Protein AF-A0A806KH08-F1 (afdb_monomer_lite)

pLDDT: mean 71.31, std 20.85, range [29.97, 98.56]

Structure (mmCIF, N/CA/C/O backbone):
data_AF-A0A806KH08-F1
#
_entry.id   AF-A0A806KH08-F1
#
loop_
_atom_site.group_PDB
_atom_site.id
_atom_site.type_symbol
_atom_site.label_atom_id
_atom_site.label_alt_id
_atom_site.label_comp_id
_atom_site.label_asym_id
_atom_site.label_entity_id
_atom_site.label_seq_id
_atom_site.pdbx_PDB_ins_code
_atom_site.Cartn_x
_atom_site.Cartn_y
_atom_site.Cartn_z
_atom_site.occupancy
_atom_site.B_iso_or_equiv
_atom_site.auth_seq_id
_atom_site.auth_comp_id
_atom_site.auth_asym_id
_atom_site.auth_atom_id
_atom_site.pdbx_PDB_model_num
ATOM 1 N N . MET A 1 1 ? -16.070 9.604 12.572 1.00 90.81 1 MET A N 1
ATOM 2 C CA . MET A 1 1 ? -15.804 10.998 12.148 1.00 90.81 1 MET A CA 1
ATOM 3 C C . MET A 1 1 ? -14.329 11.089 11.807 1.00 90.81 1 MET A C 1
ATOM 5 O O . MET A 1 1 ? -13.550 10.547 12.588 1.00 90.81 1 MET A O 1
ATOM 9 N N . ASN A 1 2 ? -13.966 11.698 10.672 1.00 94.44 2 ASN A N 1
ATOM 10 C CA . ASN A 1 2 ? -12.558 11.972 10.378 1.00 94.44 2 ASN A CA 1
ATOM 11 C C . ASN A 1 2 ? -12.105 13.200 11.174 1.00 94.44 2 ASN A C 1
ATOM 13 O O . ASN A 1 2 ? -12.874 14.156 11.255 1.00 94.44 2 ASN A O 1
ATOM 17 N N . GLU A 1 3 ? -10.930 13.126 11.800 1.00 94.06 3 GLU A N 1
ATOM 18 C CA . GLU A 1 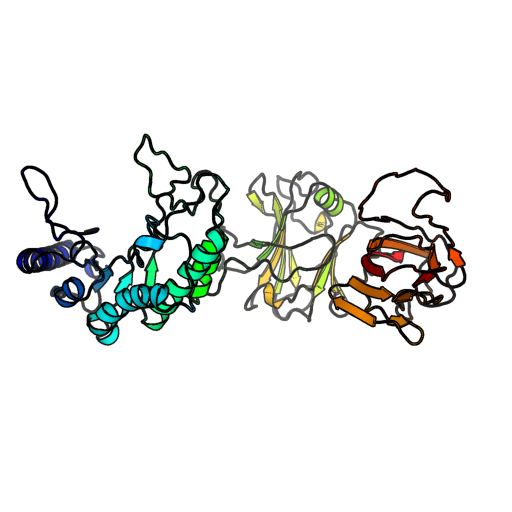3 ? -10.296 14.211 12.572 1.00 94.06 3 GLU A CA 1
ATOM 19 C C . GLU A 1 3 ? -11.260 15.093 13.399 1.00 94.06 3 GLU A C 1
ATOM 21 O O . GLU A 1 3 ? -11.338 16.308 13.199 1.00 94.06 3 GLU A O 1
ATOM 26 N N . PRO A 1 4 ? -12.048 14.511 14.324 1.00 94.00 4 PRO A N 1
ATOM 27 C CA . PRO A 1 4 ? -13.104 15.245 15.011 1.00 94.00 4 PRO A CA 1
ATOM 28 C C . PRO A 1 4 ? -12.532 16.373 15.873 1.00 94.00 4 PRO A C 1
ATOM 30 O O . PRO A 1 4 ? -11.761 16.123 16.800 1.00 94.00 4 PRO A O 1
ATOM 33 N N . ARG A 1 5 ? -12.957 17.608 15.597 1.00 90.19 5 ARG A N 1
ATOM 34 C CA . ARG A 1 5 ? -12.481 18.816 16.277 1.00 90.19 5 ARG A CA 1
ATOM 35 C C . ARG A 1 5 ? -13.584 19.848 16.469 1.00 90.19 5 ARG A C 1
ATOM 37 O O . ARG A 1 5 ? -14.547 19.905 15.704 1.00 90.19 5 ARG A O 1
ATOM 44 N N . THR A 1 6 ? -13.443 20.665 17.504 1.00 88.06 6 THR A N 1
ATOM 45 C CA . THR A 1 6 ? -14.364 21.765 17.791 1.00 88.06 6 THR A CA 1
ATOM 46 C C . THR A 1 6 ? -14.116 22.911 16.823 1.00 88.06 6 THR A C 1
ATOM 48 O O . THR A 1 6 ? -13.002 23.433 16.716 1.00 88.06 6 THR A O 1
ATOM 51 N N . ARG A 1 7 ? -15.181 23.343 16.150 1.00 79.31 7 ARG A N 1
ATOM 52 C CA . ARG A 1 7 ? -15.189 24.602 15.408 1.00 79.31 7 ARG A CA 1
ATOM 53 C C . ARG A 1 7 ? -15.366 25.754 16.398 1.00 79.31 7 ARG A C 1
ATOM 55 O O . ARG A 1 7 ? -16.360 25.772 17.121 1.00 79.31 7 ARG A O 1
ATOM 62 N N . ASN A 1 8 ? -14.450 26.718 16.405 1.00 66.00 8 ASN A N 1
ATOM 63 C CA . ASN A 1 8 ? -14.663 27.985 17.097 1.00 66.00 8 ASN A CA 1
ATOM 64 C C . ASN A 1 8 ? -15.492 28.931 16.206 1.00 66.00 8 ASN A C 1
ATOM 66 O O . ASN A 1 8 ? -15.330 28.995 14.989 1.00 66.00 8 ASN A O 1
ATOM 70 N N . ILE A 1 9 ? -16.409 29.670 16.825 1.00 59.31 9 ILE A N 1
ATOM 71 C CA . ILE A 1 9 ? -17.203 30.745 16.210 1.00 59.31 9 ILE A CA 1
ATOM 72 C C . ILE A 1 9 ? -16.886 32.010 17.036 1.00 59.31 9 ILE A C 1
ATOM 74 O O . ILE A 1 9 ? -16.941 31.910 18.264 1.00 59.31 9 ILE A O 1
ATOM 78 N N . PRO A 1 10 ? -16.524 33.171 16.439 1.00 61.97 10 PRO A N 1
ATOM 79 C CA . PRO A 1 10 ? -16.910 33.606 15.093 1.00 61.97 10 PRO A CA 1
ATOM 80 C C . PRO A 1 10 ? -16.028 33.145 13.936 1.00 61.97 10 PRO A C 1
ATOM 82 O O . PRO A 1 10 ? -16.572 32.994 12.856 1.00 61.97 10 PRO A O 1
ATOM 85 N N . GLU A 1 11 ? -14.742 32.856 14.121 1.00 56.12 11 GLU A N 1
ATOM 86 C CA . GLU A 1 11 ? -13.874 32.387 13.031 1.00 56.12 11 GLU A CA 1
ATOM 87 C C . GLU A 1 11 ? -12.622 31.735 13.622 1.00 56.12 11 GLU A C 1
ATOM 89 O O . GLU A 1 11 ? -11.801 32.391 14.258 1.00 56.12 11 GLU A O 1
ATOM 94 N N . GLY A 1 12 ? -12.506 30.421 13.459 1.00 61.41 12 GLY A N 1
ATOM 95 C CA . GLY A 1 12 ? -11.317 29.667 13.828 1.00 61.41 12 GLY A CA 1
ATOM 96 C C . GLY A 1 12 ? -11.647 28.252 14.267 1.00 61.41 12 GLY A C 1
ATOM 97 O O . GLY A 1 12 ? -12.796 27.856 14.442 1.00 61.41 12 GLY A O 1
ATOM 98 N N . THR A 1 13 ? -10.621 27.460 14.458 1.00 66.88 13 THR A N 1
ATOM 99 C CA . THR A 1 13 ? -10.673 26.157 15.111 1.00 66.88 13 THR A CA 1
ATOM 100 C C . THR A 1 13 ? -10.225 26.321 16.564 1.00 66.88 13 THR A C 1
ATOM 102 O O . THR A 1 13 ? -9.737 27.385 16.963 1.00 66.88 13 THR A O 1
ATOM 105 N N . SER A 1 14 ? -10.475 25.323 17.416 1.00 76.06 14 SER A N 1
ATOM 106 C CA . SER A 1 14 ? -9.889 25.303 18.766 1.00 76.06 14 SER A CA 1
ATOM 107 C C . SER A 1 14 ? -8.376 25.538 18.669 1.00 76.06 14 SER A C 1
ATOM 109 O O . SER A 1 14 ? -7.747 24.872 17.852 1.00 76.06 14 SER A O 1
ATOM 111 N N . PRO A 1 15 ? -7.744 26.397 19.496 1.00 82.12 15 PRO A N 1
ATOM 112 C CA . PRO A 1 15 ? -6.282 26.553 19.473 1.00 82.12 15 PRO A CA 1
ATOM 113 C C . PRO A 1 15 ? -5.549 25.243 19.807 1.00 82.12 15 PRO A C 1
ATOM 115 O O . PRO A 1 15 ? -4.345 25.136 19.610 1.00 82.12 15 PRO A O 1
ATOM 118 N N . ASN A 1 16 ? -6.283 24.247 20.315 1.00 85.38 16 ASN A N 1
ATOM 119 C CA . ASN A 1 16 ? -5.784 22.918 20.627 1.00 85.38 16 ASN A CA 1
ATOM 120 C C . ASN A 1 16 ? -6.221 21.855 19.604 1.00 85.38 16 ASN A C 1
ATOM 122 O O . ASN A 1 16 ? -6.155 20.664 19.904 1.00 85.38 16 ASN A O 1
ATOM 126 N N . GLU A 1 17 ? -6.720 22.243 18.425 1.00 83.62 17 GLU A N 1
ATOM 127 C CA . GLU A 1 17 ? -7.263 21.295 17.442 1.00 83.62 17 GLU A CA 1
ATOM 128 C C . GLU A 1 17 ? -6.263 20.198 17.041 1.00 83.62 17 GLU A C 1
ATOM 130 O O . GLU A 1 17 ? -6.632 19.026 17.012 1.00 83.62 17 GLU A O 1
ATOM 135 N N . TRP A 1 18 ? -4.991 20.566 16.858 1.00 86.75 18 TRP A N 1
ATOM 136 C CA . TRP A 1 18 ? -3.904 19.680 16.429 1.00 86.75 18 TRP A CA 1
ATOM 137 C C . TRP A 1 18 ? -3.004 19.223 17.584 1.00 86.75 18 TRP A C 1
ATOM 139 O O . TRP A 1 18 ? -2.001 18.555 17.363 1.00 86.75 18 TRP A O 1
ATOM 149 N N . SER A 1 19 ? -3.356 19.565 18.829 1.00 89.88 19 SER A N 1
ATOM 150 C CA . SER A 1 19 ? -2.625 19.171 20.046 1.00 89.88 19 SER A CA 1
ATOM 151 C C . SER A 1 19 ? -3.442 18.252 20.964 1.00 89.88 19 SER A C 1
ATOM 153 O O . SER A 1 19 ? -3.106 18.047 22.133 1.00 89.88 19 SER A O 1
ATOM 155 N N . GLY A 1 20 ? -4.529 17.675 20.437 1.00 92.12 20 GLY A N 1
ATOM 156 C CA . GLY A 1 20 ? -5.384 16.729 21.155 1.00 92.12 20 GLY A CA 1
ATOM 157 C C . GLY A 1 20 ? -6.519 17.362 21.963 1.00 92.12 20 GLY A C 1
ATOM 158 O O . GLY A 1 20 ? -7.175 16.660 22.738 1.00 92.12 20 GLY A O 1
ATOM 159 N N . GLY A 1 21 ? -6.779 18.658 21.791 1.00 93.62 21 GLY A N 1
ATOM 160 C CA . GLY A 1 21 ? -7.908 19.366 22.391 1.00 93.62 21 GLY A CA 1
ATOM 161 C C . GLY A 1 21 ? -7.772 19.624 23.892 1.00 93.62 21 GLY A C 1
ATOM 162 O O . GLY A 1 21 ? -6.778 19.314 24.549 1.00 93.62 21 GLY A O 1
ATOM 163 N N . THR A 1 22 ? -8.824 20.176 24.473 1.00 94.19 22 THR A N 1
ATOM 164 C CA . THR A 1 22 ? -9.025 20.320 25.917 1.00 94.19 22 THR A CA 1
ATOM 165 C C . THR A 1 22 ? -9.709 19.079 26.500 1.00 94.19 22 THR A C 1
ATOM 167 O O . THR A 1 22 ? -10.237 18.224 25.786 1.00 94.19 22 THR A O 1
ATOM 170 N N . ALA A 1 23 ? -9.723 18.961 27.831 1.00 95.62 23 ALA A N 1
ATOM 171 C CA . ALA A 1 23 ? -10.409 17.856 28.503 1.00 95.62 23 ALA A CA 1
ATOM 172 C C . ALA A 1 23 ? -11.923 17.836 28.219 1.00 95.62 23 ALA A C 1
ATOM 174 O O . ALA A 1 23 ? -12.493 16.760 28.047 1.00 95.62 23 ALA A O 1
ATOM 175 N N . GLU A 1 24 ? -12.559 19.008 28.132 1.00 95.00 24 GLU A N 1
ATOM 176 C CA . GLU A 1 24 ? -13.986 19.129 27.820 1.00 95.00 24 GLU A CA 1
ATOM 177 C C . GLU A 1 24 ? -14.298 18.652 26.398 1.00 95.00 24 GLU A C 1
ATOM 179 O O . GLU A 1 24 ? -15.232 17.878 26.193 1.00 95.00 24 GLU A O 1
ATOM 184 N N . GLU A 1 25 ? -13.486 19.049 25.420 1.00 94.62 25 GLU A N 1
ATOM 185 C CA . GLU A 1 25 ? -13.668 18.656 24.022 1.00 94.62 25 GLU A CA 1
ATOM 186 C C . GLU A 1 25 ? -13.550 17.137 23.842 1.00 94.62 25 GLU A C 1
ATOM 188 O O . GLU A 1 25 ? -14.406 16.514 23.210 1.00 94.62 25 GLU A O 1
ATOM 193 N N . ARG A 1 26 ? -12.555 16.512 24.485 1.00 96.75 26 ARG A N 1
ATOM 194 C CA . ARG A 1 26 ? -12.404 15.049 24.492 1.00 96.75 26 ARG A CA 1
ATOM 195 C C . ARG A 1 26 ? -13.556 14.345 25.212 1.00 96.75 26 ARG A C 1
ATOM 197 O O . ARG A 1 26 ? -14.054 13.328 24.732 1.00 96.75 26 ARG A O 1
ATOM 204 N N . ALA A 1 27 ? -14.022 14.889 26.338 1.00 96.94 27 ALA A N 1
ATOM 205 C CA . ALA A 1 27 ? -15.170 14.341 27.060 1.00 96.94 27 ALA A CA 1
ATOM 206 C C . ALA A 1 27 ? -16.463 14.427 26.236 1.00 96.94 27 ALA A C 1
ATOM 208 O O . ALA A 1 27 ? -17.269 13.496 26.253 1.00 96.94 27 ALA A O 1
ATOM 209 N N . ASN A 1 28 ? -16.659 15.516 25.492 1.00 95.56 28 ASN A N 1
ATOM 210 C CA . ASN A 1 28 ? -17.788 15.658 24.583 1.00 95.56 28 ASN A CA 1
ATOM 211 C C . ASN A 1 28 ? -17.694 14.657 23.433 1.00 95.56 28 ASN A C 1
ATOM 213 O O . ASN A 1 28 ? -18.672 13.963 23.169 1.00 95.56 28 ASN A O 1
ATOM 217 N N . LEU A 1 29 ? -16.521 14.503 22.821 1.00 96.31 29 LEU A N 1
ATOM 218 C CA . LEU A 1 29 ? -16.286 13.525 21.762 1.00 96.31 29 LEU A CA 1
ATOM 219 C C . LEU A 1 29 ? -16.609 12.081 22.199 1.00 96.31 29 LEU A C 1
ATOM 221 O O . LEU A 1 29 ? -17.284 11.360 21.466 1.00 96.31 29 LEU A O 1
ATOM 225 N N . ASN A 1 30 ? -16.257 11.689 23.427 1.00 98.25 30 ASN A N 1
ATOM 226 C CA . ASN A 1 30 ? -16.635 10.377 23.972 1.00 98.25 30 ASN A CA 1
ATOM 227 C C . ASN A 1 30 ? -18.165 10.169 24.044 1.00 98.25 30 ASN A C 1
ATOM 229 O O . ASN A 1 30 ? -18.643 9.056 23.824 1.00 98.25 30 ASN A O 1
ATOM 233 N N . LYS A 1 31 ? -18.961 11.224 24.286 1.00 98.00 31 LYS A N 1
ATOM 234 C CA . LYS A 1 31 ? -20.436 11.133 24.239 1.00 98.00 31 LYS A CA 1
ATOM 235 C C . LYS A 1 31 ? -20.938 10.872 22.816 1.00 98.00 31 LYS A C 1
ATOM 237 O O . LYS A 1 31 ? -21.861 10.081 22.633 1.00 98.00 31 LYS A O 1
ATOM 242 N N . TYR A 1 32 ? -20.314 11.493 21.810 1.00 97.31 32 TYR A N 1
ATOM 243 C CA . TYR A 1 32 ? -20.633 11.230 20.402 1.00 97.31 32 TYR A CA 1
ATOM 244 C C . TYR A 1 32 ? -20.345 9.778 20.014 1.00 97.31 32 TYR A C 1
ATOM 246 O O . TYR A 1 32 ? -21.096 9.209 19.228 1.00 97.31 32 TYR A O 1
ATOM 254 N N . TYR A 1 33 ? -19.307 9.152 20.577 1.00 98.38 33 TYR A N 1
ATOM 255 C CA . TYR A 1 33 ? -19.002 7.743 20.309 1.00 98.38 33 TYR A CA 1
ATOM 256 C C . TYR A 1 33 ? -20.067 6.790 20.830 1.00 98.38 33 TYR A C 1
ATOM 258 O O . TYR A 1 33 ? -20.456 5.886 20.093 1.00 98.38 33 TYR A O 1
ATOM 266 N N . GLN A 1 34 ? -20.599 7.022 22.033 1.00 98.50 34 GLN A N 1
ATOM 267 C CA . GLN A 1 34 ? -21.717 6.217 22.530 1.00 98.50 34 GLN A CA 1
ATOM 268 C C . GLN A 1 34 ? -22.953 6.385 21.640 1.00 98.50 34 GLN A C 1
ATOM 270 O O . GLN A 1 34 ? -23.511 5.396 21.173 1.00 98.50 34 GLN A O 1
ATOM 275 N N . ALA A 1 35 ? -23.316 7.631 21.314 1.00 98.50 35 ALA A N 1
ATOM 276 C CA . ALA A 1 35 ? -24.452 7.908 20.437 1.00 98.50 35 ALA A CA 1
ATOM 277 C C . ALA A 1 35 ? -24.293 7.258 19.050 1.00 98.50 35 ALA A C 1
ATOM 279 O O . ALA A 1 35 ? -25.253 6.711 18.506 1.00 98.50 35 ALA A O 1
ATOM 280 N N . PHE A 1 36 ? -23.083 7.281 18.485 1.00 98.50 36 PHE A N 1
ATOM 281 C CA . PHE A 1 36 ? -22.756 6.626 17.220 1.00 98.50 36 PHE A CA 1
ATOM 282 C C . PHE A 1 36 ? -22.955 5.106 17.286 1.00 98.50 36 PHE A C 1
ATOM 284 O O . PHE A 1 36 ? -23.641 4.553 16.426 1.00 98.50 36 PHE A O 1
ATOM 291 N N . VAL A 1 37 ? -22.395 4.437 18.298 1.00 98.44 37 VAL A N 1
ATOM 292 C CA . VAL A 1 37 ? -22.520 2.979 18.446 1.00 98.44 37 VAL A CA 1
ATOM 293 C C . VAL A 1 37 ? -23.976 2.580 18.663 1.00 98.44 37 VAL A C 1
ATOM 295 O O . VAL A 1 37 ? -24.476 1.730 17.927 1.00 98.44 37 VAL A O 1
ATOM 298 N N . ASP A 1 38 ? -24.689 3.244 19.575 1.00 98.56 38 ASP A N 1
ATOM 299 C CA . ASP A 1 38 ? -26.102 2.956 19.857 1.00 98.56 38 ASP A CA 1
ATOM 300 C C . ASP A 1 38 ? -26.965 3.111 18.600 1.00 98.56 38 ASP A C 1
ATOM 302 O O . ASP A 1 38 ? -27.781 2.244 18.272 1.00 98.56 38 ASP A O 1
ATOM 306 N N . THR A 1 39 ? -26.743 4.186 17.840 1.00 98.56 39 THR A N 1
ATOM 307 C CA . THR A 1 39 ? -27.475 4.444 16.593 1.00 98.56 39 THR A CA 1
ATOM 308 C C . THR A 1 39 ? -27.215 3.348 15.562 1.00 98.56 39 THR A C 1
ATOM 310 O O . THR A 1 39 ? -28.151 2.830 14.952 1.00 98.56 39 THR A O 1
ATOM 313 N N . VAL A 1 40 ? -25.956 2.941 15.370 1.00 98.44 40 VAL A N 1
ATOM 314 C CA . VAL A 1 40 ? -25.635 1.884 14.404 1.00 98.44 40 VAL A CA 1
ATOM 315 C C . VAL A 1 40 ? -26.226 0.546 14.845 1.00 98.44 40 VAL A C 1
ATOM 317 O O . VAL A 1 40 ? -26.857 -0.125 14.027 1.00 98.44 40 VAL A O 1
ATOM 320 N N . ARG A 1 41 ? -26.099 0.160 16.119 1.00 98.19 41 ARG A N 1
ATOM 321 C CA . ARG A 1 41 ? -26.598 -1.137 16.610 1.00 98.19 41 ARG A CA 1
ATOM 322 C C . ARG A 1 41 ? -28.121 -1.241 16.591 1.00 98.19 41 ARG A C 1
ATOM 324 O O . ARG A 1 41 ? -28.649 -2.308 16.293 1.00 98.19 41 ARG A O 1
ATOM 331 N N . THR A 1 42 ? -28.833 -0.140 16.816 1.00 98.06 42 THR A N 1
ATOM 332 C CA . THR A 1 42 ? -30.309 -0.117 16.790 1.00 98.06 42 THR A CA 1
ATOM 333 C C . THR A 1 42 ? -30.909 -0.072 15.382 1.00 98.06 42 THR A C 1
ATOM 335 O O . THR A 1 42 ? -32.101 -0.319 15.218 1.00 98.06 42 THR A O 1
ATOM 338 N N . SER A 1 43 ? -30.101 0.186 14.349 1.00 98.00 43 SER A N 1
ATOM 339 C CA . SER A 1 43 ? -30.588 0.351 12.970 1.00 98.00 43 SER A CA 1
ATOM 340 C C . SER A 1 43 ? -30.837 -0.954 12.188 1.00 98.00 43 SER A C 1
ATOM 342 O O . SER A 1 43 ? -31.380 -0.907 11.085 1.00 98.00 43 SER A O 1
ATOM 344 N N . GLY A 1 44 ? -30.487 -2.123 12.741 1.00 93.50 44 GLY A N 1
ATOM 345 C CA . GLY A 1 44 ? -30.763 -3.435 12.135 1.00 93.50 44 GLY A CA 1
ATOM 346 C C . GLY A 1 44 ? -29.878 -3.807 10.931 1.00 93.50 44 GLY A C 1
ATOM 347 O O . GLY A 1 44 ? -28.806 -3.244 10.709 1.00 93.50 44 GLY A O 1
ATOM 348 N N . GLY A 1 45 ? -30.299 -4.814 10.155 1.00 96.88 45 GLY A N 1
ATOM 349 C CA . GLY A 1 45 ? -29.517 -5.355 9.033 1.00 96.88 45 GLY A CA 1
ATOM 350 C C . GLY A 1 45 ? -28.235 -6.061 9.493 1.00 96.88 45 GLY A C 1
ATOM 351 O O . GLY A 1 45 ? -28.236 -6.748 10.505 1.00 96.88 45 GLY A O 1
ATOM 352 N N . ASN A 1 46 ? -27.126 -5.876 8.768 1.00 97.50 46 ASN A N 1
ATOM 353 C CA . ASN A 1 46 ? -25.810 -6.432 9.135 1.00 97.50 46 ASN A CA 1
ATOM 354 C C . ASN A 1 46 ? -25.049 -5.572 10.167 1.00 97.50 46 ASN A C 1
ATOM 356 O O . ASN A 1 46 ? -23.838 -5.733 10.347 1.00 97.50 46 ASN A O 1
ATOM 360 N N . ASN A 1 47 ? -25.716 -4.612 10.814 1.00 97.69 47 ASN A N 1
ATOM 361 C CA . ASN A 1 47 ? -25.059 -3.706 11.751 1.00 97.69 47 ASN A CA 1
ATOM 362 C C . ASN A 1 47 ? -24.767 -4.346 13.113 1.00 97.69 47 ASN A C 1
ATOM 364 O O . ASN A 1 47 ? -24.027 -3.756 13.884 1.00 97.69 47 ASN A O 1
ATOM 368 N N . ASP A 1 48 ? -25.234 -5.560 13.389 1.00 94.94 48 ASP A N 1
ATOM 369 C CA . ASP A 1 48 ? -24.740 -6.404 14.485 1.00 94.94 48 ASP A CA 1
ATOM 370 C C . ASP A 1 48 ? -23.359 -7.024 14.171 1.00 94.94 48 ASP A C 1
ATOM 372 O O . ASP A 1 48 ? -22.564 -7.299 15.063 1.00 94.94 48 ASP A O 1
ATOM 376 N N . LYS A 1 49 ? -23.019 -7.200 12.891 1.00 96.25 49 LYS A N 1
ATOM 377 C CA . LYS A 1 49 ? -21.737 -7.773 12.441 1.00 96.25 49 LYS A CA 1
ATOM 378 C C . LYS A 1 49 ? -20.669 -6.719 12.163 1.00 96.25 49 LYS A C 1
ATOM 380 O O . LYS A 1 49 ? -19.476 -7.045 12.186 1.00 96.25 49 LYS A O 1
ATOM 385 N N . ARG A 1 50 ? -21.093 -5.484 11.876 1.00 98.19 50 ARG A N 1
ATOM 386 C CA . ARG A 1 50 ? -20.241 -4.370 11.438 1.00 98.19 50 ARG A CA 1
ATOM 387 C C . ARG A 1 50 ? -19.228 -3.962 12.508 1.00 98.19 50 ARG A C 1
ATOM 389 O O . ARG A 1 50 ? -19.606 -3.648 13.637 1.00 98.19 50 ARG A O 1
ATOM 396 N N . ILE A 1 51 ? -17.961 -3.879 12.113 1.00 98.12 51 ILE A N 1
ATOM 397 C CA . ILE A 1 51 ? -16.897 -3.268 12.915 1.00 98.12 51 ILE A CA 1
ATOM 398 C C . ILE A 1 51 ? -17.018 -1.744 12.814 1.00 98.12 51 ILE A C 1
ATOM 400 O O . ILE A 1 51 ? -17.207 -1.208 11.723 1.00 98.12 51 ILE A O 1
ATOM 404 N N . LEU A 1 52 ? -16.940 -1.058 13.949 1.00 98.31 52 LEU A N 1
ATOM 405 C CA . LEU A 1 52 ? -17.051 0.391 14.056 1.00 98.31 52 LEU A CA 1
ATOM 406 C C . LEU A 1 52 ? -15.711 0.980 14.479 1.00 98.31 52 LEU A C 1
ATOM 408 O O . LEU A 1 52 ? -15.026 0.435 15.339 1.00 98.31 52 LEU A O 1
ATOM 412 N N . MET A 1 53 ? -15.352 2.105 13.873 1.00 98.31 53 MET A N 1
ATOM 413 C CA . MET A 1 53 ? -14.088 2.784 14.122 1.00 98.31 53 MET A CA 1
ATOM 414 C C . MET A 1 53 ? -14.345 4.150 14.762 1.00 98.31 53 MET A C 1
ATOM 416 O O . MET A 1 53 ? -15.176 4.920 14.272 1.00 98.31 53 MET A O 1
ATOM 420 N N . ILE A 1 54 ? -13.636 4.445 15.851 1.00 98.31 54 ILE A N 1
ATOM 421 C CA . ILE A 1 54 ? -13.679 5.730 16.562 1.00 98.31 54 ILE A CA 1
ATOM 422 C C . ILE A 1 54 ? -12.289 6.363 16.580 1.00 98.31 54 ILE A C 1
ATOM 424 O O . ILE A 1 54 ? -11.289 5.654 16.576 1.00 98.31 54 ILE A O 1
ATOM 428 N N . ASN A 1 55 ? -12.221 7.691 16.580 1.00 97.62 55 ASN A N 1
ATOM 429 C CA . ASN A 1 55 ? -10.965 8.422 16.408 1.00 97.62 55 ASN A CA 1
ATOM 430 C C . ASN A 1 55 ? -10.470 9.018 17.743 1.00 97.62 55 ASN A C 1
ATOM 432 O O . ASN A 1 55 ? -11.215 9.081 18.725 1.00 97.62 55 ASN A O 1
ATOM 436 N N . THR A 1 56 ? -9.240 9.501 17.818 1.00 97.56 56 THR A N 1
ATOM 437 C CA . THR A 1 56 ? -8.871 10.477 18.854 1.00 97.56 56 THR A CA 1
ATOM 438 C C . THR A 1 56 ? -9.341 11.876 18.446 1.00 97.56 56 THR A C 1
ATOM 440 O O . THR A 1 56 ? -9.763 12.115 17.312 1.00 97.56 56 THR A O 1
ATOM 443 N N . TYR A 1 57 ? -9.320 12.824 19.384 1.00 96.69 57 TYR A N 1
ATOM 444 C CA . TYR A 1 57 ? -9.616 14.220 19.060 1.00 96.69 57 TYR A CA 1
ATOM 445 C C . TYR A 1 57 ? -8.579 14.763 18.067 1.00 96.69 57 TYR A C 1
ATOM 447 O O . TYR A 1 57 ? -7.379 14.609 18.298 1.00 96.69 57 TYR A O 1
ATOM 455 N N . GLY A 1 58 ? -9.045 15.347 16.961 1.00 95.12 58 GLY A N 1
ATOM 456 C CA . GLY A 1 58 ? -8.208 15.795 15.844 1.00 95.12 58 GLY A CA 1
ATOM 457 C C . GLY A 1 58 ? -7.411 14.677 15.165 1.00 95.12 58 GLY A C 1
ATOM 458 O O . GLY A 1 58 ? -6.427 14.970 14.506 1.00 95.12 58 GLY A O 1
ATOM 459 N N . ALA A 1 59 ? -7.771 13.405 15.393 1.00 96.38 59 ALA A N 1
ATOM 460 C CA . ALA A 1 59 ? -6.941 12.241 15.069 1.00 96.38 59 ALA A CA 1
ATOM 461 C C . ALA A 1 59 ? -5.508 12.301 15.632 1.00 96.38 59 ALA A C 1
ATOM 463 O O . ALA A 1 59 ? -4.608 11.603 15.167 1.00 96.38 59 ALA A O 1
ATOM 464 N N . PHE A 1 60 ? -5.295 13.105 16.676 1.00 95.94 60 PHE A N 1
ATOM 465 C CA . PHE A 1 60 ? -3.987 13.310 17.269 1.00 95.94 60 PHE A CA 1
ATOM 466 C C . PHE A 1 60 ? -3.471 12.027 17.930 1.00 95.94 60 PHE A C 1
ATOM 468 O O . PHE A 1 60 ? -4.151 11.409 18.756 1.00 95.94 60 PHE A O 1
ATOM 475 N N . SER A 1 61 ? -2.246 11.642 17.588 1.00 95.12 61 SER A N 1
ATOM 476 C CA . SER A 1 61 ? -1.576 10.428 18.068 1.00 95.12 61 SER A CA 1
ATOM 477 C C . SER A 1 61 ? -0.873 10.597 19.418 1.00 95.12 61 SER A C 1
ATOM 479 O O . SER A 1 61 ? -0.474 9.613 20.039 1.00 95.12 61 SER A O 1
ATOM 481 N N . GLY A 1 62 ? -0.753 11.828 19.925 1.00 94.12 62 GLY A N 1
ATOM 482 C CA . GLY A 1 62 ? -0.121 12.082 21.215 1.00 94.12 62 GLY A CA 1
ATOM 483 C C . GLY A 1 62 ? -0.903 11.502 22.399 1.00 94.12 62 GLY A C 1
ATOM 484 O O . GLY A 1 62 ? -2.139 11.477 22.429 1.00 94.12 62 GLY A O 1
ATOM 485 N N . ALA A 1 63 ? -0.164 11.100 23.436 1.00 95.50 63 ALA A N 1
ATOM 486 C CA . ALA A 1 63 ? -0.692 10.397 24.607 1.00 95.50 63 ALA A CA 1
ATOM 487 C C . ALA A 1 63 ? -1.879 11.100 25.292 1.00 95.50 63 ALA A C 1
ATOM 489 O O . ALA A 1 63 ? -2.759 10.430 25.830 1.00 95.50 63 ALA A O 1
ATOM 490 N N . VAL A 1 64 ? -1.939 12.437 25.263 1.00 96.12 64 VAL A N 1
ATOM 491 C CA . VAL A 1 64 ? -3.038 13.214 25.863 1.00 96.12 64 VAL A CA 1
ATOM 492 C C . VAL A 1 64 ? -4.398 12.915 25.222 1.00 96.12 64 VAL A C 1
ATOM 494 O O . VAL A 1 64 ? -5.402 12.836 25.932 1.00 96.12 64 VAL A O 1
ATOM 497 N N . ALA A 1 65 ? -4.440 12.717 23.902 1.00 96.69 65 ALA A N 1
ATOM 498 C CA . ALA A 1 65 ? -5.668 12.415 23.177 1.00 96.69 65 ALA A CA 1
ATOM 499 C C . ALA A 1 65 ? -5.981 10.917 23.234 1.00 96.69 65 ALA A C 1
ATOM 501 O O . ALA A 1 65 ? -7.111 10.544 23.545 1.00 96.69 65 ALA A O 1
ATOM 502 N N . VAL A 1 66 ? -4.966 10.072 23.029 1.00 97.94 66 VAL A N 1
ATOM 503 C CA . VAL A 1 66 ? -5.084 8.606 23.086 1.00 97.94 66 VAL A CA 1
ATOM 504 C C . VAL A 1 66 ? -5.621 8.138 24.441 1.00 97.94 66 VAL A C 1
ATOM 506 O O . VAL A 1 66 ? -6.602 7.400 24.502 1.00 97.94 66 VAL A O 1
ATOM 509 N N . ASN A 1 67 ? -5.043 8.612 25.549 1.00 97.75 67 ASN A N 1
ATOM 510 C CA . ASN A 1 67 ? -5.434 8.162 26.889 1.00 97.75 67 ASN A CA 1
ATOM 511 C C . ASN A 1 67 ? -6.827 8.631 27.322 1.00 97.75 67 ASN A C 1
ATOM 513 O O . ASN A 1 67 ? -7.406 8.051 28.243 1.00 97.75 67 ASN A O 1
ATOM 517 N N . ALA A 1 68 ? -7.352 9.670 26.677 1.00 97.81 68 ALA A N 1
ATOM 518 C CA . ALA A 1 68 ? -8.649 10.255 26.980 1.00 97.81 68 ALA A CA 1
ATOM 519 C C . ALA A 1 68 ? -9.809 9.612 26.204 1.00 97.81 68 ALA A C 1
ATOM 521 O O . ALA A 1 68 ? -10.966 9.905 26.512 1.00 97.81 68 ALA A O 1
ATOM 522 N N . VAL A 1 69 ? -9.530 8.741 25.229 1.00 98.31 69 VAL A N 1
ATOM 523 C CA . VAL A 1 69 ? -10.569 7.952 24.560 1.00 98.31 69 VAL A CA 1
ATOM 524 C C . VAL A 1 69 ? -11.157 6.946 25.550 1.00 98.31 69 VAL A C 1
ATOM 526 O O . VAL A 1 69 ? -10.446 6.141 26.161 1.00 98.31 69 VAL A O 1
ATOM 529 N N . VAL A 1 70 ? -12.480 6.997 25.696 1.00 98.12 70 VAL A N 1
ATOM 530 C CA . VAL A 1 70 ? -13.274 6.018 26.440 1.00 98.12 70 VAL A CA 1
ATOM 531 C C . VAL A 1 70 ? -14.006 5.163 25.418 1.00 98.12 70 VAL A C 1
ATOM 533 O O . VAL A 1 70 ? -14.764 5.689 24.603 1.00 98.12 70 VAL A O 1
ATOM 536 N N . LEU A 1 71 ? -13.772 3.850 25.447 1.00 97.88 71 LEU A N 1
ATOM 537 C CA . LEU A 1 71 ? -14.472 2.935 24.551 1.00 97.88 71 LEU A CA 1
ATOM 538 C C . LEU A 1 71 ? -15.973 2.961 24.878 1.00 97.88 71 LEU A C 1
ATOM 540 O O . LEU A 1 71 ? -16.331 2.774 26.045 1.00 97.88 71 LEU A O 1
ATOM 544 N N . PRO A 1 72 ? -16.848 3.202 23.887 1.00 97.75 72 PRO A N 1
ATOM 545 C CA . PRO A 1 72 ? -18.285 3.134 24.098 1.00 97.75 72 PRO A CA 1
ATOM 546 C C . PRO A 1 72 ? -18.696 1.712 24.481 1.00 97.75 72 PRO A C 1
ATOM 548 O O . PRO A 1 72 ? -18.071 0.729 24.077 1.00 97.75 72 PRO A O 1
ATOM 551 N N . THR A 1 73 ? -19.777 1.601 25.246 1.00 97.88 73 THR A N 1
ATOM 552 C CA . THR A 1 73 ? -20.408 0.305 25.491 1.00 97.88 73 THR A CA 1
ATOM 553 C C . THR A 1 73 ? -21.062 -0.158 24.199 1.00 97.88 73 THR A C 1
ATOM 555 O O . THR A 1 73 ? -21.879 0.561 23.627 1.00 97.88 73 THR A O 1
ATOM 558 N N . ASP A 1 74 ? -20.709 -1.358 23.749 1.00 98.06 74 ASP A N 1
ATOM 559 C CA . ASP A 1 74 ? -21.281 -1.978 22.561 1.00 98.06 74 ASP A CA 1
ATOM 560 C C . ASP A 1 74 ? -22.098 -3.209 22.966 1.00 98.06 74 ASP A C 1
ATOM 562 O O . ASP A 1 74 ? -21.657 -4.039 23.762 1.00 98.06 74 ASP A O 1
ATOM 566 N N . THR A 1 75 ? -23.298 -3.335 22.401 1.00 97.06 75 THR A N 1
ATOM 567 C CA . THR A 1 75 ? -24.148 -4.525 22.554 1.00 97.06 75 THR A CA 1
ATOM 568 C C . THR A 1 75 ? -23.548 -5.778 21.908 1.00 97.06 75 THR A C 1
ATOM 570 O O . THR A 1 75 ? -23.980 -6.888 22.213 1.00 97.06 75 THR A O 1
ATOM 573 N N . VAL A 1 76 ? -22.557 -5.614 21.023 1.00 95.12 76 VAL A N 1
ATOM 574 C CA . VAL A 1 76 ? -21.831 -6.702 20.366 1.00 95.12 76 VAL A CA 1
ATOM 575 C C . VAL A 1 76 ? -20.361 -6.669 20.772 1.00 95.12 76 VAL A C 1
ATOM 577 O O . VAL A 1 76 ? -19.676 -5.658 20.637 1.00 95.12 76 VAL A O 1
ATOM 580 N N . ALA A 1 77 ? -19.850 -7.809 21.236 1.00 93.12 77 ALA A N 1
ATOM 581 C CA . ALA A 1 77 ? -18.461 -7.936 21.659 1.00 93.12 77 ALA A CA 1
ATOM 582 C C . ALA A 1 77 ? -17.475 -7.815 20.482 1.00 93.12 77 ALA A C 1
ATOM 584 O O . ALA A 1 77 ? -17.718 -8.341 19.395 1.00 93.12 77 ALA A O 1
ATOM 585 N N . ASN A 1 78 ? -16.313 -7.205 20.739 1.00 93.38 78 ASN A N 1
ATOM 586 C CA . ASN A 1 78 ? -15.149 -7.190 19.842 1.00 93.38 78 ASN A CA 1
ATOM 587 C C . ASN A 1 78 ? -15.418 -6.570 18.455 1.00 93.38 78 ASN A C 1
ATOM 589 O O . ASN A 1 78 ? -14.967 -7.089 17.432 1.00 93.38 78 ASN A O 1
ATOM 593 N N . LYS A 1 79 ? -16.169 -5.461 18.406 1.00 96.88 79 LYS A N 1
ATOM 594 C CA . LYS A 1 79 ? -16.520 -4.747 17.162 1.00 96.88 79 LYS A CA 1
ATOM 595 C C . LYS A 1 79 ? -16.070 -3.287 17.118 1.00 96.88 79 LYS A C 1
ATOM 597 O O . LYS A 1 79 ? -16.604 -2.524 16.317 1.00 96.88 79 LYS A O 1
ATOM 602 N N . LEU A 1 80 ? -15.083 -2.911 17.929 1.00 97.81 80 LEU A N 1
ATOM 603 C CA . LEU A 1 80 ? -14.520 -1.561 17.961 1.00 97.81 80 LEU A CA 1
ATOM 604 C C . LEU A 1 80 ? -13.058 -1.558 17.502 1.00 97.81 80 LEU A C 1
ATOM 606 O O . LEU A 1 80 ? -12.278 -2.414 17.912 1.00 97.81 80 LEU A O 1
ATOM 610 N N . ILE A 1 81 ? -12.705 -0.570 16.680 1.00 98.56 81 ILE A N 1
ATOM 611 C CA . ILE A 1 81 ? -11.332 -0.190 16.324 1.00 98.56 81 ILE A CA 1
ATOM 612 C C . ILE A 1 81 ? -11.117 1.262 16.762 1.00 98.56 81 ILE A C 1
ATOM 614 O O . ILE A 1 81 ? -11.998 2.105 16.576 1.00 98.56 81 ILE A O 1
ATOM 618 N N . VAL A 1 82 ? -9.942 1.569 17.307 1.00 98.44 82 VAL A N 1
ATOM 619 C CA . VAL A 1 82 ? -9.500 2.956 17.506 1.00 98.44 82 VAL A CA 1
ATOM 620 C C . VAL A 1 82 ? -8.628 3.374 16.323 1.00 98.44 82 VAL A C 1
ATOM 622 O O . VAL A 1 82 ? -7.816 2.590 15.846 1.00 98.44 82 VAL A O 1
ATOM 625 N N . THR A 1 83 ? -8.782 4.598 15.831 1.00 98.50 83 THR A N 1
ATOM 626 C CA . THR A 1 83 ? -7.917 5.160 14.786 1.00 98.50 83 THR A CA 1
ATOM 627 C C . THR A 1 83 ? -7.240 6.442 15.255 1.00 98.50 83 THR A C 1
ATOM 629 O O . THR A 1 83 ? -7.801 7.163 16.081 1.00 98.50 83 THR A O 1
ATOM 632 N N . ILE A 1 84 ? -6.033 6.687 14.748 1.00 97.88 84 ILE A N 1
ATOM 633 C CA . ILE A 1 84 ? -5.225 7.908 14.919 1.00 97.88 84 ILE A CA 1
ATOM 634 C C . ILE A 1 84 ? -4.514 8.222 13.598 1.00 97.88 84 ILE A C 1
ATOM 636 O O . ILE A 1 84 ? -4.378 7.331 12.763 1.00 97.88 84 ILE A O 1
ATOM 640 N N . HIS A 1 85 ? -4.044 9.451 13.398 1.00 97.31 85 HIS A N 1
ATOM 641 C CA . HIS A 1 85 ? -3.201 9.841 12.261 1.00 97.31 85 HIS A CA 1
ATOM 642 C C . HIS A 1 85 ? -1.775 10.145 12.745 1.00 97.31 85 HIS A C 1
ATOM 644 O O . HIS A 1 85 ? -1.551 10.446 13.926 1.00 97.31 85 HIS A O 1
ATOM 650 N N . GLY A 1 86 ? -0.785 10.058 11.855 1.00 94.56 86 GLY A N 1
ATOM 651 C CA . GLY A 1 86 ? 0.612 10.236 12.258 1.00 94.56 86 GLY A CA 1
ATOM 652 C C . GLY A 1 86 ? 1.541 10.732 11.160 1.00 94.56 86 GLY A C 1
ATOM 653 O O . GLY A 1 86 ? 2.385 9.976 10.689 1.00 94.56 86 GLY A O 1
ATOM 654 N N . TYR A 1 87 ? 1.442 12.019 10.831 1.00 94.19 87 TYR A N 1
ATOM 655 C CA . TYR A 1 87 ? 2.404 12.748 9.996 1.00 94.19 87 TYR A CA 1
ATOM 656 C C . TYR A 1 87 ? 3.587 13.244 10.843 1.00 94.19 87 TYR A C 1
ATOM 658 O O . TYR A 1 87 ? 3.646 14.407 11.241 1.00 94.19 87 TYR A O 1
ATOM 666 N N . VAL A 1 88 ? 4.506 12.336 11.186 1.00 91.88 88 VAL A N 1
ATOM 667 C CA . VAL A 1 88 ? 5.657 12.616 12.060 1.00 91.88 88 VAL A CA 1
ATOM 668 C C . VAL A 1 88 ? 6.955 12.039 11.482 1.00 91.88 88 VAL A C 1
ATOM 670 O O . VAL A 1 88 ? 6.903 10.955 10.926 1.00 91.88 88 VAL A O 1
ATOM 673 N N . PRO A 1 89 ? 8.126 12.670 11.664 1.00 92.06 89 PRO A N 1
ATOM 674 C CA . PRO A 1 89 ? 8.303 14.033 12.149 1.00 92.06 89 PRO A CA 1
ATOM 675 C C . PRO A 1 89 ? 7.603 15.019 11.208 1.00 92.06 89 PRO A C 1
ATOM 677 O O . PRO A 1 89 ? 7.728 14.904 9.991 1.00 92.06 89 PRO A O 1
ATOM 680 N N . TYR A 1 90 ? 6.856 15.978 11.764 1.00 89.38 90 TYR A N 1
ATOM 681 C CA . TYR A 1 90 ? 6.030 16.884 10.957 1.00 89.38 90 TYR A CA 1
ATOM 682 C C . TYR A 1 90 ? 6.877 17.625 9.919 1.00 89.38 90 TYR A C 1
ATOM 684 O O . TYR A 1 90 ? 6.537 17.625 8.748 1.00 89.38 90 TYR A O 1
ATOM 692 N N . ASN A 1 91 ? 8.058 18.102 10.316 1.00 86.69 91 ASN A N 1
ATOM 693 C CA . ASN A 1 91 ? 8.988 18.814 9.439 1.00 86.69 91 ASN A CA 1
ATOM 694 C C . ASN A 1 91 ? 9.606 17.964 8.320 1.00 86.69 91 ASN A C 1
ATOM 696 O O . ASN A 1 91 ? 10.349 18.520 7.522 1.00 86.69 91 ASN A O 1
ATOM 700 N N . PHE A 1 92 ? 9.388 16.649 8.296 1.00 88.81 92 PHE A N 1
ATOM 701 C CA . PHE A 1 92 ? 9.766 15.780 7.179 1.00 88.81 92 PHE A CA 1
ATOM 702 C C . PHE A 1 92 ? 8.531 15.333 6.386 1.00 88.81 92 PHE A C 1
ATOM 704 O O . PHE A 1 92 ? 8.555 15.326 5.159 1.00 88.81 92 PHE A O 1
ATOM 711 N N . ALA A 1 93 ? 7.431 15.001 7.073 1.00 89.94 93 ALA A N 1
ATOM 712 C CA . ALA A 1 93 ? 6.163 14.635 6.440 1.00 89.94 93 ALA A CA 1
ATOM 713 C C . ALA A 1 93 ? 5.530 15.796 5.657 1.00 89.94 93 ALA A C 1
ATOM 715 O O . ALA A 1 93 ? 5.009 15.593 4.562 1.00 89.94 93 ALA A O 1
ATOM 716 N N . TYR A 1 94 ? 5.642 16.996 6.216 1.00 86.06 94 TYR A N 1
ATOM 717 C CA . TYR A 1 94 ? 5.352 18.302 5.643 1.00 86.06 94 TYR A CA 1
ATOM 718 C C . TYR A 1 94 ? 6.649 19.124 5.734 1.00 86.06 94 TYR A C 1
ATOM 720 O O . TYR A 1 94 ? 6.869 19.846 6.706 1.00 86.06 94 TYR A O 1
ATOM 728 N N . PRO A 1 95 ? 7.571 18.944 4.779 1.00 68.94 95 PRO A N 1
ATOM 729 C CA . PRO A 1 95 ? 8.907 19.517 4.765 1.00 68.94 95 PRO A CA 1
ATOM 730 C C . PRO A 1 95 ? 8.887 21.041 4.655 1.00 68.94 95 PRO A C 1
ATOM 732 O O . PRO A 1 95 ? 9.071 21.628 3.594 1.00 68.94 95 PRO A O 1
ATOM 735 N N . GLU A 1 96 ? 8.693 21.684 5.802 1.00 68.50 96 GLU A N 1
ATOM 736 C CA . GLU A 1 96 ? 8.889 23.118 5.998 1.00 68.50 96 GLU A CA 1
ATOM 737 C C . GLU A 1 96 ? 10.376 23.447 6.200 1.00 68.50 96 GLU A C 1
ATOM 739 O O . GLU A 1 96 ? 10.829 24.532 5.839 1.00 68.50 96 GLU A O 1
ATOM 744 N N . SER A 1 97 ? 11.145 22.517 6.788 1.00 65.25 97 SER A N 1
ATOM 745 C CA . SER A 1 97 ? 12.519 22.786 7.234 1.00 65.25 97 SER A CA 1
ATOM 746 C C . SER A 1 97 ? 13.549 21.692 6.942 1.00 65.25 97 SER A C 1
ATOM 748 O O . SER A 1 97 ? 14.739 21.955 7.106 1.00 65.25 97 SER A O 1
ATOM 750 N N . THR A 1 98 ? 13.146 20.469 6.582 1.00 78.69 98 THR A N 1
ATOM 751 C CA . THR A 1 98 ? 14.088 19.391 6.238 1.00 78.69 98 THR A CA 1
ATOM 752 C C . THR A 1 98 ? 13.550 18.509 5.121 1.00 78.69 98 THR A C 1
ATOM 754 O O . THR A 1 98 ? 12.359 18.234 5.048 1.00 78.69 98 THR A O 1
ATOM 757 N N . THR A 1 99 ? 14.451 18.051 4.262 1.00 80.94 99 THR A N 1
ATOM 758 C CA . THR A 1 99 ? 14.185 17.101 3.176 1.00 80.94 99 THR A CA 1
ATOM 759 C C . THR A 1 99 ? 14.894 15.765 3.383 1.00 80.94 99 THR A C 1
ATOM 761 O O . THR A 1 99 ? 14.754 14.872 2.552 1.00 80.94 99 THR A O 1
ATOM 764 N N . THR A 1 100 ? 15.643 15.626 4.481 1.00 83.31 100 THR A N 1
ATOM 765 C CA . THR A 1 100 ? 16.424 14.430 4.796 1.00 83.31 100 THR A CA 1
ATOM 766 C C . THR A 1 100 ? 15.812 13.652 5.950 1.00 83.31 100 THR A C 1
ATOM 768 O O . THR A 1 100 ? 15.348 14.265 6.917 1.00 83.31 100 THR A O 1
ATOM 771 N N . TRP A 1 101 ? 15.888 12.326 5.882 1.00 85.69 101 TRP A N 1
ATOM 772 C CA . TRP A 1 101 ? 15.469 11.418 6.949 1.00 85.69 101 TRP A CA 1
ATOM 773 C C . TRP A 1 101 ? 16.358 10.175 6.982 1.00 85.69 101 TRP A C 1
ATOM 775 O O . TRP A 1 101 ? 16.689 9.613 5.941 1.00 85.69 101 TRP A O 1
ATOM 785 N N . SER A 1 102 ? 16.719 9.706 8.179 1.00 82.94 102 SER A N 1
ATOM 786 C CA . SER A 1 102 ? 17.502 8.478 8.334 1.00 82.94 102 SER A CA 1
ATOM 787 C C . SER A 1 102 ? 16.979 7.571 9.444 1.00 82.94 102 SER A C 1
ATOM 789 O O . SER A 1 102 ? 16.803 7.993 10.586 1.00 82.94 102 SER A O 1
ATOM 791 N N . SER A 1 103 ? 16.874 6.271 9.152 1.00 80.12 103 SER A N 1
ATOM 792 C CA . SER A 1 103 ? 16.523 5.243 10.143 1.00 80.12 103 SER A CA 1
ATOM 793 C C . SER A 1 103 ? 17.573 5.076 11.246 1.00 80.12 103 SER A C 1
ATOM 795 O O . SER A 1 103 ? 17.286 4.497 12.293 1.00 80.12 103 SER A O 1
ATOM 797 N N . SER A 1 104 ? 18.794 5.573 11.027 1.00 81.62 104 SER A N 1
ATOM 798 C CA . SER A 1 104 ?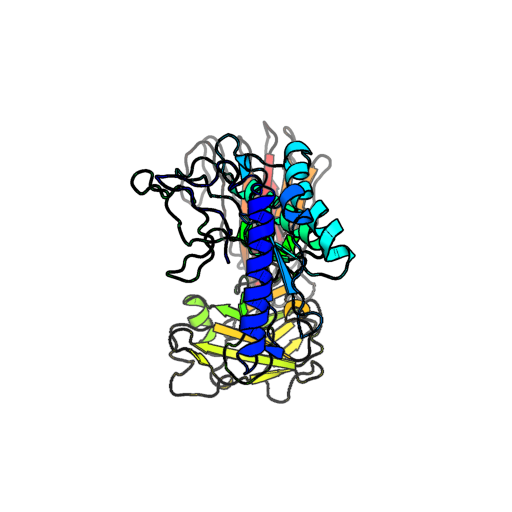 19.880 5.545 12.008 1.00 81.62 104 SER A CA 1
ATOM 799 C C . SER A 1 104 ? 19.946 6.797 12.885 1.00 81.62 104 SER A C 1
ATOM 801 O O . SER A 1 104 ? 20.743 6.829 13.822 1.00 81.62 104 SER A O 1
ATOM 803 N N . ASN A 1 105 ? 19.125 7.818 12.610 1.00 83.31 105 ASN A N 1
ATOM 804 C CA . ASN A 1 105 ? 19.085 9.062 13.371 1.00 83.31 105 ASN A CA 1
ATOM 805 C C . ASN A 1 105 ? 17.917 9.050 14.377 1.00 83.31 105 ASN A C 1
ATOM 807 O O . ASN A 1 105 ? 16.760 9.132 13.965 1.00 83.31 105 ASN A O 1
ATOM 811 N N . PRO A 1 106 ? 18.179 9.028 15.697 1.00 86.19 106 PRO A N 1
ATOM 812 C CA . PRO A 1 106 ? 17.123 9.058 16.712 1.00 86.19 106 PRO A CA 1
ATOM 813 C C . PRO A 1 106 ? 16.186 10.267 16.614 1.00 86.19 106 PRO A C 1
ATOM 815 O O . PRO A 1 106 ? 15.002 10.153 16.904 1.00 86.19 106 PRO A O 1
ATOM 818 N N . SER A 1 107 ? 16.678 11.418 16.143 1.00 90.00 107 SER A N 1
ATOM 819 C CA . SER A 1 107 ? 15.838 12.619 15.992 1.00 90.00 107 SER A CA 1
ATOM 820 C C . SER A 1 107 ? 14.738 12.439 14.938 1.00 90.00 107 SER A C 1
ATOM 822 O O . SER A 1 107 ? 13.704 13.101 15.007 1.00 90.00 107 SER A O 1
ATOM 824 N N . ASP A 1 108 ? 14.960 11.525 13.992 1.00 87.94 108 ASP A N 1
ATOM 825 C CA . ASP A 1 108 ? 14.045 11.192 12.905 1.00 87.94 108 ASP A CA 1
ATOM 826 C C . ASP A 1 108 ? 13.119 10.021 13.277 1.00 87.94 108 ASP A C 1
ATOM 828 O O . ASP A 1 108 ? 11.963 9.976 12.847 1.00 87.94 108 ASP A O 1
ATOM 832 N N . THR A 1 109 ? 13.605 9.077 14.091 1.00 87.75 109 THR A N 1
ATOM 833 C CA . THR A 1 109 ? 12.881 7.850 14.453 1.00 87.75 109 THR A CA 1
ATOM 834 C C . THR A 1 109 ? 12.079 7.956 15.750 1.00 87.75 109 THR A C 1
ATOM 836 O O . THR A 1 109 ? 10.974 7.414 15.819 1.00 87.75 109 THR A O 1
ATOM 839 N N . ASP A 1 110 ? 12.549 8.696 16.758 1.00 91.62 110 ASP A N 1
ATOM 840 C CA . ASP A 1 110 ? 11.842 8.866 18.035 1.00 91.62 110 ASP A CA 1
ATOM 841 C C . ASP A 1 110 ? 10.428 9.457 17.864 1.00 91.62 110 ASP A C 1
ATOM 843 O O . ASP A 1 110 ? 9.495 8.943 18.492 1.00 91.62 110 ASP A O 1
ATOM 847 N N . PRO A 1 111 ? 10.193 10.469 16.996 1.00 92.12 111 PRO A N 1
ATOM 848 C CA . PRO A 1 111 ? 8.839 10.962 16.741 1.00 92.12 111 PRO A CA 1
ATOM 849 C C . PRO A 1 111 ? 7.905 9.887 16.172 1.00 92.12 111 PRO A C 1
ATOM 851 O O . PRO A 1 111 ? 6.745 9.815 16.574 1.00 92.12 111 PRO A O 1
ATOM 854 N N . VAL A 1 112 ? 8.415 9.024 15.285 1.00 91.56 112 VAL A N 1
ATOM 855 C CA . VAL A 1 112 ? 7.669 7.895 14.705 1.00 91.56 112 VAL A CA 1
ATOM 856 C C . VAL A 1 112 ? 7.297 6.885 15.792 1.00 91.56 112 VAL A C 1
ATOM 858 O O . VAL A 1 112 ? 6.131 6.519 15.931 1.00 91.56 112 VAL A O 1
ATOM 861 N N . LEU A 1 113 ? 8.251 6.491 16.639 1.00 88.06 113 LEU A N 1
ATOM 862 C CA . LEU A 1 113 ? 7.996 5.583 17.764 1.00 88.06 113 LEU A CA 1
ATOM 863 C C . LEU A 1 113 ? 6.999 6.170 18.779 1.00 88.06 113 LEU A C 1
ATOM 865 O O . LEU A 1 113 ? 6.174 5.442 19.347 1.00 88.06 113 LEU A O 1
ATOM 869 N N . GLY A 1 114 ? 7.037 7.491 18.970 1.00 91.00 114 GLY A N 1
ATOM 870 C CA . GLY A 1 114 ? 6.142 8.241 19.848 1.00 91.00 114 GLY A CA 1
ATOM 871 C C . GLY A 1 114 ? 4.664 8.195 19.445 1.00 91.00 114 GLY A C 1
ATOM 872 O O . GLY A 1 114 ? 3.806 8.377 20.310 1.00 91.00 114 GLY A O 1
ATOM 873 N N . VAL A 1 115 ? 4.349 7.895 18.180 1.00 91.81 115 VAL A N 1
ATOM 874 C CA . VAL A 1 115 ? 2.966 7.694 17.704 1.00 91.81 115 VAL A CA 1
ATOM 875 C C . VAL A 1 115 ? 2.399 6.365 18.189 1.00 91.81 115 VAL A C 1
ATOM 877 O O . VAL A 1 115 ? 1.247 6.290 18.620 1.00 91.81 115 VAL A O 1
ATOM 880 N N . PHE A 1 116 ? 3.197 5.300 18.132 1.00 92.38 116 PHE A N 1
ATOM 881 C CA . PHE A 1 116 ? 2.696 3.944 18.353 1.00 92.38 116 PHE A CA 1
ATOM 882 C C . PHE A 1 116 ? 2.615 3.572 19.828 1.00 92.38 116 PHE A C 1
ATOM 884 O O . PHE A 1 116 ? 1.706 2.845 20.230 1.00 92.38 116 PHE A O 1
ATOM 891 N N . GLN A 1 117 ? 3.556 4.053 20.643 1.00 90.31 117 GLN A N 1
ATOM 892 C CA . GLN A 1 117 ? 3.684 3.610 22.030 1.00 90.31 117 GLN A CA 1
ATOM 893 C C . GLN A 1 117 ? 2.431 3.908 22.881 1.00 90.31 117 GLN A C 1
ATOM 895 O O . GLN A 1 117 ? 1.915 2.970 23.493 1.00 90.31 117 GLN A O 1
ATOM 900 N N . PRO A 1 118 ? 1.846 5.126 22.871 1.00 94.06 118 PRO A N 1
ATOM 901 C CA . PRO A 1 118 ? 0.630 5.397 23.639 1.00 94.06 118 PRO A CA 1
ATOM 902 C C . PRO A 1 118 ? -0.560 4.540 23.193 1.00 94.06 118 PRO A C 1
ATOM 904 O O . PRO A 1 118 ? -1.340 4.071 24.021 1.00 94.06 118 PRO A O 1
ATOM 907 N N . ALA A 1 119 ? -0.703 4.325 21.883 1.00 95.69 119 ALA A N 1
ATOM 908 C CA . ALA A 1 119 ? -1.783 3.523 21.320 1.00 95.69 119 ALA A CA 1
ATOM 909 C C . ALA A 1 119 ? -1.643 2.037 21.679 1.00 95.69 119 ALA A C 1
ATOM 911 O O . ALA A 1 119 ? -2.631 1.381 22.022 1.00 95.69 119 ALA A O 1
ATOM 912 N N . TYR A 1 120 ? -0.415 1.519 21.661 1.00 95.12 120 TYR A N 1
ATOM 913 C CA . TYR A 1 120 ? -0.117 0.160 22.091 1.00 95.12 120 TYR A CA 1
ATOM 914 C C . TYR A 1 120 ? -0.438 -0.046 23.575 1.00 95.12 120 TYR A C 1
ATOM 916 O O . TYR A 1 120 ? -1.175 -0.970 23.930 1.00 95.12 120 TYR A O 1
ATOM 924 N N . ASP A 1 121 ? 0.065 0.838 24.437 1.00 93.31 121 ASP A N 1
ATOM 925 C CA . ASP A 1 121 ? -0.112 0.726 25.886 1.00 93.31 121 ASP A CA 1
ATOM 926 C C . ASP A 1 121 ? -1.585 0.824 26.283 1.00 93.31 121 ASP A C 1
ATOM 928 O O . ASP A 1 121 ? -2.056 0.062 27.126 1.00 93.31 121 ASP A O 1
ATOM 932 N N . LYS A 1 122 ? -2.338 1.725 25.646 1.00 96.31 122 LYS A N 1
ATOM 933 C CA . LYS A 1 122 ? -3.742 1.955 25.985 1.00 96.31 122 LYS A CA 1
ATOM 934 C C . LYS A 1 122 ? -4.696 0.917 25.392 1.00 96.31 122 LYS A C 1
ATOM 936 O O . LYS A 1 122 ? -5.654 0.542 26.068 1.00 96.31 122 LYS A O 1
ATOM 941 N N . PHE A 1 123 ? -4.479 0.504 24.143 1.00 96.94 123 PHE A N 1
ATOM 942 C CA . PHE A 1 123 ? -5.462 -0.265 23.374 1.00 96.94 123 PHE A CA 1
ATOM 943 C C . PHE A 1 123 ? -4.939 -1.625 22.933 1.00 96.94 123 PHE A C 1
ATOM 945 O O . PHE A 1 123 ? -5.523 -2.641 23.313 1.00 96.94 123 PHE A O 1
ATOM 952 N N . VAL A 1 124 ? -3.838 -1.674 22.180 1.00 95.88 124 VAL A N 1
ATOM 953 C CA . VAL A 1 124 ? -3.409 -2.935 21.547 1.00 95.88 124 VAL A CA 1
ATOM 954 C C . VAL A 1 124 ? -3.031 -3.991 22.583 1.00 95.88 124 VAL A C 1
ATOM 956 O O . VAL A 1 124 ? -3.480 -5.131 22.487 1.00 95.88 124 VAL A O 1
ATOM 959 N N . SER A 1 125 ? -2.294 -3.607 23.630 1.00 93.06 125 SER A N 1
ATOM 960 C CA . SER A 1 125 ? -1.938 -4.504 24.740 1.00 93.06 125 SER A CA 1
ATOM 961 C C . SER A 1 125 ? -3.154 -5.023 25.523 1.00 93.06 125 SER A C 1
ATOM 963 O O . SER A 1 125 ? -3.056 -6.033 26.215 1.00 93.06 125 SER A O 1
ATOM 965 N N . GLN A 1 126 ? -4.304 -4.352 25.391 1.00 90.94 126 GLN A N 1
ATOM 966 C CA . GLN A 1 126 ? -5.584 -4.717 26.003 1.00 90.94 126 GLN A CA 1
ATOM 967 C C . GLN A 1 126 ? -6.504 -5.482 25.032 1.00 90.94 126 GLN A C 1
ATOM 969 O O . GLN A 1 126 ? -7.668 -5.724 25.346 1.00 90.94 126 GLN A O 1
ATOM 974 N N . GLY A 1 127 ? -6.008 -5.853 23.846 1.00 92.81 127 GLY A N 1
ATOM 975 C CA . GLY A 1 127 ? -6.767 -6.578 22.826 1.00 92.81 127 GLY A CA 1
ATOM 976 C C . GLY A 1 127 ? -7.689 -5.704 21.970 1.00 92.81 127 GLY A C 1
ATOM 977 O O . GLY A 1 127 ? -8.528 -6.238 21.247 1.00 92.81 127 GLY A O 1
ATOM 978 N N . VAL A 1 128 ? -7.550 -4.375 22.031 1.00 96.00 128 VAL A N 1
ATOM 979 C CA . VAL A 1 128 ? -8.336 -3.436 21.220 1.00 96.00 128 VAL A CA 1
ATOM 980 C C . VAL A 1 128 ? -7.500 -2.995 20.015 1.00 96.00 128 VAL A C 1
ATOM 982 O O . VAL A 1 128 ? -6.453 -2.373 20.201 1.00 96.00 128 VAL A O 1
ATOM 985 N N . PRO A 1 129 ? -7.921 -3.305 18.776 1.00 97.69 129 PRO A N 1
ATOM 986 C CA . PRO A 1 129 ? -7.145 -2.979 17.586 1.00 97.69 129 PRO A CA 1
ATOM 987 C C . PRO A 1 129 ? -7.048 -1.468 17.358 1.00 97.69 129 PRO A C 1
ATOM 989 O O . PRO A 1 129 ? -8.017 -0.726 17.554 1.00 97.69 129 PRO A O 1
ATOM 992 N N . VAL A 1 130 ? -5.879 -1.041 16.877 1.00 98.25 130 VAL A N 1
ATOM 993 C CA . VAL A 1 130 ? -5.610 0.332 16.440 1.00 98.25 130 VAL A CA 1
ATOM 994 C C . VAL A 1 130 ? -5.212 0.341 14.966 1.00 98.25 130 VAL A C 1
ATOM 996 O O . VAL A 1 130 ? -4.473 -0.537 14.515 1.00 98.25 130 VAL A O 1
ATOM 999 N N . ILE A 1 131 ? -5.686 1.344 14.228 1.00 98.44 131 ILE A N 1
ATOM 1000 C CA . ILE A 1 131 ? -5.265 1.639 12.855 1.00 98.44 131 ILE A CA 1
ATOM 1001 C C . ILE A 1 131 ? -4.684 3.058 12.800 1.00 98.44 131 ILE A C 1
ATOM 1003 O O . ILE A 1 131 ? -5.253 3.988 13.369 1.00 98.44 131 ILE A O 1
ATOM 1007 N N . ILE A 1 132 ? -3.553 3.231 12.118 1.00 98.31 132 ILE A N 1
ATOM 1008 C CA . ILE A 1 132 ? -3.131 4.541 11.626 1.00 98.31 132 ILE A CA 1
ATOM 1009 C C . ILE A 1 132 ? -3.970 4.833 10.384 1.00 98.31 132 ILE A C 1
ATOM 1011 O O . ILE A 1 132 ? -3.744 4.231 9.334 1.00 98.31 132 ILE A O 1
ATOM 1015 N N . GLY A 1 133 ? -4.986 5.679 10.539 1.00 97.81 133 GLY A N 1
ATOM 1016 C CA . GLY A 1 133 ? -5.958 5.983 9.487 1.00 97.81 133 GLY A CA 1
ATOM 1017 C C . GLY A 1 133 ? -5.373 6.814 8.350 1.00 97.81 133 GLY A C 1
ATOM 1018 O O . GLY A 1 133 ? -5.809 6.663 7.215 1.00 97.81 133 GLY A O 1
ATOM 1019 N N . GLU A 1 134 ? -4.374 7.641 8.658 1.00 97.69 134 GLU A N 1
ATOM 1020 C CA . GLU A 1 134 ? -3.646 8.450 7.686 1.00 97.69 134 GLU A CA 1
ATOM 1021 C C . GLU A 1 134 ? -2.191 8.647 8.144 1.00 97.69 134 GLU A C 1
ATOM 1023 O O . GLU A 1 134 ? -1.914 8.936 9.317 1.00 97.69 134 GLU A O 1
ATOM 1028 N N . PHE A 1 135 ? -1.261 8.486 7.207 1.00 97.19 135 PHE A N 1
ATOM 1029 C CA . PHE A 1 135 ? 0.142 8.886 7.315 1.00 97.19 135 PHE A CA 1
ATOM 1030 C C . PHE A 1 135 ? 0.725 9.064 5.907 1.00 97.19 135 PHE A C 1
ATOM 1032 O O . PHE A 1 135 ? 0.154 8.591 4.923 1.00 97.19 135 PHE A O 1
ATOM 1039 N N . GLY A 1 136 ? 1.893 9.689 5.810 1.00 94.81 136 GLY A N 1
ATOM 1040 C CA . GLY A 1 136 ? 2.650 9.783 4.567 1.00 94.81 136 GLY A CA 1
ATOM 1041 C C . GLY A 1 136 ? 3.608 10.965 4.593 1.00 94.81 136 GLY A C 1
ATOM 1042 O O . GLY A 1 136 ? 3.824 11.572 5.642 1.00 94.81 136 GLY A O 1
ATOM 1043 N N . THR A 1 137 ? 4.165 11.287 3.431 1.00 92.00 137 THR A N 1
ATOM 1044 C CA . THR A 1 137 ? 5.015 12.460 3.224 1.00 92.00 137 THR A CA 1
ATOM 1045 C C . THR A 1 137 ? 4.635 13.137 1.915 1.00 92.00 137 THR A C 1
ATOM 1047 O O . THR A 1 137 ? 4.428 12.455 0.903 1.00 92.00 137 THR A O 1
ATOM 1050 N N . VAL A 1 138 ? 4.552 14.465 1.917 1.00 88.62 138 VAL A N 1
ATOM 1051 C CA . VAL A 1 138 ? 4.357 15.224 0.678 1.00 88.62 138 VAL A CA 1
ATOM 1052 C C . VAL A 1 138 ? 5.626 15.155 -0.169 1.00 88.62 138 VAL A C 1
ATOM 1054 O O . VAL A 1 138 ? 6.749 15.076 0.332 1.00 88.62 138 VAL A O 1
ATOM 1057 N N . ASP A 1 139 ? 5.443 15.144 -1.477 1.00 82.94 139 ASP A N 1
ATOM 1058 C CA . ASP A 1 139 ? 6.517 15.233 -2.444 1.00 82.94 139 ASP A CA 1
ATOM 1059 C C . ASP A 1 139 ? 6.982 16.681 -2.566 1.00 82.94 139 ASP A C 1
ATOM 1061 O O . ASP A 1 139 ? 6.206 17.534 -2.976 1.00 82.94 139 ASP A O 1
ATOM 1065 N N . THR A 1 140 ? 8.238 16.959 -2.223 1.00 73.50 140 THR A N 1
ATOM 1066 C CA . THR A 1 140 ? 8.851 18.281 -2.412 1.00 73.50 140 THR A CA 1
ATOM 1067 C C . THR A 1 140 ? 9.632 18.441 -3.696 1.00 73.50 140 THR A C 1
ATOM 1069 O O . THR A 1 140 ? 10.139 19.536 -3.953 1.00 73.50 140 THR A O 1
ATOM 1072 N N . ASN A 1 141 ? 9.733 17.396 -4.517 1.00 68.88 141 ASN A N 1
ATOM 1073 C CA . ASN A 1 141 ? 10.471 17.452 -5.771 1.00 68.88 141 ASN A CA 1
ATOM 1074 C C . ASN A 1 141 ? 9.659 18.148 -6.879 1.00 68.88 141 ASN A C 1
ATOM 1076 O O . ASN A 1 141 ? 9.373 17.579 -7.930 1.00 68.88 141 ASN A O 1
ATOM 1080 N N . HIS A 1 142 ? 9.256 19.392 -6.627 1.00 59.59 142 HIS A N 1
ATOM 1081 C CA . HIS A 1 142 ? 8.377 20.167 -7.498 1.00 59.59 142 HIS A CA 1
ATOM 1082 C C . HIS A 1 142 ? 9.071 20.675 -8.770 1.00 59.59 142 HIS A C 1
ATOM 1084 O O . HIS A 1 142 ? 8.405 20.931 -9.769 1.00 59.59 142 HIS A O 1
ATOM 1090 N N . ASP A 1 143 ? 10.397 20.827 -8.740 1.00 52.50 143 ASP A N 1
ATOM 1091 C CA . ASP A 1 143 ? 11.211 21.363 -9.838 1.00 52.50 143 ASP A CA 1
ATOM 1092 C C . ASP A 1 143 ? 12.158 20.325 -10.470 1.00 52.50 143 ASP A C 1
ATOM 1094 O O . ASP A 1 143 ? 12.931 20.656 -11.369 1.00 52.50 143 ASP A O 1
ATOM 1098 N N . GLY A 1 144 ? 12.102 19.067 -10.017 1.00 53.28 144 GLY A N 1
ATOM 1099 C CA . GLY A 1 144 ? 12.969 17.987 -10.488 1.00 53.28 144 GLY A CA 1
ATOM 1100 C C . GLY A 1 144 ? 14.415 18.057 -9.981 1.00 53.28 144 GLY A C 1
ATOM 1101 O O . GLY A 1 144 ? 15.238 17.258 -10.427 1.00 53.28 144 GLY A O 1
ATOM 1102 N N . THR A 1 145 ? 14.751 18.988 -9.078 1.00 43.66 145 THR A N 1
ATOM 1103 C CA . THR A 1 145 ? 16.133 19.219 -8.619 1.00 43.66 145 THR A CA 1
ATOM 1104 C C . THR A 1 145 ? 16.445 18.627 -7.246 1.00 43.66 145 THR A C 1
ATOM 1106 O O . THR A 1 145 ? 17.617 18.424 -6.922 1.00 43.66 145 THR A O 1
ATOM 1109 N N . THR A 1 146 ? 15.425 18.300 -6.444 1.00 57.06 146 THR A N 1
ATOM 1110 C CA . THR A 1 146 ? 15.603 17.797 -5.074 1.00 57.06 146 THR A CA 1
ATOM 1111 C C . THR A 1 146 ? 15.162 16.338 -4.993 1.00 57.06 146 THR A C 1
ATOM 1113 O O . THR A 1 146 ? 13.982 16.030 -4.841 1.00 57.06 146 THR A O 1
ATOM 1116 N N . ASN A 1 147 ? 16.112 15.406 -5.092 1.00 57.00 147 ASN A N 1
ATOM 1117 C CA . ASN A 1 147 ? 15.806 13.980 -4.978 1.00 57.00 147 ASN A CA 1
ATOM 1118 C C . ASN A 1 147 ? 15.620 13.563 -3.505 1.00 57.00 147 ASN A C 1
ATOM 1120 O O . ASN A 1 147 ? 16.587 13.224 -2.830 1.00 57.00 147 ASN A O 1
ATOM 1124 N N . VAL A 1 148 ? 14.371 13.574 -3.029 1.00 76.56 148 VAL A N 1
ATOM 1125 C CA . VAL A 1 148 ? 13.960 13.114 -1.681 1.00 76.56 148 VAL A CA 1
ATOM 1126 C C . VAL A 1 148 ? 13.326 11.719 -1.677 1.00 76.56 148 VAL A C 1
ATOM 1128 O O . VAL A 1 148 ? 12.851 11.242 -0.647 1.00 76.56 148 VAL A O 1
ATOM 1131 N N . LEU A 1 149 ? 13.262 11.058 -2.836 1.00 80.44 149 LEU A N 1
ATOM 1132 C CA . LEU A 1 149 ? 12.494 9.824 -3.015 1.00 80.44 149 LEU A CA 1
ATOM 1133 C C . LEU A 1 149 ? 13.028 8.672 -2.154 1.00 80.44 149 LEU A C 1
ATOM 1135 O O . LEU A 1 149 ? 12.241 7.948 -1.546 1.00 80.44 149 LEU A O 1
ATOM 1139 N N . ALA A 1 150 ? 14.353 8.538 -2.064 1.00 79.25 150 ALA A N 1
ATOM 1140 C CA . ALA A 1 150 ? 14.999 7.500 -1.264 1.00 79.25 150 ALA A CA 1
ATOM 1141 C C . ALA A 1 150 ? 14.668 7.638 0.232 1.00 79.25 150 ALA A C 1
ATOM 1143 O O . ALA A 1 150 ? 14.259 6.662 0.860 1.00 79.25 150 ALA A O 1
ATOM 1144 N N . ASP A 1 151 ? 14.755 8.850 0.779 1.00 83.12 151 ASP A N 1
ATOM 1145 C CA . ASP A 1 151 ? 14.475 9.126 2.192 1.00 83.12 151 ASP A CA 1
ATOM 1146 C C . ASP A 1 151 ? 12.986 8.940 2.512 1.00 83.12 151 ASP A C 1
ATOM 1148 O O . ASP A 1 151 ? 12.637 8.362 3.541 1.00 83.12 151 ASP A O 1
ATOM 1152 N N . ARG A 1 152 ? 12.084 9.346 1.605 1.00 89.44 152 ARG A N 1
ATOM 1153 C CA . ARG A 1 152 ? 10.635 9.104 1.741 1.00 89.44 152 ARG A CA 1
ATOM 1154 C C . ARG A 1 152 ? 10.300 7.611 1.712 1.00 89.44 152 ARG A C 1
ATOM 1156 O O . ARG A 1 152 ? 9.454 7.162 2.489 1.00 89.44 152 ARG A O 1
ATOM 1163 N N . ALA A 1 153 ? 10.958 6.839 0.847 1.00 86.00 153 ALA A N 1
ATOM 1164 C CA . ALA A 1 153 ? 10.811 5.387 0.807 1.00 86.00 153 ALA A CA 1
ATOM 1165 C C . ALA A 1 153 ? 11.349 4.741 2.098 1.00 86.00 153 ALA A C 1
ATOM 1167 O O . ALA A 1 153 ? 10.634 3.969 2.732 1.00 86.00 153 ALA A O 1
ATOM 1168 N N . ALA A 1 154 ? 12.550 5.117 2.549 1.00 83.69 154 ALA A N 1
ATOM 1169 C CA . ALA A 1 154 ? 13.140 4.614 3.791 1.00 83.69 154 ALA A CA 1
ATOM 1170 C C . ALA A 1 154 ? 12.269 4.928 5.021 1.00 83.69 154 ALA A C 1
ATOM 1172 O O . ALA A 1 154 ? 12.023 4.050 5.851 1.00 83.69 154 ALA A O 1
ATOM 1173 N N . TYR A 1 155 ? 11.736 6.150 5.098 1.00 92.44 155 TYR A N 1
ATOM 1174 C CA . TYR A 1 155 ? 10.771 6.555 6.116 1.00 92.44 155 TYR A CA 1
ATOM 1175 C C . TYR A 1 155 ? 9.516 5.681 6.091 1.00 92.44 155 TYR A C 1
ATOM 1177 O O . TYR A 1 155 ? 9.083 5.199 7.135 1.00 92.44 155 TYR A O 1
ATOM 1185 N N . THR A 1 156 ? 8.937 5.461 4.908 1.00 95.12 156 THR A N 1
ATOM 1186 C CA . THR A 1 156 ? 7.692 4.695 4.753 1.00 95.12 156 THR A CA 1
ATOM 1187 C C . THR A 1 156 ? 7.872 3.254 5.226 1.00 95.12 156 THR A C 1
ATOM 1189 O O . THR A 1 156 ? 7.063 2.757 6.009 1.00 95.12 156 THR A O 1
ATOM 1192 N N . GLU A 1 157 ? 8.961 2.600 4.816 1.00 90.25 157 GLU A N 1
ATOM 1193 C CA . GLU A 1 157 ? 9.305 1.245 5.257 1.00 90.25 157 GLU A CA 1
ATOM 1194 C C . GLU A 1 157 ? 9.508 1.181 6.774 1.00 90.25 157 GLU A C 1
ATOM 1196 O O . GLU A 1 157 ? 8.911 0.340 7.454 1.00 90.25 157 GLU A O 1
ATOM 1201 N N . TYR A 1 158 ? 10.287 2.114 7.327 1.00 90.50 158 TYR A N 1
ATOM 1202 C CA . TYR A 1 158 ? 10.524 2.185 8.762 1.00 90.50 158 TYR A CA 1
ATOM 1203 C C . TYR A 1 158 ? 9.220 2.384 9.538 1.00 90.50 158 TYR A C 1
ATOM 1205 O O . TYR A 1 158 ? 8.911 1.589 10.424 1.00 90.50 158 TYR A O 1
ATOM 1213 N N . TYR A 1 159 ? 8.416 3.384 9.176 1.00 97.06 159 TYR A N 1
ATOM 1214 C CA . TYR A 1 159 ? 7.157 3.710 9.842 1.00 97.06 159 TYR A CA 1
ATOM 1215 C C . TYR A 1 159 ? 6.231 2.496 9.929 1.00 97.06 159 TYR A C 1
ATOM 1217 O O . TYR A 1 159 ? 5.725 2.156 11.002 1.00 97.06 159 TYR A O 1
ATOM 1225 N N . VAL A 1 160 ? 6.037 1.810 8.803 1.00 96.81 160 VAL A N 1
ATOM 1226 C CA . VAL A 1 160 ? 5.124 0.668 8.714 1.00 96.81 160 VAL A CA 1
ATOM 1227 C C . VAL A 1 160 ? 5.693 -0.537 9.469 1.00 96.81 160 VAL A C 1
ATOM 1229 O O . VAL A 1 160 ? 4.939 -1.190 10.191 1.00 96.81 160 VAL A O 1
ATOM 1232 N N . SER A 1 161 ? 7.011 -0.773 9.416 1.00 87.81 161 SER A N 1
ATOM 1233 C CA . SER A 1 161 ? 7.661 -1.842 10.194 1.00 87.81 161 SER A CA 1
ATOM 1234 C C . SER A 1 161 ? 7.492 -1.646 11.704 1.00 87.81 161 SER A C 1
ATOM 1236 O O . SER A 1 161 ? 7.181 -2.589 12.436 1.00 87.81 161 SER A O 1
ATOM 1238 N N . GLN A 1 162 ? 7.623 -0.406 12.184 1.00 90.75 162 GLN A N 1
ATOM 1239 C CA . GLN A 1 162 ? 7.481 -0.089 13.603 1.00 90.75 162 GLN A CA 1
ATOM 1240 C C . GLN A 1 162 ? 6.020 -0.183 14.055 1.00 90.75 162 GLN A C 1
ATOM 1242 O O . GLN A 1 162 ? 5.744 -0.723 15.130 1.00 90.75 162 GLN A O 1
ATOM 1247 N N . ALA A 1 163 ? 5.070 0.255 13.224 1.00 95.25 163 ALA A N 1
ATOM 1248 C CA . ALA A 1 163 ? 3.647 0.052 13.482 1.00 95.25 163 ALA A CA 1
ATOM 1249 C C . ALA A 1 163 ? 3.298 -1.444 13.550 1.00 95.25 163 ALA A C 1
ATOM 1251 O O . ALA A 1 163 ? 2.641 -1.896 14.496 1.00 95.25 163 ALA A O 1
ATOM 1252 N N . LYS A 1 164 ? 3.810 -2.241 12.601 1.00 92.25 164 LYS A N 1
ATOM 1253 C CA . LYS A 1 164 ? 3.614 -3.693 12.561 1.00 92.25 164 LYS A CA 1
ATOM 1254 C C . LYS A 1 164 ? 4.149 -4.375 13.814 1.00 92.25 164 LYS A C 1
ATOM 1256 O O . LYS A 1 164 ? 3.442 -5.206 14.385 1.00 92.25 164 LYS A O 1
ATOM 1261 N N . ALA A 1 165 ? 5.346 -4.012 14.274 1.00 87.00 165 ALA A N 1
ATOM 1262 C CA . ALA A 1 165 ? 5.939 -4.557 15.498 1.00 87.00 165 ALA A CA 1
ATOM 1263 C C . ALA A 1 165 ? 5.059 -4.324 16.744 1.00 87.00 165 ALA A C 1
ATOM 1265 O O . ALA A 1 165 ? 5.182 -5.036 17.741 1.00 87.00 165 ALA A O 1
ATOM 1266 N N . LYS A 1 166 ? 4.138 -3.353 16.683 1.00 86.69 166 LYS A N 1
ATOM 1267 C CA . LYS A 1 166 ? 3.129 -3.065 17.710 1.00 86.69 166 LYS A CA 1
ATOM 1268 C C . LYS A 1 166 ? 1.739 -3.625 17.387 1.00 86.69 166 LYS A C 1
ATOM 1270 O O . LYS A 1 166 ? 0.802 -3.333 18.118 1.00 86.69 166 LYS A O 1
ATOM 1275 N N . GLY A 1 167 ? 1.574 -4.408 16.321 1.00 90.56 167 GLY A N 1
ATOM 1276 C CA . GLY A 1 167 ? 0.282 -4.946 15.882 1.00 90.56 167 GLY A CA 1
ATOM 1277 C C . GLY A 1 167 ? -0.665 -3.901 15.279 1.00 90.56 167 GLY A C 1
ATOM 1278 O O . GLY A 1 167 ? -1.864 -4.158 15.175 1.00 90.56 167 GLY A O 1
ATOM 1279 N N . ILE A 1 168 ? -0.148 -2.733 14.890 1.00 95.62 168 ILE A N 1
ATOM 1280 C CA . ILE A 1 168 ? -0.920 -1.608 14.352 1.00 95.62 168 ILE A CA 1
ATOM 1281 C C . ILE A 1 168 ? -0.854 -1.647 12.822 1.00 95.62 168 ILE A C 1
ATOM 1283 O O . ILE A 1 168 ? 0.210 -1.858 12.241 1.00 95.62 168 ILE A O 1
ATOM 1287 N N . LYS A 1 169 ? -2.000 -1.471 12.157 1.00 94.81 169 LYS A N 1
ATOM 1288 C CA . LYS A 1 169 ? -2.083 -1.395 10.687 1.00 94.81 169 LYS A CA 1
ATOM 1289 C C . LYS A 1 169 ? -2.069 0.058 10.231 1.00 94.81 169 LYS A C 1
ATOM 1291 O O . LYS A 1 169 ? -2.608 0.904 10.935 1.00 94.81 169 LYS A O 1
ATOM 1296 N N . CYS A 1 170 ? -1.511 0.329 9.055 1.00 96.69 170 CYS A N 1
ATOM 1297 C CA . CYS A 1 170 ? -1.409 1.679 8.505 1.00 96.69 170 CYS A CA 1
ATOM 1298 C C . CYS A 1 170 ? -2.149 1.803 7.175 1.00 96.69 170 CYS A C 1
ATOM 1300 O O . CYS A 1 170 ? -2.138 0.875 6.368 1.00 96.69 170 CYS A O 1
ATOM 1302 N N . VAL A 1 171 ? -2.750 2.968 6.948 1.00 97.50 171 VAL A N 1
ATOM 1303 C CA . VAL A 1 171 ? -3.367 3.369 5.683 1.00 97.50 171 VAL A CA 1
ATOM 1304 C C . VAL A 1 171 ? -2.644 4.621 5.197 1.00 97.50 171 VAL A C 1
ATOM 1306 O O . VAL A 1 171 ? -2.683 5.657 5.859 1.00 97.50 171 VAL A O 1
ATOM 1309 N N . ILE A 1 172 ? -1.923 4.504 4.079 1.00 96.19 172 ILE A N 1
ATOM 1310 C CA . ILE A 1 172 ? -1.187 5.633 3.501 1.00 96.19 172 ILE A CA 1
ATOM 1311 C C . ILE A 1 172 ? -2.173 6.619 2.871 1.00 96.19 172 ILE A C 1
ATOM 1313 O O . ILE A 1 172 ? -3.138 6.209 2.221 1.00 96.19 172 ILE A O 1
ATOM 1317 N N . PHE A 1 173 ? -1.945 7.910 3.080 1.00 96.69 173 PHE A N 1
ATOM 1318 C CA . PHE A 1 173 ? -2.774 8.956 2.503 1.00 96.69 173 PHE A CA 1
ATOM 1319 C C . PHE A 1 173 ? -2.353 9.243 1.059 1.00 96.69 173 PHE A C 1
ATOM 1321 O O . PHE A 1 173 ? -1.179 9.473 0.771 1.00 96.69 173 PHE A O 1
ATOM 1328 N N . ASP A 1 174 ? -3.327 9.239 0.150 1.00 94.88 174 ASP A N 1
ATOM 1329 C CA . ASP A 1 174 ? -3.143 9.606 -1.251 1.00 94.88 174 ASP A CA 1
ATOM 1330 C C . ASP A 1 174 ? -4.326 10.456 -1.723 1.00 94.88 174 ASP A C 1
ATOM 1332 O O . ASP A 1 174 ? -5.455 9.980 -1.879 1.00 94.88 174 ASP A O 1
ATOM 1336 N N . ASN A 1 175 ? -4.066 11.733 -1.976 1.00 92.31 175 ASN A N 1
ATOM 1337 C CA . ASN A 1 175 ? -5.060 12.672 -2.481 1.00 92.31 175 ASN A CA 1
ATOM 1338 C C . ASN A 1 175 ? -5.136 12.728 -4.016 1.00 92.31 175 ASN A C 1
ATOM 1340 O O . ASN A 1 175 ? -6.017 13.404 -4.543 1.00 92.31 175 ASN A O 1
ATOM 1344 N N . GLY A 1 176 ? -4.270 12.008 -4.740 1.00 89.81 176 GLY A N 1
ATOM 1345 C CA . GLY A 1 176 ? -4.217 12.031 -6.204 1.00 89.81 176 GLY A CA 1
ATOM 1346 C C . GLY A 1 176 ? -3.697 13.348 -6.796 1.00 89.81 176 GLY A C 1
ATOM 1347 O O . GLY A 1 176 ? -3.881 13.587 -7.985 1.00 89.81 176 GLY A O 1
ATOM 1348 N N . ILE A 1 177 ? -3.080 14.221 -5.992 1.00 86.81 177 ILE A N 1
ATOM 1349 C CA . ILE A 1 177 ? -2.490 15.479 -6.466 1.00 86.81 177 ILE A CA 1
ATOM 1350 C C . ILE A 1 177 ? -1.032 15.222 -6.851 1.00 86.81 177 ILE A C 1
ATOM 1352 O O . ILE A 1 177 ? -0.229 14.831 -6.007 1.00 86.81 177 ILE A O 1
ATOM 1356 N N . HIS A 1 178 ? -0.689 15.447 -8.123 1.00 81.00 178 HIS A N 1
ATOM 1357 C CA . HIS A 1 178 ? 0.649 15.170 -8.677 1.00 81.00 178 HIS A CA 1
ATOM 1358 C C . HIS A 1 178 ? 1.460 16.427 -9.008 1.00 81.00 178 HIS A C 1
ATOM 1360 O O . HIS A 1 178 ? 2.649 16.326 -9.300 1.00 81.00 178 HIS A O 1
ATOM 1366 N N . ILE A 1 179 ? 0.815 17.595 -9.014 1.00 76.38 179 ILE A N 1
ATOM 1367 C CA . ILE A 1 179 ? 1.410 18.871 -9.411 1.00 76.38 179 ILE A CA 1
ATOM 1368 C C . ILE A 1 179 ? 1.187 19.861 -8.278 1.00 76.38 179 ILE A C 1
ATOM 1370 O O . ILE A 1 179 ? 0.069 20.003 -7.787 1.00 76.38 179 ILE A O 1
ATOM 1374 N N . TYR A 1 180 ? 2.253 20.551 -7.895 1.00 74.88 180 TYR A N 1
ATOM 1375 C CA . TYR A 1 180 ? 2.181 21.665 -6.965 1.00 74.88 180 TYR A CA 1
ATOM 1376 C C . TYR A 1 180 ? 1.667 22.921 -7.660 1.00 74.88 180 TYR A C 1
ATOM 1378 O O . TYR A 1 180 ? 2.199 23.321 -8.697 1.00 74.88 180 TYR A O 1
ATOM 1386 N N . SER A 1 181 ? 0.675 23.575 -7.059 1.00 70.31 181 SER A N 1
ATOM 1387 C CA . SER A 1 181 ? 0.243 24.920 -7.440 1.00 70.31 181 SER A CA 1
ATOM 1388 C C . SER A 1 181 ? 0.174 25.805 -6.199 1.00 70.31 181 SER A C 1
ATOM 1390 O O . SER A 1 181 ? -0.673 25.622 -5.319 1.00 70.31 181 SER A O 1
ATOM 1392 N N . ALA A 1 182 ? 1.067 26.799 -6.154 1.00 66.75 182 ALA A N 1
ATOM 1393 C CA . ALA A 1 182 ? 1.049 27.850 -5.139 1.00 66.75 182 ALA A CA 1
ATOM 1394 C C . ALA A 1 182 ? -0.183 28.763 -5.272 1.00 66.75 182 ALA A C 1
ATOM 1396 O O . ALA A 1 182 ? -0.627 29.334 -4.279 1.00 66.75 182 ALA A O 1
ATOM 1397 N N . GLU A 1 183 ? -0.736 28.899 -6.481 1.00 62.16 183 GLU A N 1
ATOM 1398 C CA . GLU A 1 183 ? -1.905 29.744 -6.759 1.00 62.16 183 GLU A CA 1
ATOM 1399 C C . GLU A 1 183 ? -3.198 29.118 -6.219 1.00 62.16 183 GLU A C 1
ATOM 1401 O O . GLU A 1 183 ? -4.069 29.831 -5.722 1.00 62.16 183 GLU A O 1
ATOM 1406 N N . ASP A 1 184 ? -3.278 27.784 -6.223 1.00 58.66 184 ASP A N 1
ATOM 1407 C CA . ASP A 1 184 ? -4.455 27.027 -5.780 1.00 58.66 184 ASP A CA 1
ATOM 1408 C C . ASP A 1 184 ? -4.330 26.487 -4.345 1.00 58.66 184 ASP A C 1
ATOM 1410 O O . ASP A 1 184 ? -5.168 25.703 -3.897 1.00 58.66 184 ASP A O 1
ATOM 1414 N N . ASN A 1 185 ? -3.274 26.877 -3.618 1.00 55.72 185 ASN A N 1
ATOM 1415 C CA . ASN A 1 185 ? -2.943 26.370 -2.281 1.00 55.72 185 ASN A CA 1
ATOM 1416 C C . ASN A 1 185 ? -2.852 24.825 -2.220 1.00 55.72 185 ASN A C 1
ATOM 1418 O O . ASN A 1 185 ? -3.123 24.210 -1.187 1.00 55.72 185 ASN A O 1
ATOM 1422 N N . THR A 1 186 ? -2.466 24.184 -3.329 1.00 60.09 186 THR A N 1
ATOM 1423 C CA . THR A 1 186 ? -2.272 22.726 -3.416 1.00 60.09 186 THR A CA 1
ATOM 1424 C C . THR A 1 186 ? -0.833 22.386 -3.045 1.00 60.09 186 THR A C 1
ATOM 1426 O O . THR A 1 186 ? 0.009 22.062 -3.878 1.00 60.09 186 THR A O 1
ATOM 1429 N N . VAL A 1 187 ? -0.544 22.520 -1.751 1.00 68.31 187 VAL A N 1
ATOM 1430 C CA . VAL A 1 187 ? 0.799 22.307 -1.185 1.00 68.31 187 VAL A CA 1
ATOM 1431 C C . VAL A 1 187 ? 1.047 20.856 -0.755 1.00 68.31 187 VAL A C 1
ATOM 1433 O O . VAL A 1 187 ? 2.176 20.474 -0.466 1.00 68.31 187 VAL A O 1
ATOM 1436 N N . GLU A 1 188 ? -0.001 20.031 -0.728 1.00 81.88 188 GLU A N 1
ATOM 1437 C CA . GLU A 1 188 ? 0.042 18.657 -0.225 1.00 81.88 188 GLU A CA 1
ATOM 1438 C C . GLU A 1 188 ? 0.170 17.645 -1.369 1.00 81.88 188 GLU A C 1
ATOM 1440 O O . GLU A 1 188 ? -0.774 16.936 -1.701 1.00 81.88 188 GLU A O 1
ATOM 1445 N N . VAL A 1 189 ? 1.318 17.574 -2.035 1.00 85.50 189 VAL A N 1
ATOM 1446 C CA . VAL A 1 189 ? 1.485 16.675 -3.191 1.00 85.50 189 VAL A CA 1
ATOM 1447 C C . VAL A 1 189 ? 1.824 15.254 -2.719 1.00 85.50 189 VAL A C 1
ATOM 1449 O O . VAL A 1 189 ? 2.986 14.868 -2.689 1.00 85.50 189 VAL A O 1
ATOM 1452 N N . PHE A 1 190 ? 0.832 14.450 -2.326 1.00 89.19 190 PHE A N 1
ATOM 1453 C CA . PHE A 1 190 ? 1.057 13.022 -2.032 1.00 89.19 190 PHE A CA 1
ATOM 1454 C C . PHE A 1 190 ? 1.070 12.203 -3.327 1.00 89.19 190 PHE A C 1
ATOM 1456 O O . PHE A 1 190 ? 2.102 11.634 -3.689 1.00 89.19 190 PHE A O 1
ATOM 1463 N N . GLY A 1 191 ? -0.072 12.191 -4.028 1.00 87.75 191 GLY A N 1
ATOM 1464 C CA . GLY A 1 191 ? -0.266 11.682 -5.390 1.00 87.75 191 GLY A CA 1
ATOM 1465 C C . GLY A 1 191 ? 0.516 10.422 -5.750 1.00 87.75 191 GLY A C 1
ATOM 1466 O O . GLY A 1 191 ? 1.374 10.498 -6.637 1.00 87.75 191 GLY A O 1
ATOM 1467 N N . LEU A 1 192 ? 0.220 9.300 -5.086 1.00 89.75 192 LEU A N 1
ATOM 1468 C CA . LEU A 1 192 ? 0.912 8.017 -5.278 1.00 89.75 192 LEU A CA 1
ATOM 1469 C C . LEU A 1 192 ? 0.402 7.274 -6.520 1.00 89.75 192 LEU A C 1
ATOM 1471 O O . LEU A 1 192 ? 1.206 6.807 -7.330 1.00 89.75 192 LEU A O 1
ATOM 1475 N N . LEU A 1 193 ? -0.921 7.175 -6.675 1.00 89.88 193 LEU A N 1
ATOM 1476 C CA . LEU A 1 193 ? -1.595 6.543 -7.810 1.00 89.88 193 LEU A CA 1
ATOM 1477 C C . LEU A 1 193 ? -2.038 7.598 -8.826 1.00 89.88 193 LEU A C 1
ATOM 1479 O O . LEU A 1 193 ? -2.850 8.468 -8.504 1.00 89.88 193 LEU A O 1
ATOM 1483 N N . ASN A 1 194 ? -1.579 7.483 -10.071 1.00 83.56 194 ASN A N 1
ATOM 1484 C CA . ASN A 1 194 ? -2.186 8.191 -11.189 1.00 83.56 194 ASN A CA 1
ATOM 1485 C C . ASN A 1 194 ? -3.555 7.570 -11.481 1.00 83.56 194 ASN A C 1
ATOM 1487 O O . ASN A 1 194 ? -3.671 6.452 -11.975 1.00 83.56 194 ASN A O 1
ATOM 1491 N N . ARG A 1 195 ? -4.617 8.310 -11.166 1.00 91.31 195 ARG A N 1
ATOM 1492 C CA . ARG A 1 195 ? -6.002 7.828 -11.297 1.00 91.31 195 ARG A CA 1
ATOM 1493 C C . ARG A 1 195 ? -6.546 7.908 -12.724 1.00 91.31 195 ARG A C 1
ATOM 1495 O O . ARG A 1 195 ? -7.680 7.503 -12.953 1.00 91.31 195 ARG A O 1
ATOM 1502 N N . THR A 1 196 ? -5.773 8.458 -13.661 1.00 88.62 196 THR A N 1
ATOM 1503 C CA . THR A 1 196 ? -6.164 8.545 -15.076 1.00 88.62 196 THR A CA 1
ATOM 1504 C C . THR A 1 196 ? -5.868 7.241 -15.807 1.00 88.62 196 THR A C 1
ATOM 1506 O O . THR A 1 196 ? -6.683 6.796 -16.608 1.00 88.62 196 THR A O 1
ATOM 1509 N N . ASP A 1 197 ? -4.719 6.629 -15.518 1.00 85.75 197 ASP A N 1
ATOM 1510 C CA . ASP A 1 197 ? -4.225 5.421 -16.192 1.00 85.75 197 ASP A CA 1
ATOM 1511 C C . ASP A 1 197 ? -3.952 4.248 -15.231 1.00 85.75 197 ASP A C 1
ATOM 1513 O O . ASP A 1 197 ? -3.500 3.192 -15.663 1.00 85.75 197 ASP A O 1
ATOM 1517 N N . ASN A 1 198 ? -4.258 4.410 -13.939 1.00 87.19 198 ASN A N 1
ATOM 1518 C CA . ASN A 1 198 ? -4.037 3.426 -12.876 1.00 87.19 198 ASN A CA 1
ATOM 1519 C C . ASN A 1 198 ? -2.569 2.999 -12.704 1.00 87.19 198 ASN A C 1
ATOM 1521 O O . ASN A 1 198 ? -2.290 1.868 -12.301 1.00 87.19 198 ASN A O 1
ATOM 1525 N N . THR A 1 199 ? -1.623 3.903 -12.963 1.00 81.62 199 THR A N 1
ATOM 1526 C CA . THR A 1 199 ? -0.190 3.649 -12.760 1.00 81.62 199 THR A CA 1
ATOM 1527 C C . THR A 1 199 ? 0.329 4.227 -11.444 1.00 81.62 199 THR A C 1
ATOM 1529 O O . THR A 1 199 ? -0.130 5.262 -10.956 1.00 81.62 199 THR A O 1
ATOM 1532 N N . TRP A 1 200 ? 1.320 3.569 -10.841 1.00 82.62 200 TRP A N 1
ATOM 1533 C CA . TRP A 1 200 ? 2.009 4.104 -9.666 1.00 82.62 200 TRP A CA 1
ATOM 1534 C C . TRP A 1 200 ? 3.041 5.149 -10.090 1.00 82.62 200 TRP A C 1
ATOM 1536 O O . TRP A 1 200 ? 3.998 4.827 -10.788 1.00 82.62 200 TRP A O 1
ATOM 1546 N N . ARG A 1 201 ? 2.879 6.391 -9.623 1.00 82.06 201 ARG A N 1
ATOM 1547 C CA . ARG A 1 201 ? 3.824 7.490 -9.881 1.00 82.06 201 ARG A CA 1
ATOM 1548 C C . ARG A 1 201 ? 5.116 7.340 -9.077 1.00 82.06 201 ARG A C 1
ATOM 1550 O O . ARG A 1 201 ? 6.172 7.751 -9.540 1.00 82.06 201 ARG A O 1
ATOM 1557 N N . LEU A 1 202 ? 5.011 6.786 -7.867 1.00 82.50 202 LEU A N 1
ATOM 1558 C CA . LEU A 1 202 ? 6.111 6.629 -6.908 1.00 82.50 202 LEU A CA 1
ATOM 1559 C C . LEU A 1 202 ? 6.230 5.154 -6.474 1.00 82.50 202 LEU A C 1
ATOM 1561 O O . LEU A 1 202 ? 5.945 4.829 -5.314 1.00 82.50 202 LEU A O 1
ATOM 1565 N N . PRO A 1 203 ? 6.582 4.234 -7.396 1.00 80.44 203 PRO A N 1
ATOM 1566 C CA . PRO A 1 203 ? 6.607 2.795 -7.125 1.00 80.44 203 PRO A CA 1
ATOM 1567 C C . PRO A 1 203 ? 7.562 2.406 -5.985 1.00 80.44 203 PRO A C 1
ATOM 1569 O O . PRO A 1 203 ? 7.304 1.435 -5.278 1.00 80.44 203 PRO A O 1
ATOM 1572 N N . GLU A 1 204 ? 8.617 3.180 -5.733 1.00 80.62 204 GLU A N 1
ATOM 1573 C CA . GLU A 1 204 ? 9.577 2.964 -4.648 1.00 80.62 204 GLU A CA 1
ATOM 1574 C C . GLU A 1 204 ? 8.937 3.132 -3.264 1.00 80.62 204 GLU A C 1
ATOM 1576 O O . GLU A 1 204 ? 9.232 2.359 -2.349 1.00 80.62 204 GLU A O 1
ATOM 1581 N N . ILE A 1 205 ? 8.028 4.103 -3.114 1.00 87.19 205 ILE A N 1
ATOM 1582 C CA . ILE A 1 205 ? 7.277 4.323 -1.868 1.00 87.19 205 ILE A CA 1
ATOM 1583 C C . ILE A 1 205 ? 6.279 3.183 -1.653 1.00 87.19 205 ILE A C 1
ATOM 1585 O O . ILE A 1 205 ? 6.134 2.697 -0.533 1.00 87.19 205 ILE A O 1
ATOM 1589 N N . ILE A 1 206 ? 5.633 2.709 -2.721 1.00 89.31 206 ILE A N 1
ATOM 1590 C CA . ILE A 1 206 ? 4.717 1.564 -2.652 1.00 89.31 206 ILE A CA 1
ATOM 1591 C C . ILE A 1 206 ? 5.472 0.285 -2.280 1.00 89.31 206 ILE A C 1
ATOM 1593 O O . ILE A 1 206 ? 5.045 -0.446 -1.388 1.00 89.31 206 ILE A O 1
ATOM 1597 N N . ALA A 1 207 ? 6.633 0.039 -2.886 1.00 78.31 207 ALA A N 1
ATOM 1598 C CA . ALA A 1 207 ? 7.480 -1.094 -2.531 1.00 78.31 207 ALA A CA 1
ATOM 1599 C C . ALA A 1 207 ? 7.934 -1.028 -1.062 1.00 78.31 207 ALA A C 1
ATOM 1601 O O . ALA A 1 207 ? 7.895 -2.034 -0.357 1.00 78.31 207 ALA A O 1
ATOM 1602 N N . ALA A 1 208 ? 8.317 0.157 -0.578 1.00 82.88 208 ALA A N 1
ATOM 1603 C CA . ALA A 1 208 ? 8.682 0.386 0.819 1.00 82.88 208 ALA A CA 1
ATOM 1604 C C . ALA A 1 208 ? 7.517 0.155 1.796 1.00 82.88 208 ALA A C 1
ATOM 1606 O O . ALA A 1 208 ? 7.695 -0.502 2.822 1.00 82.88 208 ALA A O 1
ATOM 1607 N N . LEU A 1 209 ? 6.320 0.647 1.461 1.00 92.94 209 LEU A N 1
ATOM 1608 C CA . LEU A 1 209 ? 5.087 0.407 2.215 1.00 92.94 209 LEU A CA 1
ATOM 1609 C C . LEU A 1 209 ? 4.826 -1.092 2.379 1.00 92.94 209 LEU A C 1
ATOM 1611 O O . LEU A 1 209 ? 4.541 -1.551 3.486 1.00 92.94 209 LEU A O 1
ATOM 1615 N N . MET A 1 210 ? 4.964 -1.849 1.289 1.00 88.12 210 MET A N 1
ATOM 1616 C CA . MET A 1 210 ? 4.800 -3.299 1.320 1.00 88.12 210 MET A CA 1
ATOM 1617 C C . MET A 1 210 ? 5.887 -3.962 2.174 1.00 88.12 210 MET A C 1
ATOM 1619 O O . MET A 1 210 ? 5.543 -4.790 3.015 1.00 88.12 210 MET A O 1
ATOM 1623 N N . ARG A 1 211 ? 7.165 -3.553 2.044 1.00 83.06 211 ARG A N 1
ATOM 1624 C CA . ARG A 1 211 ? 8.284 -4.129 2.826 1.00 83.06 211 ARG A CA 1
ATOM 1625 C C . ARG A 1 211 ? 8.042 -3.958 4.314 1.00 83.06 211 ARG A C 1
ATOM 1627 O O . ARG A 1 211 ? 8.098 -4.929 5.059 1.00 83.06 211 ARG A O 1
ATOM 1634 N N . GLY A 1 212 ? 7.684 -2.748 4.737 1.00 84.88 212 GLY A N 1
ATOM 1635 C CA . GLY A 1 212 ? 7.430 -2.463 6.145 1.00 84.88 212 GLY A CA 1
ATOM 1636 C C . GLY A 1 212 ? 6.222 -3.211 6.719 1.00 84.88 212 GLY A C 1
ATOM 1637 O O . GLY A 1 212 ? 6.160 -3.455 7.921 1.00 84.88 212 GLY A O 1
ATOM 1638 N N . ALA A 1 213 ? 5.245 -3.607 5.902 1.00 88.56 213 ALA A N 1
ATOM 1639 C CA . ALA A 1 213 ? 4.079 -4.329 6.401 1.00 88.56 213 ALA A CA 1
ATOM 1640 C C . ALA A 1 213 ? 4.383 -5.797 6.754 1.00 88.56 213 ALA A C 1
ATOM 1642 O O . ALA A 1 213 ? 3.499 -6.469 7.304 1.00 88.56 213 ALA A O 1
ATOM 1643 N N . ASP A 1 214 ? 5.571 -6.327 6.409 1.00 73.94 214 ASP A N 1
ATOM 1644 C CA . ASP A 1 214 ? 5.805 -7.719 5.977 1.00 73.94 214 ASP A CA 1
ATOM 1645 C C . ASP A 1 214 ? 4.505 -8.417 5.521 1.00 73.94 214 ASP A C 1
ATOM 1647 O O . ASP A 1 214 ? 4.186 -9.542 5.905 1.00 73.94 214 ASP A O 1
ATOM 1651 N N . ALA A 1 215 ? 3.677 -7.672 4.780 1.00 52.78 215 ALA A N 1
ATOM 1652 C CA . ALA A 1 215 ? 3.015 -8.255 3.650 1.00 52.78 215 ALA A CA 1
ATOM 1653 C C . ALA A 1 215 ? 4.202 -8.608 2.776 1.00 52.78 215 ALA A C 1
ATOM 1655 O O . ALA A 1 215 ? 5.072 -7.749 2.592 1.00 52.78 215 ALA A O 1
ATOM 1656 N N . ASP A 1 216 ? 4.295 -9.856 2.320 1.00 38.47 216 ASP A N 1
ATOM 1657 C CA . ASP A 1 216 ? 5.208 -10.133 1.224 1.00 38.47 216 ASP A CA 1
ATOM 1658 C C . ASP A 1 216 ? 5.101 -8.965 0.264 1.00 38.47 216 ASP A C 1
ATOM 1660 O O . ASP A 1 216 ? 3.990 -8.534 -0.084 1.00 38.47 216 ASP A O 1
ATOM 1664 N N . VAL A 1 217 ? 6.249 -8.395 -0.074 1.00 37.69 217 VAL A N 1
ATOM 1665 C CA . VAL A 1 217 ? 6.345 -7.418 -1.142 1.00 37.69 217 VAL A CA 1
ATOM 1666 C C . VAL A 1 217 ? 6.094 -8.187 -2.420 1.00 37.69 217 VAL A C 1
ATOM 1668 O O . VAL A 1 217 ? 6.990 -8.559 -3.158 1.00 37.69 217 VAL A O 1
ATOM 1671 N N . SER A 1 218 ? 4.819 -8.498 -2.581 1.00 33.31 218 SER A N 1
ATOM 1672 C CA . SER A 1 218 ? 4.078 -8.564 -3.804 1.00 33.31 218 SER A CA 1
ATOM 1673 C C . SER A 1 218 ? 3.646 -7.110 -4.098 1.00 33.31 218 SER A C 1
ATOM 1675 O O . SER A 1 218 ? 2.481 -6.793 -4.270 1.00 33.31 218 SER A O 1
ATOM 1677 N N . THR A 1 219 ? 4.562 -6.135 -4.156 1.00 33.06 219 THR A N 1
ATOM 1678 C CA . THR A 1 219 ? 4.935 -5.777 -5.531 1.00 33.06 219 THR A CA 1
ATOM 1679 C C . THR A 1 219 ? 5.341 -7.061 -6.211 1.00 33.06 219 THR A C 1
ATOM 1681 O O . THR A 1 219 ? 6.327 -7.631 -5.752 1.00 33.06 219 THR A O 1
ATOM 1684 N N . PRO A 1 220 ? 4.567 -7.591 -7.170 1.00 31.44 220 PRO A N 1
ATOM 1685 C CA . PRO A 1 220 ? 4.978 -8.792 -7.866 1.00 31.44 220 PRO A CA 1
ATOM 1686 C C . PRO A 1 220 ? 6.407 -8.523 -8.325 1.00 31.44 220 PRO A C 1
ATOM 1688 O O . PRO A 1 220 ? 6.624 -7.653 -9.162 1.00 31.44 220 PRO A O 1
ATOM 1691 N N . THR A 1 221 ? 7.385 -9.125 -7.650 1.00 37.12 221 THR A N 1
ATOM 1692 C CA . THR A 1 221 ? 8.786 -8.987 -8.016 1.00 37.12 221 THR A CA 1
ATOM 1693 C C . THR A 1 221 ? 8.809 -9.683 -9.356 1.00 37.12 221 THR A C 1
ATOM 1695 O O . THR A 1 221 ? 8.579 -10.886 -9.308 1.00 37.12 221 THR A O 1
ATOM 1698 N N . PRO A 1 222 ? 8.987 -9.031 -10.526 1.00 37.62 222 PRO A N 1
ATOM 1699 C CA . PRO A 1 222 ? 9.192 -9.795 -11.749 1.00 37.62 222 PRO A CA 1
ATOM 1700 C C . PRO A 1 222 ? 10.274 -10.808 -11.384 1.00 37.62 222 PRO A C 1
ATOM 1702 O O . PRO A 1 222 ? 11.332 -10.384 -10.899 1.00 37.62 222 PRO A O 1
ATOM 1705 N N . PRO A 1 223 ? 9.961 -12.108 -11.387 1.00 43.06 223 PRO A N 1
ATOM 1706 C CA . PRO A 1 223 ? 10.876 -13.098 -10.861 1.00 43.06 223 PRO A CA 1
ATOM 1707 C C . PRO A 1 223 ? 12.179 -12.913 -11.593 1.00 43.06 223 PRO A C 1
ATOM 1709 O O . PRO A 1 223 ? 12.151 -12.717 -12.805 1.00 43.06 223 PRO A O 1
ATOM 1712 N N . THR A 1 224 ? 13.256 -12.895 -10.802 1.00 49.88 224 THR A N 1
ATOM 1713 C CA . THR A 1 224 ? 14.636 -13.192 -11.193 1.00 49.88 224 THR A CA 1
ATOM 1714 C C . THR A 1 224 ? 14.947 -12.790 -12.616 1.00 49.88 224 THR A C 1
ATOM 1716 O O . THR A 1 224 ? 14.503 -13.515 -13.480 1.00 49.88 224 THR A O 1
ATOM 1719 N N . THR A 1 225 ? 15.725 -11.734 -12.878 1.00 54.03 225 THR A N 1
ATOM 1720 C CA . THR A 1 225 ? 16.211 -11.407 -14.231 1.00 54.03 225 THR A CA 1
ATOM 1721 C C . THR A 1 225 ? 16.499 -12.688 -15.025 1.00 54.03 225 THR A C 1
ATOM 1723 O O . THR A 1 225 ? 17.538 -13.317 -14.812 1.00 54.03 225 THR A O 1
ATOM 1726 N N . ILE A 1 226 ? 15.538 -13.150 -15.837 1.00 61.50 226 ILE A N 1
ATOM 1727 C CA . ILE A 1 226 ? 15.685 -14.417 -16.543 1.00 61.50 226 ILE A CA 1
ATOM 1728 C C . ILE A 1 226 ? 16.395 -14.064 -17.834 1.00 61.50 226 ILE A C 1
ATOM 1730 O O . ILE A 1 226 ? 16.264 -12.969 -18.382 1.00 61.50 226 ILE A O 1
ATOM 1734 N N . THR A 1 227 ? 17.240 -14.968 -18.287 1.00 62.44 227 THR A N 1
ATOM 1735 C CA . THR A 1 227 ? 18.024 -14.729 -19.496 1.00 62.44 227 THR A CA 1
ATOM 1736 C C . THR A 1 227 ? 17.217 -15.112 -20.740 1.00 62.44 227 THR A C 1
ATOM 1738 O O . THR A 1 227 ? 16.198 -15.797 -20.654 1.00 62.44 227 THR A O 1
ATOM 1741 N N . GLY A 1 228 ? 17.665 -14.683 -21.919 1.00 63.56 228 GLY A N 1
ATOM 1742 C CA . GLY A 1 228 ? 17.027 -15.033 -23.191 1.00 63.56 228 GLY A CA 1
ATOM 1743 C C . GLY A 1 228 ? 16.242 -13.897 -23.842 1.00 63.56 228 GLY A C 1
ATOM 1744 O O . GLY A 1 228 ? 16.191 -12.770 -23.348 1.00 63.56 228 GLY A O 1
ATOM 1745 N N . ASN A 1 229 ? 15.668 -14.186 -25.010 1.00 68.31 229 ASN A N 1
ATOM 1746 C CA . ASN A 1 229 ? 15.018 -13.171 -25.842 1.00 68.31 229 ASN A CA 1
ATOM 1747 C C . ASN A 1 229 ? 13.591 -12.819 -25.394 1.00 68.31 229 ASN A C 1
ATOM 1749 O O . ASN A 1 229 ? 13.014 -11.884 -25.943 1.00 68.31 229 ASN A O 1
ATOM 1753 N N . LEU A 1 230 ? 13.047 -13.524 -24.397 1.00 68.06 230 LEU A N 1
ATOM 1754 C CA . LEU A 1 230 ? 11.806 -13.181 -23.704 1.00 68.06 230 LEU A CA 1
ATOM 1755 C C . LEU A 1 230 ? 12.083 -12.558 -22.325 1.00 68.06 230 LEU A C 1
ATOM 1757 O O . LEU A 1 230 ? 11.359 -12.845 -21.376 1.00 68.06 230 LEU A O 1
ATOM 1761 N N . GLY A 1 231 ? 13.117 -11.705 -22.247 1.00 65.44 231 GLY A N 1
ATOM 1762 C CA . GLY A 1 231 ? 13.391 -10.733 -21.177 1.00 65.44 231 GLY A CA 1
ATOM 1763 C C . GLY A 1 231 ? 12.924 -11.138 -19.776 1.00 65.44 231 GLY A C 1
ATOM 1764 O O . GLY A 1 231 ? 13.193 -12.241 -19.330 1.00 65.44 231 GLY A O 1
ATOM 1765 N N . ASN A 1 232 ? 12.213 -10.241 -19.089 1.00 64.12 232 ASN A N 1
ATOM 1766 C CA . ASN A 1 232 ? 11.503 -10.561 -17.848 1.00 64.12 232 ASN A CA 1
ATOM 1767 C C . ASN A 1 232 ? 10.021 -10.818 -18.154 1.00 64.12 232 ASN A C 1
ATOM 1769 O O . ASN A 1 232 ? 9.483 -10.252 -19.106 1.00 64.12 232 ASN A O 1
ATOM 1773 N N . TYR A 1 233 ? 9.341 -11.593 -17.310 1.00 69.12 233 TYR A N 1
ATOM 1774 C CA . TYR A 1 233 ? 7.882 -11.709 -17.338 1.00 69.12 233 TYR A CA 1
ATOM 1775 C C . TYR A 1 233 ? 7.244 -10.983 -16.162 1.00 69.12 233 TYR A C 1
ATOM 1777 O O . TYR A 1 233 ? 7.858 -10.808 -15.106 1.00 69.12 233 TYR A O 1
ATOM 1785 N N . ARG A 1 234 ? 5.987 -10.573 -16.339 1.00 69.69 234 ARG A N 1
ATOM 1786 C CA . ARG A 1 234 ? 5.169 -10.053 -15.244 1.00 69.69 234 ARG A CA 1
ATOM 1787 C C . ARG A 1 234 ? 4.297 -11.153 -14.666 1.00 69.69 234 ARG A C 1
ATOM 1789 O O . ARG A 1 234 ? 3.973 -12.134 -15.332 1.00 69.69 234 ARG A O 1
ATOM 1796 N N . PHE A 1 235 ? 3.877 -10.951 -13.429 1.00 59.81 235 PHE A N 1
ATOM 1797 C CA . PHE A 1 235 ? 2.813 -11.749 -12.851 1.00 59.81 235 PHE A CA 1
ATOM 1798 C C . PHE A 1 235 ? 1.463 -11.349 -13.440 1.00 59.81 235 PHE A C 1
ATOM 1800 O O . PHE A 1 235 ? 1.153 -10.159 -13.553 1.00 59.81 235 PHE A O 1
ATOM 1807 N N . GLY A 1 236 ? 0.659 -12.347 -13.790 1.00 55.25 236 GLY A N 1
ATOM 1808 C CA . GLY A 1 236 ? -0.748 -12.175 -14.138 1.00 55.25 236 GLY A CA 1
ATOM 1809 C C . GLY A 1 236 ? -1.642 -12.867 -13.120 1.00 55.25 236 GLY A C 1
ATOM 1810 O O . GLY A 1 236 ? -1.392 -14.011 -12.752 1.00 55.25 236 GLY A O 1
ATOM 1811 N N . THR A 1 237 ? -2.691 -12.185 -12.670 1.00 47.19 237 THR A N 1
ATOM 1812 C CA . THR A 1 237 ? -3.882 -12.828 -12.103 1.00 47.19 237 THR A CA 1
ATOM 1813 C C . THR A 1 237 ? -4.982 -12.742 -13.151 1.00 47.19 237 THR A C 1
ATOM 1815 O O . THR A 1 237 ? -5.231 -11.649 -13.657 1.00 47.19 237 THR A O 1
ATOM 1818 N N . ASN A 1 238 ? -5.652 -13.853 -13.457 1.00 48.66 238 ASN A N 1
ATOM 1819 C CA . ASN A 1 238 ? -6.876 -13.819 -14.256 1.00 48.66 238 ASN A CA 1
ATOM 1820 C C . ASN A 1 238 ? -7.974 -13.084 -13.462 1.00 48.66 238 ASN A C 1
ATOM 1822 O O . ASN A 1 238 ? -8.282 -13.459 -12.332 1.00 48.66 238 ASN A O 1
ATOM 1826 N N . ASP A 1 239 ? -8.549 -12.040 -14.048 1.00 42.91 239 ASP A N 1
ATOM 1827 C CA . ASP A 1 239 ? -9.711 -11.282 -13.571 1.00 42.91 239 ASP A CA 1
ATOM 1828 C C . ASP A 1 239 ? -11.057 -11.932 -13.968 1.00 42.91 239 ASP A C 1
ATOM 1830 O O . ASP A 1 239 ? -12.139 -11.444 -13.628 1.00 42.91 239 ASP A O 1
ATOM 1834 N N . GLY A 1 240 ? -11.003 -13.100 -14.610 1.00 39.97 240 GLY A N 1
ATOM 1835 C CA . GLY A 1 240 ? -12.132 -13.962 -14.921 1.00 39.97 240 GLY A CA 1
ATOM 1836 C C . GLY A 1 240 ? -12.804 -14.543 -13.675 1.00 39.97 240 GLY A C 1
ATOM 1837 O O . GLY A 1 240 ? -12.302 -15.448 -13.007 1.00 39.97 240 GLY A O 1
ATOM 1838 N N . VAL A 1 241 ? -14.009 -14.050 -13.403 1.00 35.59 241 VAL A N 1
ATOM 1839 C CA . VAL A 1 241 ? -14.958 -14.551 -12.404 1.00 35.59 241 VAL A CA 1
ATOM 1840 C C . VAL A 1 241 ? -15.223 -16.046 -12.645 1.00 35.59 241 VAL A C 1
ATOM 1842 O O . VAL A 1 241 ? -16.048 -16.356 -13.496 1.00 35.59 241 VAL A O 1
ATOM 1845 N N . ASN A 1 242 ? -14.516 -16.963 -11.961 1.00 37.34 242 ASN A N 1
ATOM 1846 C CA . ASN A 1 242 ? -14.992 -18.293 -11.498 1.00 37.34 242 ASN A CA 1
ATOM 1847 C C . ASN A 1 242 ? -13.908 -19.346 -11.192 1.00 37.34 242 ASN A C 1
ATOM 1849 O O . ASN A 1 242 ? -14.272 -20.445 -10.770 1.00 37.34 242 ASN A O 1
ATOM 1853 N N . TYR A 1 243 ? -12.612 -19.058 -11.310 1.00 38.72 243 TYR A N 1
ATOM 1854 C CA . TYR A 1 243 ? -11.579 -20.014 -10.892 1.00 38.72 243 TYR A CA 1
ATOM 1855 C C . TYR A 1 243 ? -10.636 -19.378 -9.869 1.00 38.72 243 TYR A C 1
ATOM 1857 O O . TYR A 1 243 ? -10.349 -18.188 -9.924 1.00 38.72 243 TYR A O 1
ATOM 1865 N N . THR A 1 244 ? -10.265 -20.161 -8.855 1.00 40.25 244 THR A N 1
ATOM 1866 C CA . THR A 1 244 ? -9.421 -19.758 -7.719 1.00 40.25 244 THR A CA 1
ATOM 1867 C C . THR A 1 244 ? -8.151 -19.040 -8.175 1.00 40.25 244 THR A C 1
ATOM 1869 O O . THR A 1 244 ? -7.605 -19.393 -9.206 1.00 40.25 244 THR A O 1
ATOM 1872 N N . ASN A 1 245 ? -7.673 -18.056 -7.409 1.00 43.53 245 ASN A N 1
ATOM 1873 C CA . ASN A 1 245 ? -6.437 -17.316 -7.690 1.00 43.53 245 ASN A CA 1
ATOM 1874 C C . ASN A 1 245 ? -5.274 -18.270 -8.023 1.00 43.53 245 ASN A C 1
ATOM 1876 O O . ASN A 1 245 ? -4.913 -19.096 -7.183 1.00 43.53 245 ASN A O 1
ATOM 1880 N N . TYR A 1 246 ? -4.687 -18.139 -9.213 1.00 57.41 246 TYR A N 1
ATOM 1881 C CA . TYR A 1 246 ? -3.472 -18.854 -9.606 1.00 57.41 246 TYR A CA 1
ATOM 1882 C C . TYR A 1 246 ? -2.406 -17.855 -10.043 1.00 57.41 246 TYR A C 1
ATOM 1884 O O . TYR A 1 246 ? -2.720 -16.864 -10.707 1.00 57.41 246 TYR A O 1
ATOM 1892 N N . ASP A 1 247 ? -1.157 -18.149 -9.698 1.00 62.94 247 ASP A N 1
ATOM 1893 C CA . ASP A 1 247 ? 0.004 -17.374 -10.119 1.00 62.94 247 ASP A CA 1
ATOM 1894 C C . ASP A 1 247 ? 0.365 -17.722 -11.573 1.00 62.94 247 ASP A C 1
ATOM 1896 O O . ASP A 1 247 ? 0.487 -18.898 -11.931 1.00 62.94 247 ASP A O 1
ATOM 1900 N N . GLN A 1 248 ? 0.550 -16.703 -12.416 1.00 77.31 248 GLN A N 1
ATOM 1901 C CA . GLN A 1 248 ? 0.862 -16.865 -13.840 1.00 77.31 248 GLN A CA 1
ATOM 1902 C C . GLN A 1 248 ? 2.146 -16.131 -14.215 1.00 77.31 248 GLN A C 1
ATOM 1904 O O . GLN A 1 248 ? 2.401 -15.028 -13.726 1.00 77.31 248 GLN A O 1
ATOM 1909 N N . ALA A 1 249 ? 2.910 -16.710 -15.138 1.00 81.69 249 ALA A N 1
ATOM 1910 C CA . ALA A 1 249 ? 3.998 -16.030 -15.827 1.00 81.69 249 ALA A CA 1
ATOM 1911 C C . ALA A 1 249 ? 3.474 -15.472 -17.154 1.00 81.69 249 ALA A C 1
ATOM 1913 O O . ALA A 1 249 ? 3.029 -16.245 -18.000 1.00 81.69 249 ALA A O 1
ATOM 1914 N N . VAL A 1 250 ? 3.502 -14.147 -17.323 1.00 83.62 250 VAL A N 1
ATOM 1915 C CA . VAL A 1 250 ? 2.945 -13.447 -18.491 1.00 83.62 250 VAL A CA 1
ATOM 1916 C C . VAL A 1 250 ? 4.043 -12.692 -19.233 1.00 83.62 250 VAL A C 1
ATOM 1918 O O . VAL A 1 250 ? 4.653 -11.767 -18.687 1.00 83.62 250 VAL A O 1
ATOM 1921 N N . TRP A 1 251 ? 4.250 -13.050 -20.498 1.00 86.12 251 TRP A N 1
ATOM 1922 C CA . TRP A 1 251 ? 5.097 -12.318 -21.434 1.00 86.12 251 TRP A CA 1
ATOM 1923 C C . TRP A 1 251 ? 4.231 -11.531 -22.413 1.00 86.12 251 TRP A C 1
ATOM 1925 O O . TRP A 1 251 ? 3.485 -12.124 -23.192 1.00 86.12 251 TRP A O 1
ATOM 1935 N N . GLU A 1 252 ? 4.371 -10.207 -22.403 1.00 85.75 252 GLU A N 1
ATOM 1936 C CA . GLU A 1 252 ? 3.828 -9.341 -23.452 1.00 85.75 252 GLU A CA 1
ATOM 1937 C C . GLU A 1 252 ? 4.804 -9.336 -24.625 1.00 85.75 252 GLU A C 1
ATOM 1939 O O . GLU A 1 252 ? 5.957 -8.917 -24.484 1.00 85.75 252 GLU A O 1
ATOM 1944 N N . LEU A 1 253 ? 4.376 -9.858 -25.774 1.00 84.38 253 LEU A N 1
ATOM 1945 C CA . LEU A 1 253 ? 5.266 -10.006 -26.917 1.00 84.38 253 LEU A CA 1
ATOM 1946 C C . LEU A 1 253 ? 5.392 -8.686 -27.685 1.00 84.38 253 LEU A C 1
ATOM 1948 O O . LEU A 1 253 ? 4.410 -8.056 -28.069 1.00 84.38 253 LEU A O 1
ATOM 1952 N N . THR A 1 254 ? 6.630 -8.299 -27.982 1.00 81.44 254 THR A N 1
ATOM 1953 C CA . THR A 1 254 ? 6.939 -7.242 -28.953 1.00 81.44 254 THR A CA 1
ATOM 1954 C C . THR A 1 254 ? 6.473 -7.639 -30.360 1.00 81.44 254 THR A C 1
ATOM 1956 O O . THR A 1 254 ? 6.384 -8.832 -30.657 1.00 81.44 254 THR A O 1
ATOM 1959 N N . PRO A 1 255 ? 6.280 -6.686 -31.291 1.00 80.62 255 PRO A N 1
ATOM 1960 C CA . PRO A 1 255 ? 5.858 -7.003 -32.662 1.00 80.62 255 PRO A CA 1
ATOM 1961 C C . PRO A 1 255 ? 6.748 -8.036 -33.379 1.00 80.62 255 PRO A C 1
ATOM 1963 O O . PRO A 1 255 ? 6.259 -8.906 -34.105 1.00 80.62 255 PRO A O 1
ATOM 1966 N N . THR A 1 256 ? 8.063 -7.990 -33.142 1.00 77.12 256 THR A N 1
ATOM 1967 C CA . THR A 1 256 ? 9.012 -8.973 -33.686 1.00 77.12 256 THR A CA 1
ATOM 1968 C C . THR A 1 256 ? 8.786 -10.360 -33.086 1.00 77.12 256 THR A C 1
ATOM 1970 O O . THR A 1 256 ? 8.786 -11.349 -33.811 1.00 77.12 256 THR A O 1
ATOM 1973 N N . GLN A 1 257 ? 8.549 -10.450 -31.775 1.00 82.81 257 GLN A N 1
ATOM 1974 C CA . GLN A 1 257 ? 8.249 -11.719 -31.109 1.00 82.81 257 GLN A CA 1
ATOM 1975 C C . GLN A 1 257 ? 6.879 -12.269 -31.525 1.00 82.81 257 GLN A C 1
ATOM 1977 O O . GLN A 1 257 ? 6.774 -13.466 -31.742 1.00 82.81 257 GLN A O 1
ATOM 1982 N N . VAL A 1 258 ? 5.857 -11.429 -31.719 1.00 84.62 258 VAL A N 1
ATOM 1983 C CA . VAL A 1 258 ? 4.558 -11.854 -32.280 1.00 84.62 258 VAL A CA 1
ATOM 1984 C C . VAL A 1 258 ? 4.762 -12.517 -33.645 1.00 84.62 258 VAL A C 1
ATOM 1986 O O . VAL A 1 258 ? 4.303 -13.637 -33.863 1.00 84.62 258 VAL A O 1
ATOM 1989 N N . THR A 1 259 ? 5.547 -11.880 -34.521 1.00 82.75 259 THR A N 1
ATOM 1990 C CA . THR A 1 259 ? 5.889 -12.428 -35.845 1.00 82.75 259 THR A CA 1
ATOM 1991 C C . THR A 1 259 ? 6.591 -13.785 -35.729 1.00 82.75 259 THR A C 1
ATOM 1993 O O . THR A 1 259 ? 6.253 -14.726 -36.446 1.00 82.75 259 THR A O 1
ATOM 1996 N N . THR A 1 260 ? 7.546 -13.915 -34.802 1.00 82.38 260 THR A N 1
ATOM 1997 C CA . THR A 1 260 ? 8.235 -15.186 -34.540 1.00 82.38 260 THR A CA 1
ATOM 1998 C C . THR A 1 260 ? 7.278 -16.250 -34.009 1.00 82.38 260 THR A C 1
ATOM 2000 O O . THR A 1 260 ? 7.298 -17.370 -34.509 1.00 82.38 260 THR A O 1
ATOM 2003 N N . ALA A 1 261 ? 6.423 -15.923 -33.038 1.00 84.62 261 ALA A N 1
ATOM 2004 C CA . ALA A 1 261 ? 5.470 -16.854 -32.431 1.00 84.62 261 ALA A CA 1
ATOM 2005 C C . ALA A 1 261 ? 4.470 -17.413 -33.451 1.00 84.62 261 ALA A C 1
ATOM 2007 O O . ALA A 1 261 ? 4.097 -18.577 -33.367 1.00 84.62 261 ALA A O 1
ATOM 2008 N N . GLN A 1 262 ? 4.066 -16.594 -34.423 1.00 82.81 262 GLN A N 1
ATOM 2009 C CA . GLN A 1 262 ? 3.133 -16.975 -35.484 1.00 82.81 262 GLN A CA 1
ATOM 2010 C C . GLN A 1 262 ? 3.798 -17.724 -36.647 1.00 82.81 262 GLN A C 1
ATOM 2012 O O . GLN A 1 262 ? 3.100 -18.253 -37.516 1.00 82.81 262 GLN A O 1
ATOM 2017 N N . SER A 1 263 ? 5.133 -17.768 -36.701 1.00 81.69 263 SER A N 1
ATOM 2018 C CA . SER A 1 263 ? 5.842 -18.500 -37.749 1.00 81.69 263 SER A CA 1
ATOM 2019 C C . SER A 1 263 ? 5.629 -20.011 -37.612 1.00 81.69 263 SER A C 1
ATOM 2021 O O . SER A 1 263 ? 5.475 -20.547 -36.511 1.00 81.69 263 SER A O 1
ATOM 2023 N N . ALA A 1 264 ? 5.601 -20.713 -38.749 1.00 79.69 264 ALA A N 1
ATOM 2024 C CA . ALA A 1 264 ? 5.539 -22.171 -38.742 1.00 79.69 264 ALA A CA 1
ATOM 2025 C C . ALA A 1 264 ? 6.681 -22.734 -37.879 1.00 79.69 264 ALA A C 1
ATOM 2027 O O . ALA A 1 264 ? 7.779 -22.182 -37.886 1.00 79.69 264 ALA A O 1
ATOM 2028 N N . GLY A 1 265 ? 6.362 -23.755 -37.074 1.00 76.38 265 GLY A N 1
ATOM 2029 C CA . GLY A 1 265 ? 7.278 -24.469 -36.180 1.00 76.38 265 GLY A CA 1
ATOM 2030 C C . GLY A 1 265 ? 7.965 -23.628 -35.094 1.00 76.38 265 GLY A C 1
ATOM 2031 O O . GLY A 1 265 ? 8.992 -24.062 -34.560 1.00 76.38 265 GLY A O 1
ATOM 2032 N N . ALA A 1 266 ? 7.398 -22.470 -34.741 1.00 82.19 266 ALA A N 1
ATOM 2033 C CA . ALA A 1 266 ? 7.832 -21.679 -33.599 1.00 82.19 266 ALA A CA 1
ATOM 2034 C C . ALA A 1 266 ? 7.738 -22.452 -32.271 1.00 82.19 266 ALA A C 1
ATOM 2036 O O . ALA A 1 266 ? 6.875 -23.317 -32.081 1.00 82.19 266 ALA A O 1
ATOM 2037 N N . LYS A 1 267 ? 8.635 -22.129 -31.335 1.00 85.69 267 LYS A N 1
ATOM 2038 C CA . LYS A 1 267 ? 8.767 -22.804 -30.038 1.00 85.69 267 LYS A CA 1
ATOM 2039 C C . LYS A 1 267 ? 9.023 -21.815 -28.912 1.00 85.69 267 LYS A C 1
ATOM 2041 O O . LYS A 1 267 ? 9.811 -20.885 -29.074 1.00 85.69 267 LYS A O 1
ATOM 2046 N N . LEU A 1 268 ? 8.435 -22.085 -27.752 1.00 88.94 268 LEU A N 1
ATOM 2047 C CA . LEU A 1 268 ? 8.862 -21.531 -26.474 1.00 88.94 268 LEU A CA 1
ATOM 2048 C C . LEU A 1 268 ? 9.818 -22.516 -25.801 1.00 88.94 268 LEU A C 1
ATOM 2050 O O . LEU A 1 268 ? 9.487 -23.687 -25.616 1.00 88.94 268 LEU A O 1
ATOM 2054 N N . VAL A 1 269 ? 10.991 -22.036 -25.409 1.00 86.12 269 VAL A N 1
ATOM 2055 C CA . VAL A 1 269 ? 12.004 -22.806 -24.688 1.00 86.12 269 VAL A CA 1
ATOM 2056 C C . VAL A 1 269 ? 12.209 -22.177 -23.318 1.00 86.12 269 VAL A C 1
ATOM 2058 O O . VAL A 1 269 ? 12.643 -21.029 -23.223 1.00 86.12 269 VAL A O 1
ATOM 2061 N N . LEU A 1 270 ? 11.905 -22.934 -22.266 1.00 87.19 270 LEU A N 1
ATOM 2062 C CA . LEU A 1 270 ? 12.105 -22.536 -20.877 1.00 87.19 270 LEU A CA 1
ATOM 2063 C C . LEU A 1 270 ? 13.233 -23.363 -20.266 1.00 87.19 270 LEU A C 1
ATOM 2065 O O . LEU A 1 270 ? 13.161 -24.593 -20.246 1.00 87.19 270 LEU A O 1
ATOM 2069 N N . GLN A 1 271 ? 14.252 -22.696 -19.733 1.00 85.00 271 GLN A N 1
ATOM 2070 C CA . GLN A 1 271 ? 15.233 -23.326 -18.856 1.00 85.00 271 GLN A CA 1
ATOM 2071 C C . GLN A 1 271 ? 14.764 -23.163 -17.419 1.00 85.00 271 GLN A C 1
ATOM 2073 O O . GLN A 1 271 ? 14.568 -22.037 -16.973 1.00 85.00 271 GLN A O 1
ATOM 2078 N N . LEU A 1 272 ? 14.619 -24.259 -16.685 1.00 83.75 272 LEU A N 1
ATOM 2079 C CA . LEU A 1 272 ? 14.222 -24.251 -15.280 1.00 83.75 272 LEU A CA 1
ATOM 2080 C C . LEU A 1 272 ? 15.418 -24.599 -14.376 1.00 83.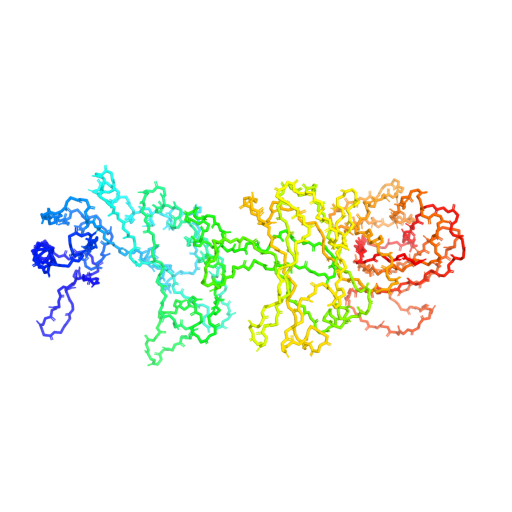75 272 LEU A C 1
ATOM 2082 O O . LEU A 1 272 ? 16.425 -25.159 -14.821 1.00 83.75 272 LEU A O 1
ATOM 2086 N N . SER A 1 273 ? 15.342 -24.250 -13.095 1.00 77.00 273 SER A N 1
ATOM 2087 C CA . SER A 1 273 ? 16.351 -24.609 -12.089 1.00 77.00 273 SER A CA 1
ATOM 2088 C C . SER A 1 273 ? 16.144 -26.032 -11.555 1.00 77.00 273 SER A C 1
ATOM 2090 O O . SER A 1 273 ? 17.087 -26.656 -11.064 1.00 77.00 273 SER A O 1
ATOM 2092 N N . GLY A 1 274 ? 14.940 -26.582 -11.731 1.00 77.12 274 GLY A N 1
ATOM 2093 C CA . GLY A 1 274 ? 14.573 -27.960 -11.424 1.00 77.12 274 GLY A CA 1
ATOM 2094 C C . GLY A 1 274 ? 13.343 -28.414 -12.214 1.00 77.12 274 GLY A C 1
ATOM 2095 O O . GLY A 1 274 ? 12.715 -27.630 -12.922 1.00 77.12 274 GLY A O 1
ATOM 2096 N N . ALA A 1 275 ? 13.008 -29.701 -12.111 1.00 77.44 275 ALA A N 1
ATOM 2097 C CA . ALA A 1 275 ? 11.818 -30.246 -12.757 1.00 77.44 275 ALA A CA 1
ATOM 2098 C C . ALA A 1 275 ? 10.534 -29.773 -12.042 1.00 77.44 275 ALA A C 1
ATOM 2100 O O . ALA A 1 275 ? 10.472 -29.876 -10.812 1.00 77.44 275 ALA A O 1
ATOM 2101 N N . PRO A 1 276 ? 9.501 -29.307 -12.773 1.00 78.44 276 PRO A N 1
ATOM 2102 C CA . PRO A 1 276 ? 8.210 -28.972 -12.190 1.00 78.44 276 PRO A CA 1
ATOM 2103 C C . PRO A 1 276 ? 7.591 -30.198 -11.524 1.00 78.44 276 PRO A C 1
ATOM 2105 O O . PRO A 1 276 ? 7.691 -31.312 -12.036 1.00 78.44 276 PRO A O 1
ATOM 2108 N N . SER A 1 277 ? 6.923 -29.991 -10.394 1.00 81.44 277 SER A N 1
ATOM 2109 C CA . SER A 1 277 ? 6.269 -31.059 -9.630 1.00 81.44 277 SER A CA 1
ATOM 2110 C C . SER A 1 277 ? 4.744 -30.995 -9.683 1.00 81.44 277 SER A C 1
ATOM 2112 O O . SER A 1 277 ? 4.083 -31.835 -9.075 1.00 81.44 277 SER A O 1
ATOM 2114 N N . ALA A 1 278 ? 4.189 -30.026 -10.412 1.00 83.31 278 ALA A N 1
ATOM 2115 C CA . ALA A 1 278 ? 2.757 -29.770 -10.483 1.00 83.31 278 ALA A CA 1
ATOM 2116 C C . ALA A 1 278 ? 2.285 -29.509 -11.925 1.00 83.31 278 ALA A C 1
ATOM 2118 O O . ALA A 1 278 ? 3.070 -29.582 -12.877 1.00 83.31 278 ALA A O 1
ATOM 2119 N N . ARG A 1 279 ? 0.985 -29.243 -12.088 1.00 86.50 279 ARG A N 1
ATOM 2120 C CA . ARG A 1 279 ? 0.357 -29.059 -13.401 1.00 86.50 279 ARG A CA 1
ATOM 2121 C C . ARG A 1 279 ? 0.787 -27.732 -14.029 1.00 86.50 279 ARG A C 1
ATOM 2123 O O . ARG A 1 279 ? 0.879 -26.719 -13.341 1.00 86.50 279 ARG A O 1
ATOM 2130 N N . LEU A 1 280 ? 1.026 -27.749 -15.337 1.00 85.88 280 LEU A N 1
ATOM 2131 C CA . LEU A 1 280 ? 1.466 -26.591 -16.111 1.00 85.88 280 LEU A CA 1
ATOM 2132 C C . LEU A 1 280 ? 0.655 -26.497 -17.394 1.00 85.88 280 LEU A C 1
ATOM 2134 O O . LEU A 1 280 ? 0.574 -27.485 -18.127 1.00 85.88 280 LEU A O 1
ATOM 2138 N N . ASP A 1 281 ? 0.152 -25.310 -17.702 1.00 85.69 281 ASP A N 1
ATOM 2139 C CA . ASP A 1 281 ? -0.658 -25.074 -18.890 1.00 85.69 281 ASP A CA 1
ATOM 2140 C C . ASP A 1 281 ? -0.167 -23.830 -19.647 1.00 85.69 281 ASP A C 1
ATOM 2142 O O . ASP A 1 281 ? 0.338 -22.879 -19.044 1.00 85.69 281 ASP A O 1
ATOM 2146 N N . LEU A 1 282 ? -0.299 -23.857 -20.978 1.00 86.75 282 LEU A N 1
ATOM 2147 C CA . LEU A 1 282 ? -0.041 -22.718 -21.861 1.00 86.75 282 LEU A CA 1
ATOM 2148 C C . LEU A 1 282 ? -1.364 -22.041 -22.205 1.00 86.75 282 LEU A C 1
ATOM 2150 O O . LEU A 1 282 ? -2.313 -22.704 -22.628 1.00 86.75 282 LEU A O 1
ATOM 2154 N N . VAL A 1 283 ? -1.394 -20.721 -22.077 1.00 84.31 283 VAL A N 1
ATOM 2155 C CA . VAL A 1 283 ? -2.523 -19.877 -22.460 1.00 84.31 283 VAL A CA 1
ATOM 2156 C C . VAL A 1 283 ? -2.013 -18.764 -23.367 1.00 84.31 283 VAL A C 1
ATOM 2158 O O . VAL A 1 283 ? -0.952 -18.182 -23.139 1.00 84.31 283 VAL A O 1
ATOM 2161 N N . TRP A 1 284 ? -2.796 -18.454 -24.391 1.00 84.56 284 TRP A N 1
ATOM 2162 C CA . TRP A 1 284 ? -2.602 -17.267 -25.208 1.00 84.56 284 TRP A CA 1
ATOM 2163 C C . TRP A 1 284 ? -3.678 -16.241 -24.864 1.00 84.56 284 TRP A C 1
ATOM 2165 O O . TRP A 1 284 ? -4.834 -16.602 -24.628 1.00 84.56 284 TRP A O 1
ATOM 2175 N N . GLN A 1 285 ? -3.323 -14.961 -24.906 1.00 84.44 285 GLN A N 1
ATOM 2176 C CA . GLN A 1 285 ? -4.279 -13.866 -24.766 1.00 84.44 285 GLN A CA 1
ATOM 2177 C C . GLN A 1 285 ? -4.021 -12.808 -25.838 1.00 84.44 285 GLN A C 1
ATOM 2179 O O . GLN A 1 285 ? -2.877 -12.421 -26.079 1.00 84.44 285 GLN A O 1
ATOM 2184 N N . ASN A 1 286 ? -5.091 -12.322 -26.458 1.00 85.19 286 ASN A N 1
ATOM 2185 C CA . ASN A 1 286 ? -5.071 -11.120 -27.273 1.00 85.19 286 ASN A CA 1
ATOM 2186 C C . ASN A 1 286 ? -5.452 -9.920 -26.388 1.00 85.19 286 ASN A C 1
ATOM 2188 O O . ASN A 1 286 ? -6.631 -9.765 -26.059 1.00 85.19 286 ASN A O 1
ATOM 2192 N N . PRO A 1 287 ? -4.493 -9.068 -25.986 1.00 79.12 287 PRO A N 1
ATOM 2193 C CA . PRO A 1 287 ? -4.779 -7.953 -25.087 1.00 79.12 287 PRO A CA 1
ATOM 2194 C C . PRO A 1 287 ? -5.676 -6.882 -25.724 1.00 79.12 287 PRO A C 1
ATOM 2196 O O . PRO A 1 287 ? -6.374 -6.183 -25.000 1.00 79.12 287 PRO A O 1
ATOM 2199 N N . ASP A 1 288 ? -5.713 -6.776 -27.056 1.00 81.31 288 ASP A N 1
ATOM 2200 C CA . ASP A 1 288 ? -6.498 -5.746 -27.751 1.00 81.31 288 ASP A CA 1
ATOM 2201 C C . ASP A 1 288 ? -8.005 -6.044 -27.735 1.00 81.31 288 ASP A C 1
ATOM 2203 O O . ASP A 1 288 ? -8.831 -5.142 -27.868 1.00 81.31 288 ASP A O 1
ATOM 2207 N N . THR A 1 289 ? -8.365 -7.321 -27.608 1.00 79.31 289 THR A N 1
ATOM 2208 C CA . THR A 1 289 ? -9.759 -7.802 -27.631 1.00 79.31 289 THR A CA 1
ATOM 2209 C C . THR A 1 289 ? -10.193 -8.421 -26.309 1.00 79.31 289 THR A C 1
ATOM 2211 O O . THR A 1 289 ? -11.356 -8.787 -26.170 1.00 79.31 289 THR A O 1
ATOM 2214 N N . GLU A 1 290 ? -9.265 -8.555 -25.357 1.00 73.00 290 GLU A N 1
ATOM 2215 C CA . GLU A 1 290 ? -9.429 -9.323 -24.117 1.00 73.00 290 GLU A CA 1
ATOM 2216 C C . GLU A 1 290 ? -9.799 -10.802 -24.364 1.00 73.00 290 GLU A C 1
ATOM 2218 O O . GLU A 1 290 ? -10.250 -11.504 -23.457 1.00 73.00 290 GLU A O 1
ATOM 2223 N N . SER A 1 291 ? -9.590 -11.302 -25.587 1.00 76.62 291 SER A N 1
ATOM 2224 C CA . SER A 1 291 ? -9.864 -12.687 -25.959 1.00 76.62 291 SER A CA 1
ATOM 2225 C C . SER A 1 291 ? -8.781 -13.612 -25.407 1.00 76.62 291 SER A C 1
ATOM 2227 O O . SER A 1 291 ? -7.585 -13.411 -25.629 1.00 76.62 291 SER A O 1
ATOM 2229 N N . TYR A 1 292 ? -9.213 -14.661 -24.712 1.00 77.94 292 TYR A N 1
ATOM 2230 C CA . TYR A 1 292 ? -8.358 -15.736 -24.217 1.00 77.94 292 TYR A CA 1
ATOM 2231 C C . TYR A 1 292 ? -8.605 -16.983 -25.049 1.00 77.94 292 TYR A C 1
ATOM 2233 O O . TYR A 1 292 ? -9.753 -17.373 -25.273 1.00 77.94 292 TYR A O 1
ATOM 2241 N N . TRP A 1 293 ? -7.528 -17.627 -25.477 1.00 74.69 293 TRP A N 1
ATOM 2242 C CA . TRP A 1 293 ? -7.631 -18.922 -26.128 1.00 74.69 293 TRP A CA 1
ATOM 2243 C C . TRP A 1 293 ? -7.407 -20.049 -25.125 1.00 74.69 293 TRP A C 1
ATOM 2245 O O . TRP A 1 293 ? -6.713 -19.869 -24.121 1.00 74.69 293 TRP A O 1
ATOM 2255 N N . ASN A 1 294 ? -8.025 -21.203 -25.392 1.00 64.81 294 ASN A N 1
ATOM 2256 C CA . ASN A 1 294 ? -8.130 -22.269 -24.403 1.00 64.81 294 ASN A CA 1
ATOM 2257 C C . ASN A 1 294 ? -6.780 -22.749 -23.875 1.00 64.81 294 ASN A C 1
ATOM 2259 O O . ASN A 1 294 ? -5.797 -22.899 -24.597 1.00 64.81 294 ASN A O 1
ATOM 2263 N N . GLU A 1 295 ? -6.807 -23.023 -22.579 1.00 66.31 295 GLU A N 1
ATOM 2264 C CA . GLU A 1 295 ? -5.725 -23.560 -21.781 1.00 66.31 295 GLU A CA 1
ATOM 2265 C C . GLU A 1 295 ? -5.308 -24.944 -22.297 1.00 66.31 295 GLU A C 1
ATOM 2267 O O . GLU A 1 295 ? -6.059 -25.919 -22.192 1.00 66.31 295 GLU A O 1
ATOM 2272 N N . LYS A 1 296 ? -4.103 -25.039 -22.871 1.00 76.31 296 LYS A N 1
ATOM 2273 C CA . LYS A 1 296 ? -3.535 -26.316 -23.309 1.00 76.31 296 LYS A CA 1
ATOM 2274 C C . LYS A 1 296 ? -2.627 -26.863 -22.220 1.00 76.31 296 LYS A C 1
ATOM 2276 O O . LYS A 1 296 ? -1.535 -26.345 -21.980 1.00 76.31 296 LYS A O 1
ATOM 2281 N N . GLY A 1 297 ? -3.061 -27.959 -21.608 1.00 81.81 297 GLY A N 1
ATOM 2282 C CA . GLY A 1 297 ? -2.263 -28.688 -20.631 1.00 81.81 297 GLY A CA 1
ATOM 2283 C C . GLY A 1 297 ? -0.930 -29.159 -21.210 1.00 81.81 297 GLY A C 1
ATOM 2284 O O . GLY A 1 297 ? -0.888 -29.906 -22.192 1.00 81.81 297 GLY A O 1
ATOM 2285 N N . ILE A 1 298 ? 0.160 -28.762 -20.555 1.00 86.12 298 ILE A N 1
ATOM 2286 C CA . ILE A 1 298 ? 1.530 -29.183 -20.858 1.00 86.12 298 ILE A CA 1
ATOM 2287 C C . ILE A 1 298 ? 1.938 -30.332 -19.932 1.00 86.12 298 ILE A C 1
ATOM 2289 O O . ILE A 1 298 ? 2.318 -31.412 -20.404 1.00 86.12 298 ILE A O 1
ATOM 2293 N N . LEU A 1 299 ? 1.832 -30.105 -18.618 1.00 86.31 299 LEU A N 1
ATOM 2294 C CA . LEU A 1 299 ? 2.176 -31.054 -17.557 1.00 86.31 299 LEU A CA 1
ATOM 2295 C C . LEU A 1 299 ? 0.942 -31.376 -16.711 1.00 86.31 299 LEU A C 1
ATOM 2297 O O . LEU A 1 299 ? 0.140 -30.497 -16.423 1.00 86.31 299 LEU A O 1
ATOM 2301 N N . GLY A 1 300 ? 0.793 -32.633 -16.296 1.00 85.19 300 GLY A N 1
ATOM 2302 C CA . GLY A 1 300 ? -0.284 -33.070 -15.407 1.00 85.19 300 GLY A CA 1
ATOM 2303 C C . GLY A 1 300 ? 0.001 -32.758 -13.939 1.00 85.19 300 GLY A C 1
ATOM 2304 O O . GLY A 1 300 ? 1.064 -32.252 -13.599 1.00 85.19 300 GLY A O 1
ATOM 2305 N N . GLU A 1 301 ? -0.917 -33.138 -13.048 1.00 85.38 301 GLU A N 1
ATOM 2306 C CA . GLU A 1 301 ? -0.881 -32.806 -11.606 1.00 85.38 301 GLU A CA 1
ATOM 2307 C C . GLU A 1 301 ? 0.417 -33.181 -10.870 1.00 85.38 301 GLU A C 1
ATOM 2309 O O . GLU A 1 301 ? 0.700 -32.616 -9.823 1.00 85.38 301 GLU A O 1
ATOM 2314 N N . ASN A 1 302 ? 1.210 -34.104 -11.418 1.00 83.62 302 ASN A N 1
ATOM 2315 C CA . ASN A 1 302 ? 2.477 -34.561 -10.839 1.00 83.62 302 ASN A CA 1
ATOM 2316 C C . ASN A 1 302 ? 3.716 -34.088 -11.631 1.00 83.62 302 ASN A C 1
ATOM 2318 O O . ASN A 1 302 ? 4.762 -34.727 -11.545 1.00 83.62 302 ASN A O 1
ATOM 2322 N N . GLY A 1 303 ? 3.593 -33.067 -12.489 1.00 79.19 303 GLY A N 1
ATOM 2323 C CA . GLY A 1 303 ? 4.704 -32.540 -13.298 1.00 79.19 303 GLY A CA 1
ATOM 2324 C C . GLY A 1 303 ? 5.102 -33.395 -14.509 1.00 79.19 303 GLY A C 1
ATOM 2325 O O . GLY A 1 303 ? 6.049 -33.073 -15.221 1.00 79.19 303 GLY A O 1
ATOM 2326 N N . ASN A 1 304 ? 4.379 -34.484 -14.785 1.00 84.88 304 ASN A N 1
ATOM 2327 C CA . ASN A 1 304 ? 4.642 -35.346 -15.940 1.00 84.88 304 ASN A CA 1
ATOM 2328 C C . ASN A 1 304 ? 4.030 -34.767 -17.219 1.00 84.88 304 ASN A C 1
ATOM 2330 O O . ASN A 1 304 ? 2.905 -34.270 -17.188 1.00 84.88 304 ASN A O 1
ATOM 2334 N N . ILE A 1 305 ? 4.718 -34.922 -18.354 1.00 85.44 305 ILE A N 1
ATOM 2335 C CA . ILE A 1 305 ? 4.209 -34.517 -19.673 1.00 85.44 305 ILE A CA 1
ATOM 2336 C C . ILE A 1 305 ? 2.852 -35.178 -19.952 1.00 85.44 305 ILE A C 1
ATOM 2338 O O . ILE A 1 305 ? 2.719 -36.404 -19.877 1.00 85.44 305 ILE A O 1
ATOM 2342 N N . LEU A 1 306 ? 1.851 -34.367 -20.302 1.00 82.50 306 LEU A N 1
ATOM 2343 C CA . LEU A 1 306 ? 0.545 -34.864 -20.727 1.00 82.50 306 LEU A CA 1
ATOM 2344 C C . LEU A 1 306 ? 0.630 -35.514 -22.111 1.00 82.50 306 LEU A C 1
ATOM 2346 O O . LEU A 1 306 ? 1.314 -35.040 -23.015 1.00 82.50 306 LEU A O 1
ATOM 2350 N N . ASN A 1 307 ? -0.085 -36.621 -22.297 1.00 74.25 307 ASN A N 1
ATOM 2351 C CA . ASN A 1 307 ? -0.080 -37.323 -23.575 1.00 74.25 307 ASN A CA 1
ATOM 2352 C C . ASN A 1 307 ? -0.690 -36.434 -24.678 1.00 74.25 307 ASN A C 1
ATOM 2354 O O . ASN A 1 307 ? -1.810 -35.954 -24.528 1.00 74.25 307 ASN A O 1
ATOM 2358 N N . GLY A 1 308 ? 0.044 -36.223 -25.775 1.00 67.25 308 GLY A N 1
ATOM 2359 C CA . GLY A 1 308 ? -0.393 -35.385 -26.898 1.00 67.25 308 GLY A CA 1
ATOM 2360 C C . GLY A 1 308 ? -0.084 -33.885 -26.777 1.00 67.25 308 GLY A C 1
ATOM 2361 O O . GLY A 1 308 ? -0.473 -33.134 -27.666 1.00 67.25 308 GLY A O 1
ATOM 2362 N N . SER A 1 309 ? 0.641 -33.429 -25.746 1.00 66.69 309 SER A N 1
ATOM 2363 C CA . SER A 1 309 ? 0.941 -31.999 -25.535 1.00 66.69 309 SER A CA 1
ATOM 2364 C C . SER A 1 309 ? 1.999 -31.402 -26.477 1.00 66.69 309 SER A C 1
ATOM 2366 O O . SER A 1 309 ? 2.246 -30.200 -26.431 1.00 66.69 309 SER A O 1
ATOM 2368 N N . SER A 1 310 ? 2.589 -32.187 -27.391 1.00 70.81 310 SER A N 1
ATOM 2369 C CA . SER A 1 310 ? 3.605 -31.726 -28.363 1.00 70.81 310 SER A CA 1
ATOM 2370 C C . SER A 1 310 ? 4.798 -30.987 -27.727 1.00 70.81 310 SER A C 1
ATOM 2372 O O . SER A 1 310 ? 5.425 -30.151 -28.372 1.00 70.81 310 SER A O 1
ATOM 2374 N N . VAL A 1 311 ? 5.121 -31.302 -26.469 1.00 78.75 311 VAL A N 1
ATOM 2375 C CA . VAL A 1 311 ? 6.259 -30.732 -25.732 1.00 78.75 311 VAL A CA 1
ATOM 2376 C C . VAL A 1 311 ? 7.366 -31.761 -25.542 1.00 78.75 311 VAL A C 1
ATOM 2378 O O . VAL A 1 311 ? 7.115 -32.968 -25.510 1.00 78.75 311 VAL A O 1
ATOM 2381 N N . THR A 1 312 ? 8.592 -31.284 -25.359 1.00 81.81 312 THR A N 1
ATOM 2382 C CA . THR A 1 312 ? 9.733 -32.121 -24.973 1.00 81.81 312 THR A CA 1
ATOM 2383 C C . THR A 1 312 ? 10.385 -31.584 -23.712 1.00 81.81 312 THR A C 1
ATOM 2385 O O . THR A 1 312 ? 10.505 -30.374 -23.537 1.00 81.81 312 THR A O 1
ATOM 2388 N N . TRP A 1 313 ? 10.834 -32.494 -22.851 1.00 79.19 313 TRP A N 1
ATOM 2389 C CA . TRP A 1 313 ? 11.567 -32.176 -21.630 1.00 79.19 313 TRP A CA 1
ATOM 2390 C C . TRP A 1 313 ? 12.917 -32.894 -21.651 1.00 79.19 313 TRP A C 1
ATOM 2392 O O . TRP A 1 313 ? 12.957 -34.126 -21.713 1.00 79.19 313 TRP A O 1
ATOM 2402 N N . ASN A 1 314 ? 14.017 -32.140 -21.620 1.00 73.94 314 ASN A N 1
ATOM 2403 C CA . ASN A 1 314 ? 15.377 -32.679 -21.561 1.00 73.94 314 ASN A CA 1
ATOM 2404 C C . ASN A 1 314 ? 16.164 -31.975 -20.452 1.00 73.94 314 ASN A C 1
ATOM 2406 O O . ASN A 1 314 ? 16.274 -30.754 -20.458 1.00 73.94 314 ASN A O 1
ATOM 2410 N N . ALA A 1 315 ? 16.701 -32.746 -19.502 1.00 75.69 315 ALA A N 1
ATOM 2411 C CA . ALA A 1 315 ? 17.307 -32.240 -18.273 1.00 75.69 315 ALA A CA 1
ATOM 2412 C C . ALA A 1 315 ? 16.367 -31.271 -17.534 1.00 75.69 315 ALA A C 1
ATOM 2414 O O . ALA A 1 315 ? 15.396 -31.721 -16.931 1.00 75.69 315 ALA A O 1
ATOM 2415 N N . ASN A 1 316 ? 16.642 -29.970 -17.616 1.00 81.06 316 ASN A N 1
ATOM 2416 C CA . ASN A 1 316 ? 15.842 -28.903 -17.022 1.00 81.06 316 ASN A CA 1
ATOM 2417 C C . ASN A 1 316 ? 15.230 -27.962 -18.082 1.00 81.06 316 ASN A C 1
ATOM 2419 O O . ASN A 1 316 ? 14.801 -26.856 -17.761 1.00 81.06 316 ASN A O 1
ATOM 2423 N N . THR A 1 317 ? 15.229 -28.363 -19.351 1.00 83.75 317 THR A N 1
ATOM 2424 C CA . THR A 1 317 ? 14.744 -27.559 -20.473 1.00 83.75 317 THR A CA 1
ATOM 2425 C C . THR A 1 317 ? 13.392 -28.089 -20.945 1.00 83.75 317 THR A C 1
ATOM 2427 O O . THR A 1 317 ? 13.290 -29.231 -21.402 1.00 83.75 317 THR A O 1
ATOM 2430 N N . LEU A 1 318 ? 12.361 -27.247 -20.867 1.00 85.50 318 LEU A N 1
ATOM 2431 C CA . LEU A 1 318 ? 11.041 -27.489 -21.447 1.00 85.50 318 LEU A CA 1
ATOM 2432 C C . LEU A 1 318 ? 10.949 -26.800 -22.804 1.00 85.50 318 LEU A C 1
ATOM 2434 O O . LEU A 1 318 ? 11.189 -25.601 -22.915 1.00 85.50 318 LEU A O 1
ATOM 2438 N N . THR A 1 319 ? 10.556 -27.537 -23.832 1.00 86.94 319 THR A N 1
ATOM 2439 C CA . THR A 1 319 ? 10.283 -26.986 -25.161 1.00 86.94 319 THR A CA 1
ATOM 2440 C C . THR A 1 319 ? 8.827 -27.216 -25.514 1.00 86.94 319 THR A C 1
ATOM 2442 O O . THR A 1 319 ? 8.365 -28.356 -25.526 1.00 86.94 319 THR A O 1
ATOM 2445 N N . ILE A 1 320 ? 8.120 -26.133 -25.813 1.00 87.00 320 ILE A N 1
ATOM 2446 C CA . ILE A 1 320 ? 6.698 -26.111 -26.135 1.00 87.00 320 ILE A CA 1
ATOM 2447 C C . ILE A 1 320 ? 6.561 -25.622 -27.574 1.00 87.00 320 ILE A C 1
ATOM 2449 O O . ILE A 1 320 ? 6.995 -24.518 -27.894 1.00 87.00 320 ILE A O 1
ATOM 2453 N N . ASN A 1 321 ? 5.976 -26.436 -28.449 1.00 84.88 321 ASN A N 1
ATOM 2454 C CA . ASN A 1 321 ? 5.644 -25.989 -29.801 1.00 84.88 321 ASN A CA 1
ATOM 2455 C C . ASN A 1 321 ? 4.473 -24.995 -29.738 1.00 84.88 321 ASN A C 1
ATOM 2457 O O . ASN A 1 321 ? 3.551 -25.197 -28.953 1.00 84.88 321 ASN A O 1
ATOM 2461 N N . LEU A 1 322 ? 4.516 -23.943 -30.557 1.00 81.81 322 LEU A N 1
ATOM 2462 C CA . LEU A 1 322 ? 3.555 -22.829 -30.556 1.00 81.81 322 LEU A CA 1
ATOM 2463 C C . LEU A 1 322 ? 2.682 -22.783 -31.820 1.00 81.81 322 LEU A C 1
ATOM 2465 O O . LEU A 1 322 ? 2.113 -21.749 -32.150 1.00 81.81 322 LEU A O 1
ATOM 2469 N N . ASP A 1 323 ? 2.603 -23.887 -32.564 1.00 69.19 323 ASP A N 1
ATOM 2470 C CA . ASP A 1 323 ? 1.855 -23.940 -33.821 1.00 69.19 323 ASP A CA 1
ATOM 2471 C C . ASP A 1 323 ? 0.355 -23.612 -33.655 1.00 69.19 323 ASP A C 1
ATOM 2473 O O . ASP A 1 323 ? -0.200 -23.640 -32.556 1.00 69.19 323 ASP A O 1
ATOM 2477 N N . ALA A 1 324 ? -0.337 -23.338 -34.765 1.00 60.50 324 ALA A N 1
ATOM 2478 C CA . ALA A 1 324 ? -1.771 -23.029 -34.757 1.00 60.50 324 ALA A CA 1
ATOM 2479 C C . ALA A 1 324 ? -2.655 -24.150 -34.159 1.00 60.50 324 ALA A C 1
ATOM 2481 O O . ALA A 1 324 ? -3.798 -23.891 -33.808 1.00 60.50 324 ALA A O 1
ATOM 2482 N N . ASN A 1 325 ? -2.139 -25.377 -33.989 1.00 56.66 325 ASN A N 1
ATOM 2483 C CA . ASN A 1 325 ? -2.845 -26.485 -33.330 1.00 56.66 325 ASN A CA 1
ATOM 2484 C C . ASN A 1 325 ? -2.623 -26.500 -31.801 1.00 56.66 325 ASN A C 1
ATOM 2486 O O . ASN A 1 325 ? -3.074 -27.412 -31.094 1.00 56.66 325 ASN A O 1
ATOM 2490 N N . THR A 1 326 ? -1.879 -25.532 -31.263 1.00 59.25 326 THR A N 1
ATOM 2491 C CA . THR A 1 326 ? -1.723 -25.304 -29.818 1.00 59.25 326 THR A CA 1
ATOM 2492 C C . THR A 1 326 ? -2.773 -24.362 -29.244 1.00 59.25 326 THR A C 1
ATOM 2494 O O . THR A 1 326 ? -2.825 -24.197 -28.029 1.00 59.25 326 THR A O 1
ATOM 2497 N N . VAL A 1 327 ? -3.647 -23.831 -30.101 1.00 61.53 327 VAL A N 1
ATOM 2498 C CA . VAL A 1 327 ? -4.700 -22.871 -29.778 1.00 61.53 327 VAL A CA 1
ATOM 2499 C C . VAL A 1 327 ? -6.036 -23.431 -30.278 1.00 61.53 327 VAL A C 1
ATOM 2501 O O . VAL A 1 327 ? -6.113 -23.889 -31.416 1.00 61.53 327 VAL A O 1
ATOM 2504 N N . GLU A 1 328 ? -7.094 -23.429 -29.460 1.00 59.72 328 GLU A N 1
ATOM 2505 C CA . GLU A 1 328 ? -8.443 -23.675 -29.994 1.00 59.72 328 GLU A CA 1
ATOM 2506 C C . GLU A 1 328 ? -8.924 -22.424 -30.737 1.00 59.72 328 GLU A C 1
ATOM 2508 O O . GLU A 1 328 ? -8.951 -21.327 -30.177 1.00 59.72 328 GLU A O 1
ATOM 2513 N N . ASP A 1 329 ? -9.254 -22.590 -32.017 1.00 53.75 329 ASP A N 1
ATOM 2514 C CA . ASP A 1 329 ? -9.555 -21.484 -32.922 1.00 53.75 329 ASP A CA 1
ATOM 2515 C C . ASP A 1 329 ? -10.944 -20.886 -32.626 1.00 53.75 329 ASP A C 1
ATOM 2517 O O . ASP A 1 329 ? -11.978 -21.546 -32.777 1.00 53.75 329 ASP A O 1
ATOM 2521 N N . TYR A 1 330 ? -10.960 -19.626 -32.188 1.00 53.81 330 TYR A N 1
ATOM 2522 C CA . TYR A 1 330 ? -12.154 -18.800 -31.981 1.00 53.81 330 TYR A CA 1
ATOM 2523 C C . TYR A 1 330 ? -12.168 -17.645 -32.999 1.00 53.81 330 TYR A C 1
ATOM 2525 O O . TYR A 1 330 ? -11.245 -17.490 -33.790 1.00 53.81 330 TYR A O 1
ATOM 2533 N N . ALA A 1 331 ? -13.224 -16.824 -33.009 1.00 56.88 331 ALA A N 1
ATOM 2534 C CA . ALA A 1 331 ? -13.435 -15.778 -34.022 1.00 56.88 331 ALA A CA 1
ATOM 2535 C C . ALA A 1 331 ? -12.266 -14.772 -34.181 1.00 56.88 331 ALA A C 1
ATOM 2537 O O . ALA A 1 331 ? -12.119 -14.195 -35.259 1.00 56.88 331 ALA A O 1
ATOM 2538 N N . ASP A 1 332 ? -11.430 -14.615 -33.149 1.00 60.69 332 ASP A N 1
ATOM 2539 C CA . ASP A 1 332 ? -10.156 -13.894 -33.182 1.00 60.69 332 ASP A CA 1
ATOM 2540 C C . ASP A 1 332 ? -9.010 -14.903 -33.349 1.00 60.69 332 ASP A C 1
ATOM 2542 O O . ASP A 1 332 ? -8.593 -15.538 -32.384 1.00 60.69 332 ASP A O 1
ATOM 2546 N N . THR A 1 333 ? -8.511 -15.114 -34.568 1.00 71.56 333 THR A N 1
ATOM 2547 C CA . THR A 1 333 ? -7.552 -16.208 -34.822 1.00 71.56 333 THR A CA 1
ATOM 2548 C C . THR A 1 333 ? -6.125 -15.837 -34.391 1.00 71.56 333 THR A C 1
ATOM 2550 O O . THR A 1 333 ? -5.641 -14.745 -34.710 1.00 71.56 333 THR A O 1
ATOM 2553 N N . PHE A 1 334 ? -5.415 -16.757 -33.721 1.00 77.62 334 PHE A N 1
ATOM 2554 C CA . PHE A 1 334 ? -4.004 -16.609 -33.308 1.00 77.62 334 PHE A CA 1
ATOM 2555 C C . PHE A 1 334 ? -3.099 -16.143 -34.458 1.00 77.62 334 PHE A C 1
ATOM 2557 O O . PHE A 1 334 ? -2.243 -15.277 -34.282 1.00 77.62 334 PHE A O 1
ATOM 2564 N N . THR A 1 335 ? -3.335 -16.672 -35.660 1.00 76.44 335 THR A N 1
ATOM 2565 C CA . THR A 1 335 ? -2.546 -16.400 -36.870 1.00 76.44 335 THR A CA 1
ATOM 2566 C C . THR A 1 335 ? -2.647 -14.967 -37.387 1.00 76.44 335 THR A C 1
ATOM 2568 O O . THR A 1 335 ? -1.805 -14.555 -38.179 1.00 76.44 335 THR A O 1
ATOM 2571 N N . SER A 1 336 ? -3.680 -14.217 -36.992 1.00 78.31 336 SER A N 1
ATOM 2572 C CA . SER A 1 336 ? -3.924 -12.847 -37.463 1.00 78.31 336 SER A CA 1
ATOM 2573 C C . SER A 1 336 ? -3.817 -11.788 -36.365 1.00 78.31 336 SER A C 1
ATOM 2575 O O . SER A 1 336 ? -4.056 -10.613 -36.640 1.00 78.31 336 SER A O 1
ATOM 2577 N N . ALA A 1 337 ? -3.521 -12.180 -35.123 1.00 81.81 337 ALA A N 1
ATOM 2578 C CA . ALA A 1 337 ? -3.427 -11.256 -33.998 1.00 81.81 337 ALA A CA 1
ATOM 2579 C C . ALA A 1 337 ? -2.214 -10.320 -34.152 1.00 81.81 337 ALA A C 1
ATOM 2581 O O . ALA A 1 337 ? -1.107 -10.775 -34.434 1.00 81.81 337 ALA A O 1
ATOM 2582 N N . ALA A 1 338 ? -2.414 -9.013 -33.963 1.00 84.12 338 ALA A N 1
ATOM 2583 C CA . ALA A 1 338 ? -1.332 -8.023 -34.013 1.00 84.12 338 ALA A CA 1
ATOM 2584 C C . ALA A 1 338 ? -0.549 -7.931 -32.690 1.00 84.12 338 ALA A C 1
ATOM 2586 O O . ALA A 1 338 ? 0.622 -7.552 -32.693 1.00 84.12 338 ALA A O 1
ATOM 2587 N N . SER A 1 339 ? -1.194 -8.322 -31.588 1.00 84.06 339 SER A N 1
ATOM 2588 C CA . SER A 1 339 ? -0.654 -8.317 -30.230 1.00 84.06 339 SER A CA 1
ATOM 2589 C C . SER A 1 339 ? -0.959 -9.658 -29.569 1.00 84.06 339 SER A C 1
ATOM 2591 O O . SER A 1 339 ? -2.071 -10.176 -29.692 1.00 84.06 339 SER A O 1
ATOM 2593 N N . LEU A 1 340 ? 0.021 -10.227 -28.867 1.00 86.00 340 LEU A N 1
ATOM 2594 C CA . LEU A 1 340 ? -0.124 -11.502 -28.167 1.00 86.00 340 LEU A CA 1
ATOM 2595 C C . LEU A 1 340 ? 0.578 -11.450 -26.814 1.00 86.00 340 LEU A C 1
ATOM 2597 O O . LEU A 1 340 ? 1.731 -11.029 -26.721 1.00 86.00 340 LEU A O 1
ATOM 2601 N N . ASN A 1 341 ? -0.097 -11.978 -25.800 1.00 87.50 341 ASN A N 1
ATOM 2602 C CA . ASN A 1 341 ? 0.524 -12.381 -24.551 1.00 87.50 341 ASN A CA 1
ATOM 2603 C C . ASN A 1 341 ? 0.676 -13.901 -24.538 1.00 87.50 341 ASN A C 1
ATOM 2605 O O . ASN A 1 341 ? -0.273 -14.631 -24.845 1.00 87.50 341 ASN A O 1
ATOM 2609 N N . LEU A 1 342 ? 1.863 -14.365 -24.148 1.00 88.00 342 LEU A N 1
ATOM 2610 C CA . LEU A 1 342 ? 2.124 -15.766 -23.838 1.00 88.00 342 LEU A CA 1
ATOM 2611 C C . LEU A 1 342 ? 2.046 -15.946 -22.324 1.00 88.00 342 LEU A C 1
ATOM 2613 O O . LEU A 1 342 ? 2.710 -15.222 -21.582 1.00 88.00 342 LEU A O 1
ATOM 2617 N N . ILE A 1 343 ? 1.253 -16.912 -21.866 1.00 86.81 343 ILE A N 1
ATOM 2618 C CA . ILE A 1 343 ? 0.988 -17.125 -20.445 1.00 86.81 343 ILE A CA 1
ATOM 2619 C C . ILE A 1 343 ? 1.286 -18.574 -20.065 1.00 86.81 343 ILE A C 1
ATOM 2621 O O . ILE A 1 343 ? 0.785 -19.507 -20.689 1.00 86.81 343 ILE A O 1
ATOM 2625 N N . ILE A 1 344 ? 2.068 -18.762 -19.004 1.00 87.00 344 ILE A N 1
ATOM 2626 C CA . ILE A 1 344 ? 2.261 -20.057 -18.353 1.00 87.00 344 ILE A CA 1
ATOM 2627 C C . ILE A 1 344 ? 1.535 -20.046 -17.011 1.00 87.00 344 ILE A C 1
ATOM 2629 O O . ILE A 1 344 ? 1.802 -19.202 -16.153 1.00 87.00 344 ILE A O 1
ATOM 2633 N N . VAL A 1 345 ? 0.627 -21.003 -16.833 1.00 83.12 345 VAL A N 1
ATOM 2634 C CA . VAL A 1 345 ? -0.165 -21.164 -15.611 1.00 83.12 345 VAL A CA 1
ATOM 2635 C C . VAL A 1 345 ? 0.348 -22.373 -14.836 1.00 83.12 345 VAL A C 1
ATOM 2637 O O . VAL A 1 345 ? 0.448 -23.463 -15.398 1.00 83.12 345 VAL A O 1
ATOM 2640 N N . TYR A 1 346 ? 0.676 -22.188 -13.553 1.00 81.12 346 TYR A N 1
ATOM 2641 C CA . TYR A 1 346 ? 1.208 -23.249 -12.693 1.00 81.12 346 TYR A CA 1
ATOM 2642 C C . TYR A 1 346 ? 0.220 -23.614 -11.580 1.00 81.12 346 TYR A C 1
ATOM 2644 O O . TYR A 1 346 ? -0.013 -22.849 -10.646 1.00 81.12 346 TYR A O 1
ATOM 2652 N N . TYR A 1 347 ? -0.374 -24.802 -11.680 1.00 76.44 347 TYR A N 1
ATOM 2653 C CA . TYR A 1 347 ? -1.442 -25.270 -10.802 1.00 76.44 347 TYR A CA 1
ATOM 2654 C C . TYR A 1 347 ? -0.931 -26.228 -9.735 1.00 76.44 347 TYR A C 1
ATOM 2656 O O . TYR A 1 347 ? -0.257 -27.209 -10.039 1.00 76.44 347 TYR A O 1
ATOM 2664 N N . GLY A 1 348 ? -1.350 -26.003 -8.487 1.00 67.00 348 GLY A N 1
ATOM 2665 C CA . GLY A 1 348 ? -1.013 -26.878 -7.361 1.00 67.00 348 GLY A CA 1
ATOM 2666 C C . GLY A 1 348 ? 0.399 -26.675 -6.798 1.00 67.00 348 GLY A C 1
ATOM 2667 O O . GLY A 1 348 ? 0.761 -27.361 -5.845 1.00 67.00 348 GLY A O 1
ATOM 2668 N N . GLY A 1 349 ? 1.171 -25.731 -7.346 1.00 59.81 349 GLY A N 1
ATOM 2669 C CA . GLY A 1 349 ? 2.379 -25.184 -6.723 1.00 59.81 349 GLY A CA 1
ATOM 2670 C C . GLY A 1 349 ? 2.066 -24.032 -5.762 1.00 59.81 349 GLY A C 1
ATOM 2671 O O . GLY A 1 349 ? 0.955 -23.505 -5.761 1.00 59.81 349 GLY A O 1
ATOM 2672 N N . SER A 1 350 ? 3.040 -23.648 -4.934 1.00 58.53 350 SER A N 1
ATOM 2673 C CA . SER A 1 350 ? 2.915 -22.503 -4.019 1.00 58.53 350 SER A CA 1
ATOM 2674 C C . SER A 1 350 ? 3.030 -21.160 -4.749 1.00 58.53 350 SER A C 1
ATOM 2676 O O . SER A 1 350 ? 2.249 -20.265 -4.441 1.00 58.53 350 SER A O 1
ATOM 2678 N N . SER A 1 351 ? 3.937 -21.034 -5.729 1.00 66.94 351 SER A N 1
ATOM 2679 C CA . SER A 1 351 ? 4.024 -19.885 -6.643 1.00 66.94 351 SER A CA 1
ATOM 2680 C C . SER A 1 351 ? 4.589 -20.253 -8.021 1.00 66.94 351 SER A C 1
ATOM 2682 O O . SER A 1 351 ? 5.371 -21.194 -8.140 1.00 66.94 351 SER A O 1
ATOM 2684 N N . VAL A 1 352 ? 4.267 -19.486 -9.075 1.00 67.44 352 VAL A N 1
ATOM 2685 C CA . VAL A 1 352 ? 4.918 -19.623 -10.401 1.00 67.44 352 VAL A CA 1
ATOM 2686 C C . VAL A 1 352 ? 6.427 -19.350 -10.330 1.00 67.44 352 VAL A C 1
ATOM 2688 O O . VAL A 1 352 ? 7.189 -19.869 -11.139 1.00 67.44 352 VAL A O 1
ATOM 2691 N N . ASN A 1 353 ? 6.883 -18.610 -9.315 1.00 66.44 353 ASN A N 1
ATOM 2692 C CA . ASN A 1 353 ? 8.308 -18.422 -9.037 1.00 66.44 353 ASN A CA 1
ATOM 2693 C C . ASN A 1 353 ? 9.004 -19.722 -8.612 1.00 66.44 353 ASN A C 1
ATOM 2695 O O . ASN A 1 353 ? 10.204 -19.875 -8.841 1.00 66.44 353 ASN A O 1
ATOM 2699 N N . ASP A 1 354 ? 8.255 -20.685 -8.066 1.00 66.69 354 ASP A N 1
ATOM 2700 C CA . ASP A 1 354 ? 8.779 -22.001 -7.696 1.00 66.69 354 ASP A CA 1
ATOM 2701 C C . ASP A 1 354 ? 9.088 -22.868 -8.928 1.00 66.69 354 ASP A C 1
ATOM 2703 O O . ASP A 1 354 ? 9.761 -23.890 -8.798 1.00 66.69 354 ASP A O 1
ATOM 2707 N N . LEU A 1 355 ? 8.655 -22.463 -10.134 1.00 73.12 355 LEU A N 1
ATOM 2708 C CA . LEU A 1 355 ? 9.131 -23.075 -11.381 1.00 73.12 355 LEU A CA 1
ATOM 2709 C C . LEU A 1 355 ? 10.634 -22.869 -11.577 1.00 73.12 355 LEU A C 1
ATOM 2711 O O . LEU A 1 355 ? 11.265 -23.627 -12.314 1.00 73.12 355 LEU A O 1
ATOM 2715 N N . GLY A 1 356 ? 11.202 -21.832 -10.950 1.00 75.31 356 GLY A N 1
ATOM 2716 C CA . GLY A 1 356 ? 12.614 -21.512 -11.059 1.00 75.31 356 GLY A CA 1
ATOM 2717 C C . GLY A 1 356 ? 13.041 -21.265 -12.501 1.00 75.31 356 GLY A C 1
ATOM 2718 O O . GLY A 1 356 ? 14.060 -21.800 -12.927 1.00 75.31 356 GLY A O 1
ATOM 2719 N N . ILE A 1 357 ? 12.250 -20.507 -13.267 1.00 81.12 357 ILE A N 1
ATOM 2720 C CA . ILE A 1 357 ? 12.596 -20.146 -14.645 1.00 81.12 357 ILE A CA 1
ATOM 2721 C C . ILE A 1 357 ? 13.925 -19.379 -14.621 1.00 81.12 357 ILE A C 1
ATOM 2723 O O . ILE A 1 357 ? 14.054 -18.353 -13.968 1.00 81.12 357 ILE A O 1
ATOM 2727 N N . VAL A 1 358 ? 14.927 -19.912 -15.312 1.00 78.44 358 VAL A N 1
ATOM 2728 C CA . VAL A 1 358 ? 16.276 -19.349 -15.472 1.00 78.44 358 VAL A CA 1
ATOM 2729 C C . VAL A 1 358 ? 16.383 -18.588 -16.792 1.00 78.44 358 VAL A C 1
ATOM 2731 O O . VAL A 1 358 ? 17.075 -17.571 -16.881 1.00 78.44 358 VAL A O 1
ATOM 2734 N N . SER A 1 359 ? 15.707 -19.077 -17.835 1.00 77.81 359 SER A N 1
ATOM 2735 C CA . SER A 1 359 ? 15.652 -18.416 -19.137 1.00 77.81 359 SER A CA 1
ATOM 2736 C C . SER A 1 359 ? 14.356 -18.725 -19.883 1.00 77.81 359 SER A C 1
ATOM 2738 O O . SER A 1 359 ? 13.764 -19.791 -19.696 1.00 77.81 359 SER A O 1
ATOM 2740 N N . ALA A 1 360 ? 13.934 -17.793 -20.738 1.00 84.81 360 ALA A N 1
ATOM 2741 C CA . ALA A 1 360 ? 12.803 -17.962 -21.643 1.00 84.81 360 ALA A CA 1
ATOM 2742 C C . ALA A 1 360 ? 13.166 -17.453 -23.041 1.00 84.81 360 ALA A C 1
ATOM 2744 O O . ALA A 1 360 ? 13.662 -16.335 -23.209 1.00 84.81 360 ALA A O 1
ATOM 2745 N N . ASN A 1 361 ? 12.927 -18.284 -24.054 1.00 81.62 361 ASN A N 1
ATOM 2746 C CA . ASN A 1 361 ? 13.261 -17.968 -25.436 1.00 81.62 361 ASN A CA 1
ATOM 2747 C C . ASN A 1 361 ? 12.145 -18.360 -26.393 1.00 81.62 361 ASN A C 1
ATOM 2749 O O . ASN A 1 361 ? 11.622 -19.471 -26.339 1.00 81.62 361 ASN A O 1
ATOM 2753 N N . LEU A 1 362 ? 11.849 -17.459 -27.318 1.00 85.31 362 LEU A N 1
ATOM 2754 C CA . LEU A 1 362 ? 11.000 -17.690 -28.467 1.00 85.31 362 LEU A CA 1
ATOM 2755 C C . LEU A 1 362 ? 11.865 -17.963 -29.699 1.00 85.31 362 LEU A C 1
ATOM 2757 O O . LEU A 1 362 ? 12.715 -17.147 -30.055 1.00 85.31 362 LEU A O 1
ATOM 2761 N N . VAL A 1 363 ? 11.657 -19.103 -30.350 1.00 78.06 363 VAL A N 1
ATOM 2762 C CA . VAL A 1 363 ? 12.530 -19.608 -31.421 1.00 78.06 363 VAL A CA 1
ATOM 2763 C C . VAL A 1 363 ? 11.698 -19.951 -32.658 1.00 78.06 363 VAL A C 1
ATOM 2765 O O . VAL A 1 363 ? 10.647 -20.565 -32.516 1.00 78.06 363 VAL A O 1
ATOM 2768 N N . ALA A 1 364 ? 12.153 -19.572 -33.857 1.00 73.12 364 ALA A N 1
ATOM 2769 C CA . ALA A 1 364 ? 11.516 -19.927 -35.134 1.00 73.12 364 ALA A CA 1
ATOM 2770 C C . ALA A 1 364 ? 11.905 -21.346 -35.610 1.00 73.12 364 ALA A C 1
ATOM 2772 O O . ALA A 1 364 ? 12.922 -21.897 -35.180 1.00 73.12 364 ALA A O 1
ATOM 2773 N N . GLU A 1 365 ? 11.135 -21.943 -36.527 1.00 58.31 365 GLU A N 1
ATOM 2774 C CA . GLU A 1 365 ? 11.469 -23.245 -37.129 1.00 58.31 365 GLU A CA 1
ATOM 2775 C C . GLU A 1 365 ? 12.814 -23.215 -37.866 1.00 58.31 365 GLU A C 1
ATOM 2777 O O . GLU A 1 365 ? 13.112 -22.289 -38.616 1.00 58.31 365 GLU A O 1
ATOM 2782 N N . GLY A 1 366 ? 13.645 -24.233 -37.626 1.00 45.25 366 GLY A N 1
ATOM 2783 C CA . GLY A 1 366 ? 15.033 -24.287 -38.104 1.00 45.25 366 GLY A CA 1
ATOM 2784 C C . GLY A 1 366 ? 16.054 -23.669 -37.142 1.00 45.25 366 GLY A C 1
ATOM 2785 O O . GLY A 1 366 ? 17.236 -23.976 -37.251 1.00 45.25 366 GLY A O 1
ATOM 2786 N N . GLY A 1 367 ? 15.613 -22.899 -36.140 1.00 39.44 367 GLY A N 1
ATOM 2787 C CA . GLY A 1 367 ? 16.443 -22.469 -35.016 1.00 39.44 367 GLY A CA 1
ATOM 2788 C C . GLY A 1 367 ? 16.642 -23.612 -34.020 1.00 39.44 367 GLY A C 1
ATOM 2789 O O . GLY A 1 367 ? 15.883 -23.770 -33.065 1.00 39.44 367 GLY A O 1
ATOM 2790 N N . GLY A 1 368 ? 17.642 -24.459 -34.250 1.00 36.34 368 GLY A N 1
ATOM 2791 C CA . GLY A 1 368 ? 18.074 -25.479 -33.295 1.00 36.34 368 GLY A CA 1
ATOM 2792 C C . GLY A 1 368 ? 18.772 -24.845 -32.091 1.00 36.34 368 GLY A C 1
ATOM 2793 O O . GLY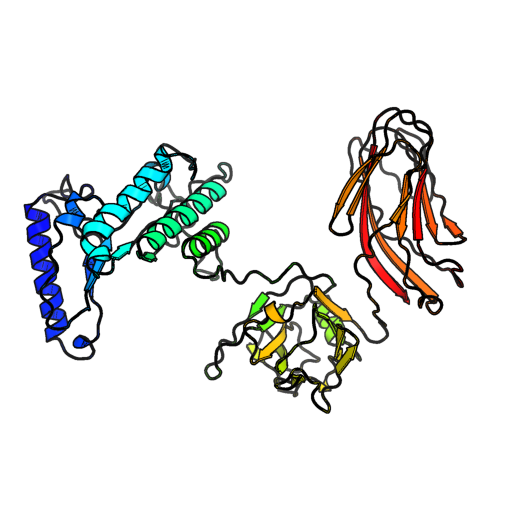 A 1 368 ? 19.991 -24.844 -32.008 1.00 36.34 368 GLY A O 1
ATOM 2794 N N . ALA A 1 369 ? 18.022 -24.272 -31.154 1.00 34.75 369 ALA A N 1
ATOM 2795 C CA . ALA A 1 369 ? 18.599 -23.566 -30.016 1.00 34.75 369 ALA A CA 1
ATOM 2796 C C . ALA A 1 369 ? 19.077 -24.524 -28.905 1.00 34.75 369 ALA A C 1
ATOM 2798 O O . ALA A 1 369 ? 18.356 -24.773 -27.943 1.00 34.75 369 ALA A O 1
ATOM 2799 N N . ASN A 1 370 ? 20.334 -24.970 -28.981 1.00 39.03 370 ASN A N 1
ATOM 2800 C CA . ASN A 1 370 ? 21.178 -25.041 -27.783 1.00 39.03 370 ASN A CA 1
ATOM 2801 C C . ASN A 1 370 ? 21.782 -23.644 -27.571 1.00 39.03 370 ASN A C 1
ATOM 2803 O O . ASN A 1 370 ? 22.936 -23.384 -27.904 1.00 39.03 370 ASN A O 1
ATOM 2807 N N . VAL A 1 371 ? 20.975 -22.709 -27.066 1.00 37.69 371 VAL A N 1
ATOM 2808 C CA . VAL A 1 371 ? 21.465 -21.384 -26.670 1.00 37.69 371 VAL A CA 1
ATOM 2809 C C . VAL A 1 371 ? 22.117 -21.534 -25.299 1.00 37.69 371 VAL A C 1
ATOM 2811 O O . VAL A 1 371 ? 21.433 -21.635 -24.282 1.00 37.69 371 VAL A O 1
ATOM 2814 N N . ILE A 1 372 ? 23.449 -21.581 -25.269 1.00 40.19 372 ILE A N 1
ATOM 2815 C CA . ILE A 1 372 ? 24.216 -21.525 -24.021 1.00 40.19 372 ILE A CA 1
ATOM 2816 C C . ILE A 1 372 ? 24.376 -20.053 -23.651 1.00 40.19 372 ILE A C 1
ATOM 2818 O O . ILE A 1 372 ? 25.206 -19.339 -24.214 1.00 40.19 372 ILE A O 1
ATOM 2822 N N . THR A 1 373 ? 23.595 -19.586 -22.682 1.00 39.47 373 THR A N 1
ATOM 2823 C CA . THR A 1 373 ? 23.847 -18.290 -22.053 1.00 39.47 373 THR A CA 1
ATOM 2824 C C . THR A 1 373 ? 24.939 -18.446 -20.999 1.00 39.47 373 THR A C 1
ATOM 2826 O O . THR A 1 373 ? 24.713 -19.048 -19.952 1.00 39.47 373 THR A O 1
ATOM 2829 N N . ASN A 1 374 ? 26.096 -17.839 -21.279 1.00 46.84 374 ASN A N 1
ATOM 2830 C CA . ASN A 1 374 ? 27.164 -17.524 -20.328 1.00 46.84 374 ASN A CA 1
ATOM 2831 C C . ASN A 1 374 ? 28.002 -18.712 -19.790 1.00 46.84 374 ASN A C 1
ATOM 2833 O O . ASN A 1 374 ? 27.920 -19.039 -18.603 1.00 46.84 374 ASN A O 1
ATOM 2837 N N . PRO A 1 375 ? 28.855 -19.347 -20.621 1.00 43.69 375 PRO A N 1
ATOM 2838 C CA . PRO A 1 375 ? 29.890 -20.233 -20.094 1.00 43.69 375 PRO A CA 1
ATOM 2839 C C . PRO A 1 375 ? 30.844 -19.439 -19.185 1.00 43.69 375 PRO A C 1
ATOM 2841 O O . PRO A 1 375 ? 31.253 -18.331 -19.527 1.00 43.69 375 PRO A O 1
ATOM 2844 N N . ALA A 1 376 ? 31.195 -19.983 -18.017 1.00 41.69 376 ALA A N 1
ATOM 2845 C CA . ALA A 1 376 ? 32.141 -19.338 -17.108 1.00 41.69 376 ALA A CA 1
ATOM 2846 C C . ALA A 1 376 ? 33.514 -19.187 -17.806 1.00 41.69 376 ALA A C 1
ATOM 2848 O O . ALA A 1 376 ? 34.071 -20.195 -18.243 1.00 41.69 376 ALA A O 1
ATOM 2849 N N . PRO A 1 377 ? 34.067 -17.969 -17.941 1.00 45.81 377 PRO A N 1
ATOM 2850 C CA . PRO A 1 377 ? 35.332 -17.767 -18.641 1.00 45.81 377 PRO A CA 1
ATOM 2851 C C . PRO A 1 377 ? 36.511 -18.313 -17.826 1.00 45.81 377 PRO A C 1
ATOM 2853 O O . PRO A 1 377 ? 36.635 -18.026 -16.633 1.00 45.81 377 PRO A O 1
ATOM 2856 N N . SER A 1 378 ? 37.423 -19.038 -18.476 1.00 48.97 378 SER A N 1
ATOM 2857 C CA . SER A 1 378 ? 38.754 -19.342 -17.939 1.00 48.97 378 SER A CA 1
ATOM 2858 C C . SER A 1 378 ? 39.727 -18.235 -18.344 1.00 48.97 378 SER A C 1
ATOM 2860 O O . SER A 1 378 ? 39.965 -17.984 -19.531 1.00 48.97 378 SER A O 1
ATOM 2862 N N . VAL A 1 379 ? 40.277 -17.539 -17.348 1.00 46.50 379 VAL A N 1
ATOM 2863 C CA . VAL A 1 379 ? 41.267 -16.470 -17.543 1.00 46.50 379 VAL A CA 1
ATOM 2864 C C . VAL A 1 379 ? 42.664 -17.082 -17.624 1.00 46.50 379 VAL A C 1
ATOM 2866 O O . VAL A 1 379 ? 43.034 -17.887 -16.771 1.00 46.50 379 VAL A O 1
ATOM 2869 N N . TYR A 1 380 ? 43.457 -16.662 -18.611 1.00 53.66 380 TYR A N 1
ATOM 2870 C CA . TYR A 1 380 ? 44.884 -16.974 -18.687 1.00 53.66 380 TYR A CA 1
ATOM 2871 C C . TYR A 1 380 ? 45.674 -15.660 -18.697 1.00 53.66 380 TYR A C 1
ATOM 2873 O O . TYR A 1 380 ? 45.475 -14.825 -19.577 1.00 53.66 380 TYR A O 1
ATOM 2881 N N . GLY A 1 381 ? 46.570 -15.476 -17.725 1.00 43.69 381 GLY A N 1
ATOM 2882 C CA . GLY A 1 381 ? 47.482 -14.332 -17.649 1.00 43.69 381 GLY A CA 1
ATOM 2883 C C . GLY A 1 381 ? 48.852 -14.768 -17.129 1.00 43.69 381 GLY A C 1
ATOM 2884 O O . GLY A 1 381 ? 48.934 -15.650 -16.274 1.00 43.69 381 GLY A O 1
ATOM 2885 N N . GLU A 1 382 ? 49.926 -14.185 -17.664 1.00 50.00 382 GLU A N 1
ATOM 2886 C CA . GLU A 1 382 ? 51.277 -14.350 -17.110 1.00 50.00 382 GLU A CA 1
ATOM 2887 C C . GLU A 1 382 ? 51.450 -13.524 -15.818 1.00 50.00 382 GLU A C 1
ATOM 2889 O O . GLU A 1 382 ? 50.659 -12.620 -15.533 1.00 50.00 382 GLU A O 1
ATOM 2894 N N . GLU A 1 383 ? 52.473 -13.862 -15.019 1.00 44.16 383 GLU A N 1
ATOM 2895 C CA . GLU A 1 383 ? 52.800 -13.231 -13.731 1.00 44.16 383 GLU A CA 1
ATOM 2896 C C . GLU A 1 383 ? 52.703 -11.690 -13.825 1.00 44.16 383 GLU A C 1
ATOM 2898 O O . GLU A 1 383 ? 53.407 -11.083 -14.631 1.00 44.16 383 GLU A O 1
ATOM 2903 N N . ASN A 1 384 ? 51.854 -11.073 -12.980 1.00 49.91 384 ASN A N 1
ATOM 2904 C CA . ASN A 1 384 ? 51.648 -9.620 -12.749 1.00 49.91 384 ASN A CA 1
ATOM 2905 C C . ASN A 1 384 ? 50.340 -8.952 -13.258 1.00 49.91 384 ASN A C 1
ATOM 2907 O O . ASN A 1 384 ? 50.246 -7.727 -13.207 1.00 49.91 384 ASN A O 1
ATOM 2911 N N . GLN A 1 385 ? 49.297 -9.695 -13.657 1.00 53.53 385 GLN A N 1
ATOM 2912 C CA . GLN A 1 385 ? 47.950 -9.140 -13.945 1.00 53.53 385 GLN A CA 1
ATOM 2913 C C . GLN A 1 385 ? 46.964 -9.328 -12.770 1.00 53.53 385 GLN A C 1
ATOM 2915 O O . GLN A 1 385 ? 47.089 -10.289 -12.010 1.00 53.53 385 GLN A O 1
ATOM 2920 N N . THR A 1 386 ? 45.964 -8.439 -12.618 1.00 52.31 386 THR A N 1
ATOM 2921 C CA . THR A 1 386 ? 44.944 -8.551 -11.545 1.00 52.31 386 THR A CA 1
ATOM 2922 C C . THR A 1 386 ? 43.519 -8.529 -12.107 1.00 52.31 386 THR A C 1
ATOM 2924 O O . THR A 1 386 ? 43.106 -7.560 -12.748 1.00 52.31 386 THR A O 1
ATOM 2927 N N . ILE A 1 387 ? 42.749 -9.588 -11.841 1.00 52.16 387 ILE A N 1
ATOM 2928 C CA . ILE A 1 387 ? 41.311 -9.651 -12.144 1.00 52.16 387 ILE A CA 1
ATOM 2929 C C . ILE A 1 387 ? 40.576 -8.764 -11.142 1.00 52.16 387 ILE A C 1
ATOM 2931 O O . ILE A 1 387 ? 40.726 -8.944 -9.933 1.00 52.16 387 ILE A O 1
ATOM 2935 N N . THR A 1 388 ? 39.782 -7.817 -11.635 1.00 49.28 388 THR A N 1
ATOM 2936 C CA . THR A 1 388 ? 39.042 -6.879 -10.779 1.00 49.28 388 THR A CA 1
ATOM 2937 C C . THR A 1 388 ? 37.595 -7.314 -10.548 1.00 49.28 388 THR A C 1
ATOM 2939 O O . THR A 1 388 ? 37.053 -7.015 -9.485 1.00 49.28 388 THR A O 1
ATOM 2942 N N . SER A 1 389 ? 36.984 -8.066 -11.475 1.00 46.59 389 SER A N 1
ATOM 2943 C CA . SER A 1 389 ? 35.676 -8.712 -11.273 1.00 46.59 389 SER A CA 1
ATOM 2944 C C . SER A 1 389 ? 35.378 -9.837 -12.280 1.00 46.59 389 SER A C 1
ATOM 2946 O O . SER A 1 389 ? 35.807 -9.787 -13.436 1.00 46.59 389 SER A O 1
ATOM 2948 N N . ILE A 1 390 ? 34.605 -10.836 -11.826 1.00 48.75 390 ILE A N 1
ATOM 2949 C CA . ILE A 1 390 ? 33.906 -11.833 -12.656 1.00 48.75 390 ILE A CA 1
ATOM 2950 C C . ILE A 1 390 ? 32.473 -11.947 -12.117 1.00 48.75 390 ILE A C 1
ATOM 2952 O O . ILE A 1 390 ? 32.263 -12.496 -11.036 1.00 48.75 390 ILE A O 1
ATOM 2956 N N . SER A 1 391 ? 31.492 -11.413 -12.844 1.00 42.75 391 SER A N 1
ATOM 2957 C CA . SER A 1 391 ? 30.063 -11.515 -12.504 1.00 42.75 391 SER A CA 1
ATOM 2958 C C . SER A 1 391 ? 29.205 -11.294 -13.749 1.00 42.75 391 SER A C 1
ATOM 2960 O O . SER A 1 391 ? 29.564 -10.481 -14.596 1.00 42.75 391 SER A O 1
ATOM 2962 N N . ASP A 1 392 ? 28.084 -12.007 -13.878 1.00 47.62 392 ASP A N 1
ATOM 2963 C CA . ASP A 1 392 ? 27.092 -11.812 -14.953 1.00 47.62 392 ASP A CA 1
ATOM 2964 C C . ASP A 1 392 ? 27.658 -11.847 -16.386 1.00 47.62 392 ASP A C 1
ATOM 2966 O O . ASP A 1 392 ? 27.223 -11.112 -17.273 1.00 47.62 392 ASP A O 1
ATOM 2970 N N . GLY A 1 393 ? 28.660 -12.703 -16.624 1.00 47.94 393 GLY A N 1
ATOM 2971 C CA . GLY A 1 393 ? 29.285 -12.855 -17.948 1.00 47.94 393 GLY A CA 1
ATOM 2972 C C . GLY A 1 393 ? 30.181 -11.692 -18.351 1.00 47.94 393 GLY A C 1
ATOM 2973 O O . GLY A 1 393 ? 30.568 -11.585 -19.514 1.00 47.94 393 GLY A O 1
ATOM 2974 N N . VAL A 1 394 ? 30.514 -10.840 -17.380 1.00 48.31 394 VAL A N 1
ATOM 2975 C CA . VAL A 1 394 ? 31.441 -9.729 -17.520 1.00 48.31 394 VAL A CA 1
ATOM 2976 C C . VAL A 1 394 ? 32.784 -10.100 -16.900 1.00 48.31 394 VAL A C 1
ATOM 2978 O O . VAL A 1 394 ? 32.847 -10.487 -15.731 1.00 48.31 394 VAL A O 1
ATOM 2981 N N . VAL A 1 395 ? 33.861 -9.950 -17.672 1.00 54.12 395 VAL A N 1
ATOM 2982 C CA . VAL A 1 395 ? 35.241 -10.107 -17.186 1.00 54.12 395 VAL A CA 1
ATOM 2983 C C . VAL A 1 395 ? 35.928 -8.755 -17.213 1.00 54.12 395 VAL A C 1
ATOM 2985 O O . VAL A 1 395 ? 36.005 -8.132 -18.275 1.00 54.12 395 VAL A O 1
ATOM 2988 N N . SER A 1 396 ? 36.436 -8.325 -16.055 1.00 55.00 396 SER A N 1
ATOM 2989 C CA . SER A 1 396 ? 37.267 -7.125 -15.951 1.00 55.00 396 SER A CA 1
ATOM 2990 C C . SER A 1 396 ? 38.704 -7.472 -15.579 1.00 55.00 396 SER A C 1
ATOM 2992 O O . SER A 1 396 ? 38.961 -8.117 -14.558 1.00 55.00 396 SER A O 1
ATOM 2994 N N . VAL A 1 397 ? 39.649 -7.026 -16.407 1.00 57.69 397 VAL A N 1
ATOM 2995 C CA . VAL A 1 397 ? 41.087 -7.255 -16.207 1.00 57.69 397 VAL A CA 1
ATOM 2996 C C . VAL A 1 397 ? 41.804 -5.915 -16.170 1.00 57.69 397 VAL A C 1
ATOM 2998 O O . VAL A 1 397 ? 41.610 -5.089 -17.066 1.00 57.69 397 VAL A O 1
ATOM 3001 N N . ASN A 1 398 ? 42.631 -5.710 -15.143 1.00 60.09 398 ASN A N 1
ATOM 3002 C CA . ASN A 1 398 ? 43.538 -4.571 -15.067 1.00 60.09 398 ASN A CA 1
ATOM 3003 C C . ASN A 1 398 ? 44.949 -4.993 -15.503 1.00 60.09 398 ASN A C 1
ATOM 3005 O O . ASN A 1 398 ? 45.502 -5.955 -14.955 1.00 60.09 398 ASN A O 1
ATOM 3009 N N . ASN A 1 399 ? 45.517 -4.272 -16.471 1.00 59.12 399 ASN A N 1
ATOM 3010 C CA . ASN A 1 399 ? 46.876 -4.486 -16.957 1.00 59.12 399 ASN A CA 1
ATOM 3011 C C . ASN A 1 399 ? 47.796 -3.318 -16.536 1.00 59.12 399 ASN A C 1
ATOM 3013 O O . ASN A 1 399 ? 47.571 -2.195 -17.003 1.00 59.12 399 ASN A O 1
ATOM 3017 N N . PRO A 1 400 ? 48.807 -3.550 -15.674 1.00 56.78 400 PRO A N 1
ATOM 3018 C CA . PRO A 1 400 ? 49.697 -2.495 -15.188 1.00 56.78 400 PRO A CA 1
ATOM 3019 C C . PRO A 1 400 ? 50.638 -1.935 -16.266 1.00 56.78 400 PRO A C 1
ATOM 3021 O O . PRO A 1 400 ? 51.106 -2.668 -17.145 1.00 56.78 400 PRO A O 1
ATOM 3024 N N . ALA A 1 401 ? 50.985 -0.649 -16.154 1.00 54.59 401 ALA A N 1
ATOM 3025 C CA . ALA A 1 401 ? 51.936 0.022 -17.050 1.00 54.59 401 ALA A CA 1
ATOM 3026 C C . ALA A 1 401 ? 53.311 -0.691 -17.145 1.00 54.59 401 ALA A C 1
ATOM 3028 O O . ALA A 1 401 ? 53.831 -1.208 -16.156 1.00 54.59 401 ALA A O 1
ATOM 3029 N N . GLY A 1 402 ? 53.938 -0.673 -18.332 1.00 52.34 402 GLY A N 1
ATOM 3030 C CA . GLY A 1 402 ? 55.289 -1.221 -18.560 1.00 52.34 402 GLY A CA 1
ATOM 3031 C C . GLY A 1 402 ? 55.393 -2.738 -18.793 1.00 52.34 402 GLY A C 1
ATOM 3032 O O . GLY A 1 402 ? 56.505 -3.266 -18.833 1.00 52.34 402 GLY A O 1
ATOM 3033 N N . THR A 1 403 ? 54.272 -3.444 -18.966 1.00 52.69 403 THR A N 1
ATOM 3034 C CA . THR A 1 403 ? 54.235 -4.886 -19.263 1.00 52.69 403 THR A CA 1
ATOM 3035 C C . THR A 1 403 ? 53.944 -5.141 -20.754 1.00 52.69 403 THR A C 1
ATOM 3037 O O . THR A 1 403 ? 53.076 -4.506 -21.345 1.00 52.69 403 THR A O 1
ATOM 3040 N N . ASN A 1 404 ? 54.697 -6.055 -21.384 1.00 46.12 404 ASN A N 1
ATOM 3041 C CA . ASN A 1 404 ? 54.571 -6.426 -22.811 1.00 46.12 404 ASN A CA 1
ATOM 3042 C C . ASN A 1 404 ? 53.762 -7.722 -23.023 1.00 46.12 404 ASN A C 1
ATOM 3044 O O . ASN A 1 404 ? 53.928 -8.415 -24.027 1.00 46.12 404 ASN A O 1
ATOM 3048 N N . THR A 1 405 ? 52.933 -8.107 -22.056 1.00 52.41 405 THR A N 1
ATOM 3049 C CA . THR A 1 405 ? 52.215 -9.384 -22.090 1.00 52.41 405 THR A CA 1
ATOM 3050 C C . THR A 1 405 ? 50.757 -9.186 -22.489 1.00 52.41 405 THR A C 1
ATOM 3052 O O . THR A 1 405 ? 50.106 -8.208 -22.116 1.00 52.41 405 THR A O 1
ATOM 3055 N N . GLY A 1 406 ? 50.250 -10.118 -23.299 1.00 50.66 406 GLY A N 1
ATOM 3056 C CA . GLY A 1 406 ? 48.851 -10.135 -23.708 1.00 50.66 406 GLY A CA 1
ATOM 3057 C C . GLY A 1 406 ? 47.935 -10.544 -22.554 1.00 50.66 406 GLY A C 1
ATOM 3058 O O . GLY A 1 406 ? 48.279 -11.420 -21.761 1.00 50.66 406 GLY A O 1
ATOM 3059 N N . ALA A 1 407 ? 46.768 -9.916 -22.458 1.00 50.28 407 ALA A N 1
ATOM 3060 C CA . ALA A 1 407 ? 45.706 -10.284 -21.527 1.00 50.28 407 ALA A CA 1
ATOM 3061 C C . ALA A 1 407 ? 44.572 -10.945 -22.310 1.00 50.28 407 ALA A C 1
ATOM 3063 O O . ALA A 1 407 ? 44.158 -10.438 -23.355 1.00 50.28 407 ALA A O 1
ATOM 3064 N N . GLY A 1 408 ? 44.068 -12.081 -21.833 1.00 53.22 408 GLY A N 1
ATOM 3065 C CA . GLY A 1 408 ? 43.023 -12.798 -22.545 1.00 53.22 4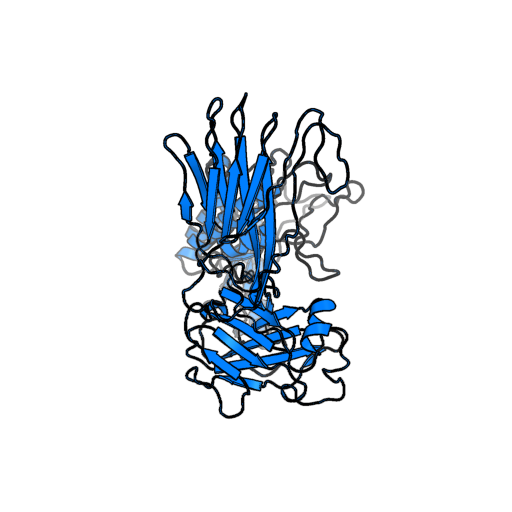08 GLY A CA 1
ATOM 3066 C C . GLY A 1 408 ? 42.135 -13.653 -21.660 1.00 53.22 408 GLY A C 1
ATOM 3067 O O . GLY A 1 408 ? 42.472 -14.004 -20.531 1.00 53.22 408 GLY A O 1
ATOM 3068 N N . PHE A 1 409 ? 40.977 -14.000 -22.196 1.00 53.81 409 PHE A N 1
ATOM 3069 C CA . PHE A 1 409 ? 40.065 -14.964 -21.599 1.00 53.81 409 PHE A CA 1
ATOM 3070 C C . PHE A 1 409 ? 39.640 -15.955 -22.672 1.00 53.81 409 PHE A C 1
ATOM 3072 O O . PHE A 1 409 ? 39.665 -15.673 -23.872 1.00 53.81 409 PHE A O 1
ATOM 3079 N N . SER A 1 410 ? 39.285 -17.146 -22.223 1.00 52.09 410 SER A N 1
ATOM 3080 C CA . SER A 1 410 ? 38.858 -18.238 -23.082 1.00 52.09 410 SER A CA 1
ATOM 3081 C C . SER A 1 410 ? 37.518 -18.769 -22.611 1.00 52.09 410 SER A C 1
ATOM 3083 O O . SER A 1 410 ? 37.224 -18.772 -21.414 1.00 52.09 410 SER A O 1
ATOM 3085 N N . TYR A 1 411 ? 36.718 -19.210 -23.569 1.00 53.28 411 TYR A N 1
ATOM 3086 C CA . TYR A 1 411 ? 35.521 -19.992 -23.322 1.00 53.28 411 TYR A CA 1
ATOM 3087 C C . TYR A 1 411 ? 35.760 -21.388 -23.862 1.00 53.28 411 TYR A C 1
ATOM 3089 O O . TYR A 1 411 ? 35.954 -21.545 -25.066 1.00 53.28 411 TYR A O 1
ATOM 3097 N N . GLU A 1 412 ? 35.751 -22.385 -22.984 1.00 51.41 412 GLU A N 1
ATOM 3098 C CA . GLU A 1 412 ? 35.704 -23.784 -23.397 1.00 51.41 412 GLU A CA 1
ATOM 3099 C C . GLU A 1 412 ? 34.254 -24.166 -23.712 1.00 51.41 412 GLU A C 1
ATOM 3101 O O . GLU A 1 412 ? 33.343 -23.927 -22.915 1.00 51.41 412 GLU A O 1
ATOM 3106 N N . PHE A 1 413 ? 34.031 -24.753 -24.889 1.00 51.19 413 PHE A N 1
ATOM 3107 C CA . PHE A 1 413 ? 32.722 -25.286 -25.268 1.00 51.19 413 PHE A CA 1
ATOM 3108 C C . PHE A 1 413 ? 32.566 -26.751 -24.814 1.00 51.19 413 PHE A C 1
ATOM 3110 O O . PHE A 1 413 ? 33.569 -27.467 -24.729 1.00 51.19 413 PHE A O 1
ATOM 3117 N N . PRO A 1 414 ? 31.333 -27.226 -24.534 1.00 43.97 414 PRO A N 1
ATOM 3118 C CA . PRO A 1 414 ? 31.065 -28.624 -24.183 1.00 43.97 414 PRO A CA 1
ATOM 3119 C C . PRO A 1 414 ? 31.552 -29.606 -25.257 1.00 43.97 414 PRO A C 1
ATOM 3121 O O . PRO A 1 414 ? 31.607 -29.270 -26.432 1.00 43.97 414 PRO A O 1
ATOM 3124 N N . SER A 1 415 ? 31.898 -30.836 -24.871 1.00 45.59 415 SER A N 1
ATOM 3125 C CA . SER A 1 415 ? 32.617 -31.812 -25.712 1.00 45.59 415 SER A CA 1
ATOM 3126 C C . SER A 1 415 ? 31.832 -32.418 -26.890 1.00 45.59 415 SER A C 1
ATOM 3128 O O . SER A 1 415 ? 32.419 -33.141 -27.694 1.00 45.59 415 SER A O 1
ATOM 3130 N N . ASP A 1 416 ? 30.540 -32.126 -27.031 1.00 47.22 416 ASP A N 1
ATOM 3131 C CA . ASP A 1 416 ? 29.624 -32.638 -28.064 1.00 47.22 416 ASP A CA 1
ATOM 3132 C C . ASP A 1 416 ? 29.479 -31.718 -29.300 1.00 47.22 416 ASP A C 1
ATOM 3134 O O . ASP A 1 416 ? 28.787 -32.050 -30.265 1.00 47.22 416 ASP A O 1
ATOM 3138 N N . TRP A 1 417 ? 30.199 -30.596 -29.319 1.00 51.97 417 TRP A N 1
ATOM 3139 C CA . TRP A 1 417 ? 30.101 -29.513 -30.306 1.00 51.97 417 TRP A CA 1
ATOM 3140 C C . TRP A 1 417 ? 30.700 -29.772 -31.703 1.00 51.97 417 TRP A C 1
ATOM 3142 O O . TRP A 1 417 ? 30.525 -28.952 -32.601 1.00 51.97 417 TRP A O 1
ATOM 3152 N N . ALA A 1 418 ? 31.360 -30.911 -31.939 1.00 45.50 418 ALA A N 1
ATOM 3153 C CA . ALA A 1 418 ? 32.006 -31.243 -33.222 1.00 45.50 418 ALA A CA 1
ATOM 3154 C C . ALA A 1 418 ? 31.027 -31.453 -34.408 1.00 45.50 418 ALA A C 1
ATOM 3156 O O . ALA A 1 418 ? 31.414 -31.982 -35.452 1.00 45.50 418 ALA A O 1
ATOM 3157 N N . THR A 1 419 ? 29.753 -31.094 -34.236 1.00 47.03 419 THR A N 1
ATOM 3158 C CA . THR A 1 419 ? 28.657 -31.290 -35.192 1.00 47.03 419 THR A CA 1
ATOM 3159 C C . THR A 1 419 ? 28.096 -29.987 -35.771 1.00 47.03 419 THR A C 1
ATOM 3161 O O . THR A 1 419 ? 27.337 -30.067 -36.734 1.00 47.03 419 THR A O 1
ATOM 3164 N N . TYR A 1 420 ? 28.489 -28.818 -35.248 1.00 46.66 420 TYR A N 1
ATOM 3165 C CA . TYR A 1 420 ? 28.028 -27.505 -35.721 1.00 46.66 420 TYR A CA 1
ATOM 3166 C C . TYR A 1 420 ? 28.911 -26.959 -36.852 1.00 46.66 420 TYR A C 1
ATOM 3168 O O . TYR A 1 420 ? 30.115 -27.219 -36.901 1.00 46.66 420 TYR A O 1
ATOM 3176 N N . THR A 1 421 ? 28.304 -26.203 -37.766 1.00 42.34 421 THR A N 1
ATOM 3177 C CA . THR A 1 421 ? 28.939 -25.666 -38.981 1.00 42.34 421 THR A CA 1
ATOM 3178 C C . THR A 1 421 ? 29.208 -24.169 -38.926 1.00 42.34 421 THR A C 1
ATOM 3180 O O . THR A 1 421 ? 30.105 -23.694 -39.618 1.00 42.34 421 THR A O 1
ATOM 3183 N N . THR A 1 422 ? 28.468 -23.406 -38.120 1.00 46.06 422 THR A N 1
ATOM 3184 C CA . THR A 1 422 ? 28.698 -21.965 -37.948 1.00 46.06 422 THR A CA 1
ATOM 3185 C C . THR A 1 422 ? 28.457 -21.550 -36.498 1.00 46.06 422 THR A C 1
ATOM 3187 O O . THR A 1 422 ? 27.593 -22.092 -35.811 1.00 46.06 422 THR A O 1
ATOM 3190 N N . VAL A 1 423 ? 29.257 -20.597 -36.008 1.00 46.62 423 VAL A N 1
ATOM 3191 C CA . VAL A 1 423 ? 29.105 -20.012 -34.668 1.00 46.62 423 VAL A CA 1
ATOM 3192 C C . VAL A 1 423 ? 29.050 -18.494 -34.793 1.00 46.62 423 VAL A C 1
ATOM 3194 O O . VAL A 1 423 ? 29.996 -17.868 -35.277 1.00 46.62 423 VAL A O 1
ATOM 3197 N N . THR A 1 424 ? 27.955 -17.895 -34.332 1.00 47.81 424 THR A N 1
ATOM 3198 C CA . THR A 1 424 ? 27.765 -16.440 -34.284 1.00 47.81 424 THR A CA 1
ATOM 3199 C C . THR A 1 424 ? 27.879 -15.950 -32.850 1.00 47.81 424 THR A C 1
ATOM 3201 O O . THR A 1 424 ? 27.274 -16.515 -31.938 1.00 47.81 424 THR A O 1
ATOM 3204 N N . ILE A 1 425 ? 28.653 -14.881 -32.648 1.00 49.12 425 ILE A N 1
ATOM 3205 C CA . ILE A 1 425 ? 28.906 -14.316 -31.321 1.00 49.12 425 ILE A CA 1
ATOM 3206 C C . ILE A 1 425 ? 28.614 -12.829 -31.348 1.00 49.12 425 ILE A C 1
ATOM 3208 O O . ILE A 1 425 ? 29.264 -12.063 -32.063 1.00 49.12 425 ILE A O 1
ATOM 3212 N N . ASP A 1 426 ? 27.658 -12.438 -30.517 1.00 49.50 426 ASP A N 1
ATOM 3213 C CA . ASP A 1 426 ? 27.408 -11.049 -30.167 1.00 49.50 426 ASP A CA 1
ATOM 3214 C C . ASP A 1 426 ? 28.131 -10.763 -28.848 1.00 49.50 426 ASP A C 1
ATOM 3216 O O . ASP A 1 426 ? 27.952 -11.481 -27.857 1.00 49.50 426 ASP A O 1
ATOM 3220 N N . TYR A 1 427 ? 28.984 -9.745 -28.832 1.00 51.12 427 TYR A N 1
ATOM 3221 C CA . TYR A 1 427 ? 29.760 -9.367 -27.659 1.00 51.12 427 TYR A CA 1
ATOM 3222 C C . TYR A 1 427 ? 29.876 -7.851 -27.526 1.00 51.12 427 TYR A C 1
ATOM 3224 O O . TYR A 1 427 ? 29.584 -7.099 -28.443 1.00 51.12 427 TYR A O 1
ATOM 3232 N N . THR A 1 428 ? 30.326 -7.403 -26.359 1.00 52.16 428 THR A N 1
ATOM 3233 C CA . THR A 1 428 ? 30.654 -6.014 -26.046 1.00 52.16 428 THR A CA 1
ATOM 3234 C C . THR A 1 428 ? 32.054 -5.981 -25.437 1.00 52.16 428 THR A C 1
ATOM 3236 O O . THR A 1 428 ? 32.294 -6.640 -24.428 1.00 52.16 428 THR A O 1
ATOM 3239 N N . LEU A 1 429 ? 32.977 -5.206 -26.015 1.00 53.88 429 LEU A N 1
ATOM 3240 C CA . LEU A 1 429 ? 34.315 -4.965 -25.456 1.00 53.88 429 LEU A CA 1
ATOM 3241 C C . LEU A 1 429 ? 34.490 -3.479 -25.152 1.00 53.88 429 LEU A C 1
ATOM 3243 O O . LEU A 1 429 ? 34.564 -2.684 -26.077 1.00 53.88 429 LEU A O 1
ATOM 3247 N N . THR A 1 430 ? 34.623 -3.127 -23.877 1.00 55.06 430 THR A N 1
ATOM 3248 C CA . THR A 1 430 ? 34.931 -1.773 -23.402 1.00 55.06 430 THR A CA 1
ATOM 3249 C C . THR A 1 430 ? 36.390 -1.687 -22.956 1.00 55.06 430 THR A C 1
ATOM 3251 O O . THR A 1 430 ? 36.870 -2.547 -22.220 1.00 55.06 430 THR A O 1
ATOM 3254 N N . ILE A 1 431 ? 37.098 -0.636 -23.377 1.00 54.75 431 ILE A N 1
ATOM 3255 C CA . ILE A 1 431 ? 38.506 -0.389 -23.027 1.00 54.75 431 ILE A CA 1
ATOM 3256 C C . ILE A 1 431 ? 38.616 0.981 -22.361 1.00 54.75 431 ILE A C 1
ATOM 3258 O O . ILE A 1 431 ? 38.127 1.968 -22.904 1.00 54.75 431 ILE A O 1
ATOM 3262 N N . THR A 1 432 ? 39.275 1.048 -21.204 1.00 53.78 432 THR A N 1
ATOM 3263 C CA . THR A 1 432 ? 39.465 2.284 -20.434 1.00 53.78 432 THR A CA 1
ATOM 3264 C C . THR A 1 432 ? 40.955 2.508 -20.135 1.00 53.78 432 THR A C 1
ATOM 3266 O O . THR A 1 432 ? 41.429 2.010 -19.116 1.00 53.78 432 THR A O 1
ATOM 3269 N N . ALA A 1 433 ? 41.686 3.215 -21.023 1.00 50.81 433 ALA A N 1
ATOM 3270 C CA . ALA A 1 433 ? 42.822 4.129 -20.731 1.00 50.81 433 ALA A CA 1
ATOM 3271 C C . ALA A 1 433 ? 43.406 4.809 -21.999 1.00 50.81 433 ALA A C 1
ATOM 3273 O O . ALA A 1 433 ? 43.011 4.509 -23.121 1.00 50.81 433 ALA A O 1
ATOM 3274 N N . GLY A 1 434 ? 44.356 5.740 -21.801 1.00 50.72 434 GLY A N 1
ATOM 3275 C CA . GLY A 1 434 ? 44.766 6.792 -22.751 1.00 50.72 434 GLY A CA 1
ATOM 3276 C C . GLY A 1 434 ? 45.979 6.572 -23.676 1.00 50.72 434 GLY A C 1
ATOM 3277 O O . GLY A 1 434 ? 46.577 7.568 -24.080 1.00 50.72 434 GLY A O 1
ATOM 3278 N N . THR A 1 435 ? 46.361 5.345 -24.049 1.00 49.00 435 THR A N 1
ATOM 3279 C CA . THR A 1 435 ? 47.348 5.095 -25.142 1.00 49.00 435 THR A CA 1
ATOM 3280 C C . THR A 1 435 ? 47.028 3.804 -25.923 1.00 49.00 435 THR A C 1
ATOM 3282 O O . THR A 1 435 ? 46.068 3.124 -25.582 1.00 49.00 435 THR A O 1
ATOM 3285 N N . ALA A 1 436 ? 47.745 3.517 -27.018 1.00 48.59 436 ALA A N 1
ATOM 3286 C CA . ALA A 1 436 ? 47.409 2.484 -28.010 1.00 48.59 436 ALA A CA 1
ATOM 3287 C C . ALA A 1 436 ? 47.402 1.035 -27.487 1.00 48.59 436 ALA A C 1
ATOM 3289 O O . ALA A 1 436 ? 48.213 0.668 -26.644 1.00 48.59 436 ALA A O 1
ATOM 3290 N N . ALA A 1 437 ? 46.487 0.209 -28.008 1.00 48.56 437 ALA A N 1
ATOM 3291 C CA . ALA A 1 437 ? 46.337 -1.210 -27.671 1.00 48.56 437 ALA A CA 1
ATOM 3292 C C . ALA A 1 437 ? 45.966 -2.004 -28.931 1.00 48.56 437 ALA A C 1
ATOM 3294 O O . ALA A 1 437 ? 45.170 -1.504 -29.718 1.00 48.56 437 ALA A O 1
ATOM 3295 N N . LYS A 1 438 ? 46.485 -3.230 -29.108 1.00 51.03 438 LYS A N 1
ATOM 3296 C CA . LYS A 1 438 ? 46.116 -4.132 -30.216 1.00 51.03 438 LYS A CA 1
ATOM 3297 C C . LYS A 1 438 ? 45.243 -5.275 -29.690 1.00 51.03 438 LYS A C 1
ATOM 3299 O O . LYS A 1 438 ? 45.602 -5.979 -28.750 1.00 51.03 438 LYS A O 1
ATOM 3304 N N . VAL A 1 439 ? 44.084 -5.490 -30.307 1.00 50.25 439 VAL A N 1
ATOM 3305 C CA . VAL A 1 439 ? 43.148 -6.555 -29.909 1.00 50.25 439 VAL A CA 1
ATOM 3306 C C . VAL A 1 439 ? 43.191 -7.674 -30.941 1.00 50.25 439 VAL A C 1
ATOM 3308 O O . VAL A 1 439 ? 42.948 -7.451 -32.121 1.00 50.25 439 VAL A O 1
ATOM 3311 N N . THR A 1 440 ? 43.493 -8.894 -30.502 1.00 50.88 440 THR A N 1
ATOM 3312 C CA . THR A 1 440 ? 43.496 -10.094 -31.342 1.00 50.88 440 THR A CA 1
ATOM 3313 C C . THR A 1 440 ? 42.358 -11.032 -30.937 1.00 50.88 440 THR A C 1
ATOM 3315 O O . THR A 1 440 ? 42.167 -11.357 -29.765 1.00 50.88 440 THR A O 1
ATOM 3318 N N . LEU A 1 441 ? 41.598 -11.506 -31.919 1.00 49.53 441 LEU A N 1
ATOM 3319 C CA . LEU A 1 441 ? 40.509 -12.457 -31.709 1.00 49.53 441 LEU A CA 1
ATOM 3320 C C . LEU A 1 441 ? 40.948 -13.810 -32.269 1.00 49.53 441 LEU A C 1
ATOM 3322 O O . LEU A 1 441 ? 41.279 -13.915 -33.449 1.00 49.53 441 LEU A O 1
ATOM 3326 N N . LYS A 1 442 ? 40.995 -14.854 -31.436 1.00 49.31 442 LYS A N 1
ATOM 3327 C CA . LYS A 1 442 ? 41.459 -16.186 -31.850 1.00 49.31 442 LYS A CA 1
ATOM 3328 C C . LYS A 1 442 ? 40.359 -17.223 -31.658 1.00 49.31 442 LYS A C 1
ATOM 3330 O O . LYS A 1 442 ? 39.972 -17.528 -30.531 1.00 49.31 442 LYS A O 1
ATOM 3335 N N . SER A 1 443 ? 39.905 -17.808 -32.762 1.00 46.28 443 SER A N 1
ATOM 3336 C CA . SER A 1 443 ? 38.994 -18.953 -32.757 1.00 46.28 443 SER A CA 1
ATOM 3337 C C . SER A 1 443 ? 39.739 -20.179 -33.287 1.00 46.28 443 SER A C 1
ATOM 3339 O O . SER A 1 443 ? 40.084 -20.245 -34.467 1.00 46.28 443 SER A O 1
ATOM 3341 N N . GLY A 1 444 ? 40.062 -21.135 -32.412 1.00 51.22 444 GLY A N 1
ATOM 3342 C CA . GLY A 1 444 ? 40.824 -22.333 -32.785 1.00 51.22 444 GLY A CA 1
ATOM 3343 C C . GLY A 1 444 ? 42.110 -22.055 -33.590 1.00 51.22 444 GLY A C 1
ATOM 3344 O O . GLY A 1 444 ? 42.912 -21.193 -33.227 1.00 51.22 444 GLY A O 1
ATOM 3345 N N . LYS A 1 445 ? 42.326 -22.805 -34.688 1.00 35.56 445 LYS A N 1
ATOM 3346 C CA . LYS A 1 445 ? 43.497 -22.671 -35.588 1.00 35.56 445 LYS A CA 1
ATOM 3347 C C . LYS A 1 445 ? 43.531 -21.358 -36.384 1.00 35.56 445 LYS A C 1
ATOM 3349 O O . LYS A 1 445 ? 44.575 -21.053 -36.959 1.00 35.56 445 LYS A O 1
ATOM 3354 N N . ASN A 1 446 ? 42.434 -20.602 -36.425 1.00 40.53 446 ASN A N 1
ATOM 3355 C CA . ASN A 1 446 ? 42.318 -19.377 -37.204 1.00 40.53 446 ASN A CA 1
ATOM 3356 C C . ASN A 1 446 ? 42.400 -18.146 -36.287 1.00 40.53 446 ASN A C 1
ATOM 3358 O O . ASN A 1 446 ? 41.542 -17.875 -35.445 1.00 40.53 446 ASN A O 1
ATOM 3362 N N . SER A 1 447 ? 43.476 -17.379 -36.448 1.00 41.19 447 SER A N 1
ATOM 3363 C CA . SER A 1 447 ? 43.673 -16.095 -35.778 1.00 41.19 447 SER A CA 1
ATOM 3364 C C . SER A 1 447 ? 43.133 -14.966 -36.649 1.00 41.19 447 SER A C 1
ATOM 3366 O O . SER A 1 447 ? 43.640 -14.747 -37.750 1.00 41.19 447 SER A O 1
ATOM 3368 N N . TYR A 1 448 ? 42.146 -14.225 -36.149 1.00 43.25 448 TYR A N 1
ATOM 3369 C CA . TYR A 1 448 ? 41.762 -12.940 -36.718 1.00 43.25 448 TYR A CA 1
ATOM 3370 C C . TYR A 1 448 ? 42.585 -11.846 -36.028 1.00 43.25 448 TYR A C 1
ATOM 3372 O O . TYR A 1 448 ? 42.359 -11.487 -34.868 1.00 43.25 448 TYR A O 1
ATOM 3380 N N . GLU A 1 449 ? 43.597 -11.349 -36.732 1.00 39.84 449 GLU A N 1
ATOM 3381 C CA . GLU A 1 449 ? 44.436 -10.251 -36.259 1.00 39.84 449 GLU A CA 1
ATOM 3382 C C . GLU A 1 449 ? 43.924 -8.934 -36.846 1.00 39.84 449 GLU A C 1
ATOM 3384 O O . GLU A 1 449 ? 44.008 -8.706 -38.050 1.00 39.84 449 GLU A O 1
ATOM 3389 N N . GLY A 1 450 ? 43.380 -8.073 -35.985 1.00 39.75 450 GLY A N 1
ATOM 3390 C CA . GLY A 1 450 ? 43.154 -6.665 -36.289 1.00 39.75 450 GLY A CA 1
ATOM 3391 C C . GLY A 1 450 ? 44.198 -5.828 -35.560 1.00 39.75 450 GLY A C 1
ATOM 3392 O O . GLY A 1 450 ? 44.498 -6.080 -34.393 1.00 39.75 450 GLY A O 1
ATOM 3393 N N . ASP A 1 451 ? 44.772 -4.846 -36.238 1.00 37.09 451 ASP A N 1
ATOM 3394 C CA . ASP A 1 451 ? 45.578 -3.819 -35.587 1.00 37.09 451 ASP A CA 1
ATOM 3395 C C . ASP A 1 451 ? 44.669 -2.640 -35.169 1.00 37.09 451 ASP A C 1
ATOM 3397 O O . ASP A 1 451 ? 43.660 -2.374 -35.824 1.00 37.09 451 ASP A O 1
ATOM 3401 N N . ILE A 1 452 ? 44.978 -1.949 -34.064 1.00 42.34 452 ILE A N 1
ATOM 3402 C CA . ILE A 1 452 ? 44.189 -0.817 -33.531 1.00 42.34 452 ILE A CA 1
ATOM 3403 C C . ILE A 1 452 ? 45.155 0.290 -33.087 1.00 42.34 452 ILE A C 1
ATOM 3405 O O . ILE A 1 452 ? 46.143 -0.000 -32.412 1.00 42.34 452 ILE A O 1
ATOM 3409 N N . GLU A 1 453 ? 44.894 1.555 -33.453 1.00 37.94 453 GLU A N 1
ATOM 3410 C CA . GLU A 1 453 ? 45.718 2.683 -33.007 1.00 37.94 453 GLU A CA 1
ATOM 3411 C C . GLU A 1 453 ? 44.930 3.787 -32.340 1.00 37.94 453 GLU A C 1
ATOM 3413 O O . GLU A 1 453 ? 43.792 4.106 -32.677 1.00 37.94 453 GLU A O 1
ATOM 3418 N N . LEU A 1 454 ? 45.618 4.396 -31.386 1.00 39.81 454 LEU A N 1
ATOM 3419 C CA . LEU A 1 454 ? 45.091 5.339 -30.429 1.00 39.81 454 LEU A CA 1
ATOM 3420 C C . LEU A 1 454 ? 46.109 6.473 -30.355 1.00 39.81 454 LEU A C 1
ATOM 3422 O O . LEU A 1 454 ? 47.290 6.233 -30.115 1.00 39.81 454 LEU A O 1
ATOM 3426 N N . ASN A 1 455 ? 45.636 7.700 -30.562 1.00 37.97 455 ASN A N 1
ATOM 3427 C CA . ASN A 1 455 ? 46.443 8.920 -30.690 1.00 37.97 455 ASN A CA 1
ATOM 3428 C C . ASN A 1 455 ? 47.182 9.118 -32.030 1.00 37.97 455 ASN A C 1
ATOM 3430 O O . ASN A 1 455 ? 48.189 9.823 -32.064 1.00 37.97 455 ASN A O 1
ATOM 3434 N N . GLY A 1 456 ? 46.628 8.630 -33.146 1.00 38.28 456 GLY A N 1
ATOM 3435 C CA . GLY A 1 456 ? 46.783 9.353 -34.418 1.00 38.28 456 GLY A CA 1
ATOM 3436 C C . GLY A 1 456 ? 47.274 8.606 -35.658 1.00 38.28 456 GLY A C 1
ATOM 3437 O O . GLY A 1 456 ? 47.557 9.292 -36.638 1.00 38.28 456 GLY A O 1
ATOM 3438 N N . VAL A 1 457 ? 47.346 7.273 -35.690 1.00 34.16 457 VAL A N 1
ATOM 3439 C CA . VAL A 1 457 ? 47.554 6.511 -36.944 1.00 34.16 457 VAL A CA 1
ATOM 3440 C C . VAL A 1 457 ? 46.492 5.383 -37.079 1.00 34.16 457 VAL A C 1
ATOM 3442 O O . VAL A 1 457 ? 45.613 5.256 -36.232 1.00 34.16 457 VAL A O 1
ATOM 3445 N N . GLN A 1 458 ? 46.392 4.736 -38.245 1.00 37.62 458 GLN A N 1
ATOM 3446 C CA . GLN A 1 458 ? 45.196 4.071 -38.805 1.00 37.62 458 GLN A CA 1
ATOM 3447 C C . GLN A 1 458 ? 45.337 2.547 -38.953 1.00 37.62 458 GLN A C 1
ATOM 3449 O O . GLN A 1 458 ? 46.417 2.082 -39.308 1.00 37.62 458 GLN A O 1
ATOM 3454 N N . TYR A 1 459 ? 44.212 1.810 -38.880 1.00 39.00 459 TYR A N 1
ATOM 3455 C CA . TYR A 1 459 ? 44.098 0.404 -39.317 1.00 39.00 459 TYR A CA 1
ATOM 3456 C C . TYR A 1 459 ? 42.732 0.087 -39.970 1.00 39.00 459 TYR A C 1
ATOM 3458 O O . TYR A 1 459 ? 41.695 0.598 -39.556 1.00 39.00 459 TYR A O 1
ATOM 3466 N N . SER A 1 460 ? 42.730 -0.757 -41.010 1.00 33.69 460 SER A N 1
ATOM 3467 C CA . SER A 1 460 ? 41.589 -1.042 -41.909 1.00 33.69 460 SER A CA 1
ATOM 3468 C C . SER A 1 460 ? 41.013 -2.462 -41.781 1.00 33.69 460 SER A C 1
ATOM 3470 O O . SER A 1 460 ? 41.807 -3.373 -41.567 1.00 33.69 460 SER A O 1
ATOM 3472 N N . GLN A 1 461 ? 39.711 -2.764 -41.987 1.00 34.00 461 GLN A N 1
ATOM 3473 C CA . GLN A 1 461 ? 38.680 -2.147 -42.860 1.00 34.00 461 GLN A CA 1
ATOM 3474 C C . GLN A 1 461 ? 37.340 -1.815 -42.136 1.00 34.00 461 GLN A C 1
ATOM 3476 O O . GLN A 1 461 ? 36.778 -2.719 -41.533 1.00 34.00 461 GLN A O 1
ATOM 3481 N N . TYR A 1 462 ? 36.659 -0.657 -42.201 1.00 36.12 462 TYR A N 1
ATOM 3482 C CA . TYR A 1 462 ? 36.970 0.748 -42.537 1.00 36.12 462 TYR A CA 1
ATOM 3483 C C . TYR A 1 462 ? 35.781 1.647 -42.081 1.00 36.12 462 TYR A C 1
ATOM 3485 O O . TYR A 1 462 ? 34.731 1.612 -42.722 1.00 36.12 462 TYR A O 1
ATOM 3493 N N . GLN A 1 463 ? 35.933 2.468 -41.031 1.00 29.97 463 GLN A N 1
ATOM 3494 C CA . GLN A 1 463 ? 35.290 3.794 -40.866 1.00 29.97 463 GLN A CA 1
ATOM 3495 C C . GLN A 1 463 ? 35.915 4.543 -39.667 1.00 29.97 463 GLN A C 1
ATOM 3497 O O . GLN A 1 463 ? 36.150 3.946 -38.618 1.00 29.97 463 GLN A O 1
ATOM 3502 N N . ASP A 1 464 ? 36.200 5.839 -39.839 1.00 32.00 464 ASP A N 1
ATOM 3503 C CA . ASP A 1 464 ? 37.107 6.624 -38.985 1.00 32.00 464 ASP A CA 1
ATOM 3504 C C . ASP A 1 464 ? 36.390 7.328 -37.821 1.00 32.00 464 ASP A C 1
ATOM 3506 O O . ASP A 1 464 ? 35.419 8.054 -38.039 1.00 32.00 464 ASP A O 1
ATOM 3510 N N . PHE A 1 465 ? 36.919 7.218 -36.596 1.00 33.38 465 PHE A N 1
ATOM 3511 C CA . PHE A 1 465 ? 36.435 7.982 -35.438 1.00 33.38 465 PHE A CA 1
ATOM 3512 C C . PHE A 1 465 ? 37.542 8.865 -34.847 1.00 33.38 465 PHE A C 1
ATOM 3514 O O . PHE A 1 465 ? 38.654 8.409 -34.596 1.00 33.38 465 PHE A O 1
ATOM 3521 N N . THR A 1 466 ? 37.227 10.139 -34.591 1.00 32.03 466 THR A N 1
ATOM 3522 C CA . THR A 1 466 ? 38.113 11.096 -33.904 1.00 32.03 466 THR A CA 1
ATOM 3523 C C . THR A 1 466 ? 37.397 11.707 -32.694 1.00 32.03 466 THR A C 1
ATOM 3525 O O . THR A 1 466 ? 36.287 12.216 -32.831 1.00 32.03 466 THR A O 1
ATOM 3528 N N . GLY A 1 467 ? 38.014 11.663 -31.503 1.00 32.72 467 GLY A N 1
ATOM 3529 C CA . GLY A 1 467 ? 37.514 12.329 -30.290 1.00 32.72 467 GLY A CA 1
ATOM 3530 C C . GLY A 1 467 ? 38.208 11.883 -28.991 1.00 32.72 467 GLY A C 1
ATOM 3531 O O . GLY A 1 467 ? 38.593 10.727 -28.851 1.00 32.72 467 GLY A O 1
ATOM 3532 N N . THR A 1 468 ? 38.389 12.804 -28.038 1.00 30.78 468 THR A N 1
ATOM 3533 C CA . THR A 1 468 ? 38.912 12.543 -26.680 1.00 30.78 468 THR A CA 1
ATOM 3534 C C . THR A 1 468 ? 37.814 12.042 -25.742 1.00 30.78 468 THR A C 1
ATOM 3536 O O . THR A 1 468 ? 36.824 12.746 -25.554 1.00 30.78 468 THR A O 1
ATOM 3539 N N . GLY A 1 469 ? 38.042 10.894 -25.094 1.00 36.25 469 GLY A N 1
ATOM 3540 C CA . GLY A 1 469 ? 37.090 10.245 -24.186 1.00 36.25 469 GLY A CA 1
ATOM 3541 C C . GLY A 1 469 ? 36.025 9.456 -24.949 1.00 36.25 469 GLY A C 1
ATOM 3542 O O . GLY A 1 469 ? 35.281 10.024 -25.743 1.00 36.25 469 GLY A O 1
ATOM 3543 N N . GLY A 1 470 ? 35.945 8.143 -24.723 1.00 34.44 470 GLY A N 1
ATOM 3544 C CA . GLY A 1 470 ? 34.953 7.320 -25.408 1.00 34.44 470 GLY A CA 1
ATOM 3545 C C . GLY A 1 470 ? 34.989 5.842 -25.034 1.00 34.44 470 GLY A C 1
ATOM 3546 O O . GLY A 1 470 ? 36.035 5.291 -24.704 1.00 34.44 470 GLY A O 1
ATOM 3547 N N . THR A 1 471 ? 33.815 5.224 -25.107 1.00 34.69 471 THR A N 1
ATOM 3548 C CA . THR A 1 471 ? 33.578 3.780 -25.036 1.00 34.69 471 THR A CA 1
ATOM 3549 C C . THR A 1 471 ? 33.623 3.223 -26.457 1.00 34.69 471 THR A C 1
ATOM 3551 O O . THR A 1 471 ? 32.894 3.703 -27.323 1.00 34.69 471 THR A O 1
ATOM 3554 N N . LEU A 1 472 ? 34.459 2.215 -26.708 1.00 38.19 472 LEU A N 1
ATOM 3555 C CA . LEU A 1 472 ? 34.395 1.423 -27.939 1.00 38.19 472 LEU A CA 1
ATOM 3556 C C . LEU A 1 472 ? 33.383 0.285 -27.733 1.00 38.19 472 LEU A C 1
ATOM 3558 O O . LEU A 1 472 ? 33.362 -0.309 -26.662 1.00 38.19 472 LEU A O 1
ATOM 3562 N N . VAL A 1 473 ? 32.544 -0.010 -28.731 1.00 39.09 473 VAL A N 1
ATOM 3563 C CA . VAL A 1 473 ? 31.628 -1.164 -28.735 1.00 39.09 473 VAL A CA 1
ATOM 3564 C C . VAL A 1 473 ? 31.781 -1.876 -30.080 1.00 39.09 473 VAL A C 1
ATOM 3566 O O . VAL A 1 473 ? 31.369 -1.353 -31.111 1.00 39.09 473 VAL A O 1
ATOM 3569 N N . LEU A 1 474 ? 32.403 -3.056 -30.084 1.00 44.31 474 LEU A N 1
ATOM 3570 C CA . LEU A 1 474 ? 32.421 -3.975 -31.231 1.00 44.31 474 LEU A CA 1
ATOM 3571 C C . LEU A 1 474 ? 31.167 -4.841 -31.147 1.00 44.31 474 LEU A C 1
ATOM 3573 O O . LEU A 1 474 ? 31.000 -5.476 -30.120 1.00 44.31 474 LEU A O 1
ATOM 3577 N N . GLN A 1 475 ? 30.302 -4.846 -32.165 1.00 36.75 475 GLN A N 1
ATOM 3578 C CA . GLN A 1 475 ? 28.968 -5.457 -32.045 1.00 36.75 475 GLN A CA 1
ATOM 3579 C C . GLN A 1 475 ? 28.828 -6.852 -32.673 1.00 36.75 475 GLN A C 1
ATOM 3581 O O . GLN A 1 475 ? 27.943 -7.596 -32.266 1.00 36.75 475 GLN A O 1
ATOM 3586 N N . THR A 1 476 ? 29.641 -7.262 -33.658 1.00 38.03 476 THR A N 1
ATOM 3587 C CA . THR A 1 476 ? 29.484 -8.606 -34.263 1.00 38.03 476 THR A CA 1
ATOM 3588 C C . THR A 1 476 ? 30.742 -9.066 -35.000 1.00 38.03 476 THR A C 1
ATOM 3590 O O . THR A 1 476 ? 31.306 -8.308 -35.789 1.00 38.03 476 THR A O 1
ATOM 3593 N N . VAL A 1 477 ? 31.154 -10.323 -34.795 1.00 43.53 477 VAL A N 1
ATOM 3594 C CA . VAL A 1 477 ? 32.190 -10.999 -35.599 1.00 43.53 477 VAL A CA 1
ATOM 3595 C C . VAL A 1 477 ? 31.652 -12.346 -36.080 1.00 43.53 477 VAL A C 1
ATOM 3597 O O . VAL A 1 477 ? 31.052 -13.093 -35.309 1.00 43.53 477 VAL A O 1
ATOM 3600 N N . TRP A 1 478 ? 31.869 -12.645 -37.361 1.00 37.22 478 TRP A N 1
ATOM 3601 C CA . TRP A 1 478 ? 31.428 -13.876 -38.016 1.00 37.22 478 TRP A CA 1
ATOM 3602 C C . TRP A 1 478 ? 32.616 -14.821 -38.192 1.00 37.22 478 TRP A C 1
ATOM 3604 O O . TRP A 1 478 ? 33.639 -14.417 -38.746 1.00 37.22 478 TRP A O 1
ATOM 3614 N N . PHE A 1 479 ? 32.476 -16.071 -37.752 1.00 44.28 479 PHE A N 1
ATOM 3615 C CA . PHE A 1 479 ? 33.445 -17.130 -38.027 1.00 44.28 479 PHE A CA 1
ATOM 3616 C C . PHE A 1 479 ? 32.803 -18.146 -38.972 1.00 44.28 479 PHE A C 1
ATOM 3618 O O . PHE A 1 479 ? 31.944 -18.922 -38.562 1.00 44.28 479 PHE A O 1
ATOM 3625 N N . ASP A 1 480 ? 33.219 -18.126 -40.236 1.00 38.94 480 ASP A N 1
ATOM 3626 C CA . ASP A 1 480 ? 32.928 -19.190 -41.198 1.00 38.94 480 ASP A CA 1
ATOM 3627 C C . ASP A 1 480 ? 34.121 -20.153 -41.182 1.00 38.94 480 ASP A C 1
ATOM 3629 O O . ASP A 1 480 ? 35.149 -19.901 -41.815 1.00 38.94 480 ASP A O 1
ATOM 3633 N N . ASP A 1 481 ? 34.045 -21.199 -40.355 1.00 41.53 481 ASP A N 1
ATOM 3634 C CA . ASP A 1 481 ? 35.088 -22.220 -40.292 1.00 41.53 481 ASP A CA 1
ATOM 3635 C C . ASP A 1 481 ? 34.482 -23.609 -40.444 1.00 41.53 481 ASP A C 1
ATOM 3637 O O . ASP A 1 481 ? 33.788 -24.125 -39.570 1.00 41.53 481 ASP A O 1
ATOM 3641 N N . THR A 1 482 ? 34.786 -24.235 -41.576 1.00 38.59 482 THR A N 1
ATOM 3642 C CA . THR A 1 482 ? 34.236 -25.545 -41.917 1.00 38.59 482 THR A CA 1
ATOM 3643 C C . THR A 1 482 ? 34.714 -26.683 -41.013 1.00 38.59 482 THR A C 1
ATOM 3645 O O . THR A 1 482 ? 34.088 -27.738 -41.093 1.00 38.59 482 THR A O 1
ATOM 3648 N N . LYS A 1 483 ? 35.743 -26.507 -40.153 1.00 43.09 483 LYS A N 1
ATOM 3649 C CA . LYS A 1 483 ? 36.082 -27.411 -39.024 1.00 43.09 483 LYS A CA 1
ATOM 3650 C C . LYS A 1 483 ? 36.949 -26.719 -37.961 1.00 43.09 483 LYS A C 1
ATOM 3652 O O . LYS A 1 483 ? 38.164 -26.610 -38.126 1.00 43.09 483 LYS A O 1
ATOM 3657 N N . MET A 1 484 ? 36.368 -26.373 -36.814 1.00 45.31 484 MET A N 1
ATOM 3658 C CA . MET A 1 484 ? 37.151 -25.981 -35.639 1.00 45.31 484 MET A CA 1
ATOM 3659 C C . MET A 1 484 ? 37.638 -27.238 -34.884 1.00 45.31 484 MET A C 1
ATOM 3661 O O . MET A 1 484 ? 36.855 -27.962 -34.281 1.00 45.31 484 MET A O 1
ATOM 3665 N N . ASP A 1 485 ? 38.942 -27.528 -34.916 1.00 42.41 485 ASP A N 1
ATOM 3666 C CA . ASP A 1 485 ? 39.518 -28.756 -34.323 1.00 42.41 485 ASP A CA 1
ATOM 3667 C C . ASP A 1 485 ? 39.688 -28.703 -32.780 1.00 42.41 485 ASP A C 1
ATOM 3669 O O . ASP A 1 485 ? 40.049 -29.709 -32.164 1.00 42.41 485 ASP A O 1
ATOM 3673 N N . THR A 1 486 ? 39.480 -27.545 -32.139 1.00 49.31 486 THR A N 1
ATOM 3674 C CA . THR A 1 486 ? 39.723 -27.323 -30.696 1.00 49.31 486 THR A CA 1
ATOM 3675 C C . THR A 1 486 ? 38.524 -26.668 -30.005 1.00 49.31 486 THR A C 1
ATOM 3677 O O . THR A 1 486 ? 38.062 -25.649 -30.518 1.00 49.31 486 THR A O 1
ATOM 3680 N N . PRO A 1 487 ? 38.043 -27.187 -28.853 1.00 48.22 487 PRO A N 1
ATOM 3681 C CA . PRO A 1 487 ? 36.881 -26.638 -28.154 1.00 48.22 487 PRO A CA 1
ATOM 3682 C C . PRO A 1 487 ? 37.212 -25.279 -27.556 1.00 48.22 487 PRO A C 1
ATOM 3684 O O . PRO A 1 487 ? 37.910 -25.196 -26.549 1.00 48.22 487 PRO A O 1
ATOM 3687 N N . GLY A 1 488 ? 36.705 -24.215 -28.168 1.00 51.50 488 GLY A N 1
ATOM 3688 C CA . GLY A 1 488 ? 36.664 -22.911 -27.525 1.00 51.50 488 GLY A CA 1
ATOM 3689 C C . GLY A 1 488 ? 37.078 -21.733 -28.386 1.00 51.50 488 GLY A C 1
ATOM 3690 O O . GLY A 1 488 ? 37.643 -21.870 -29.472 1.00 51.50 488 GLY A O 1
ATOM 3691 N N . ILE A 1 489 ? 36.803 -20.548 -27.848 1.00 53.06 489 ILE A N 1
ATOM 3692 C CA . ILE A 1 489 ? 37.231 -19.267 -28.409 1.00 53.06 489 ILE A CA 1
ATOM 3693 C C . ILE A 1 489 ? 38.031 -18.524 -27.361 1.00 53.06 489 ILE A C 1
ATOM 3695 O O . ILE A 1 489 ? 37.671 -18.485 -26.185 1.00 53.06 489 ILE A O 1
ATOM 3699 N N . SER A 1 490 ? 39.131 -17.934 -27.810 1.00 53.06 490 SER A N 1
ATOM 3700 C CA . SER A 1 490 ? 40.031 -17.157 -26.975 1.00 53.06 490 SER A CA 1
ATOM 3701 C C . SER A 1 490 ? 40.115 -15.728 -27.485 1.00 53.06 490 SER A C 1
ATOM 3703 O O . SER A 1 490 ? 40.373 -15.453 -28.657 1.00 53.06 490 SER A O 1
ATOM 3705 N N . PHE A 1 491 ? 39.902 -14.794 -26.579 1.00 53.31 491 PHE A N 1
ATOM 3706 C CA . PHE A 1 491 ? 40.048 -13.375 -26.832 1.00 53.31 491 PHE A CA 1
ATOM 3707 C C . PHE A 1 491 ? 41.380 -12.971 -26.229 1.00 53.31 491 PHE A C 1
ATOM 3709 O O . PHE A 1 491 ? 41.612 -13.215 -25.047 1.00 53.31 491 PHE A O 1
ATOM 3716 N N . GLN A 1 492 ? 42.270 -12.395 -27.033 1.00 53.62 492 GLN A N 1
ATOM 3717 C CA . GLN A 1 492 ? 43.602 -12.019 -26.583 1.00 53.62 492 GLN A CA 1
ATOM 3718 C C . GLN A 1 492 ? 43.897 -10.580 -26.988 1.00 53.62 492 GLN A C 1
ATOM 3720 O O . GLN A 1 492 ? 44.122 -10.268 -28.152 1.00 53.62 492 GLN A O 1
ATOM 3725 N N . VAL A 1 493 ? 43.953 -9.682 -26.020 1.00 50.97 493 VAL A N 1
ATOM 3726 C CA . VAL A 1 493 ? 44.466 -8.332 -26.235 1.00 50.97 493 VAL A CA 1
ATOM 3727 C C . VAL A 1 493 ? 45.981 -8.386 -26.085 1.00 50.97 493 VAL A C 1
ATOM 3729 O O . VAL A 1 493 ? 46.478 -8.735 -25.019 1.00 50.97 493 VAL A O 1
ATOM 3732 N N . ASN A 1 494 ? 46.721 -8.079 -27.147 1.00 50.91 494 ASN A N 1
ATOM 3733 C CA . ASN A 1 494 ? 48.180 -8.047 -27.136 1.00 50.91 494 ASN A CA 1
ATOM 3734 C C . ASN A 1 494 ? 48.627 -6.585 -27.123 1.00 50.91 494 ASN A C 1
ATOM 3736 O O . ASN A 1 494 ? 48.410 -5.867 -28.093 1.00 50.91 494 ASN A O 1
ATOM 3740 N N . ASN A 1 495 ? 49.261 -6.134 -26.043 1.00 51.00 495 ASN A N 1
ATOM 3741 C CA . ASN A 1 495 ? 49.712 -4.748 -25.937 1.00 51.00 495 ASN A CA 1
ATOM 3742 C C . ASN A 1 495 ? 51.204 -4.622 -26.247 1.00 51.00 495 ASN A C 1
ATOM 3744 O O . ASN A 1 495 ? 52.010 -5.421 -25.775 1.00 51.00 495 ASN A O 1
ATOM 3748 N N . TYR A 1 496 ? 51.561 -3.576 -26.989 1.00 45.16 496 TYR A N 1
ATOM 3749 C CA . TYR A 1 496 ? 52.934 -3.098 -27.112 1.00 45.16 496 TYR A CA 1
ATOM 3750 C C . TYR A 1 496 ? 53.025 -1.752 -26.377 1.00 45.16 496 TYR A C 1
ATOM 3752 O O . TYR A 1 496 ? 52.371 -0.797 -26.777 1.00 45.16 496 TYR A O 1
ATOM 3760 N N . GLU A 1 497 ? 53.807 -1.716 -25.292 1.00 47.47 497 GLU A N 1
ATOM 3761 C CA . GLU A 1 497 ? 54.235 -0.513 -24.549 1.00 47.47 497 GLU A CA 1
ATOM 3762 C C . GLU A 1 497 ? 53.126 0.381 -23.940 1.00 47.47 497 GLU A C 1
ATOM 3764 O O . GLU A 1 497 ? 52.732 1.411 -24.483 1.00 47.47 497 GLU A O 1
ATOM 3769 N N . LEU A 1 498 ? 52.675 0.038 -22.725 1.00 48.78 498 LEU A N 1
ATOM 3770 C CA . LEU A 1 498 ? 51.753 0.867 -21.933 1.00 48.78 498 LEU A CA 1
ATOM 3771 C C . LEU A 1 498 ? 52.465 1.997 -21.169 1.00 48.78 498 LEU A C 1
ATOM 3773 O O . LEU A 1 498 ? 53.379 1.731 -20.386 1.00 48.78 498 LEU A O 1
ATOM 3777 N N . ALA A 1 499 ? 51.965 3.235 -21.296 1.00 46.22 499 ALA A N 1
ATOM 3778 C CA . ALA A 1 499 ? 52.374 4.387 -20.477 1.00 46.22 499 ALA A CA 1
ATOM 3779 C C . ALA A 1 499 ? 51.535 4.576 -19.188 1.00 46.22 499 ALA A C 1
ATOM 3781 O O . ALA A 1 499 ? 51.922 5.362 -18.322 1.00 46.22 499 ALA A O 1
ATOM 3782 N N . ALA A 1 500 ? 50.393 3.884 -19.059 1.00 54.97 500 ALA A N 1
ATOM 3783 C CA . ALA A 1 500 ? 49.478 3.931 -17.912 1.00 54.97 500 ALA A CA 1
ATOM 3784 C C . ALA A 1 500 ? 48.636 2.640 -17.808 1.00 54.97 500 ALA A C 1
ATOM 3786 O O . ALA A 1 500 ? 48.523 1.906 -18.792 1.00 54.97 500 ALA A O 1
ATOM 3787 N N . ASP A 1 501 ? 48.042 2.389 -16.637 1.00 56.72 501 ASP A N 1
ATOM 3788 C CA . ASP A 1 501 ? 47.193 1.217 -16.372 1.00 56.72 501 ASP A CA 1
ATOM 3789 C C . ASP A 1 501 ? 45.937 1.202 -17.257 1.00 56.72 501 ASP A C 1
ATOM 3791 O O . ASP A 1 501 ? 45.334 2.250 -17.503 1.00 56.72 501 ASP A O 1
ATOM 3795 N N . MET A 1 502 ? 45.519 0.013 -17.701 1.00 56.44 502 MET A N 1
ATOM 3796 C CA . MET A 1 502 ? 44.342 -0.195 -18.554 1.00 56.44 502 MET A CA 1
ATOM 3797 C C . MET A 1 502 ? 43.334 -1.155 -17.938 1.00 56.44 502 MET A C 1
ATOM 3799 O O . MET A 1 502 ? 43.70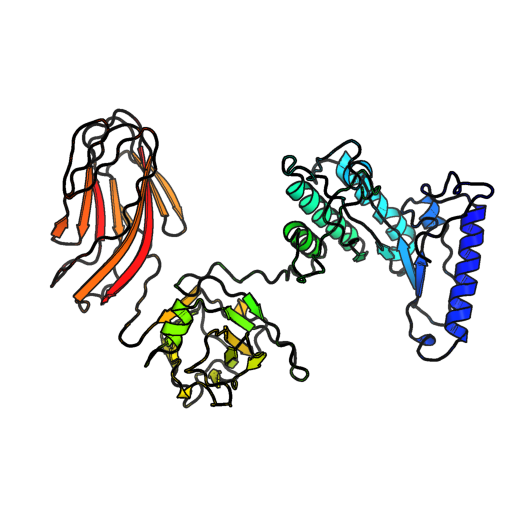1 -2.255 -17.532 1.00 56.44 502 MET A O 1
ATOM 3803 N N . THR A 1 503 ? 42.050 -0.781 -17.974 1.00 57.78 503 THR A N 1
ATOM 3804 C CA . THR A 1 503 ? 40.946 -1.707 -17.675 1.00 57.78 503 THR A CA 1
ATOM 3805 C C . THR A 1 503 ? 40.243 -2.143 -18.953 1.00 57.78 503 THR A C 1
ATOM 3807 O O . THR A 1 503 ? 39.788 -1.306 -19.736 1.00 57.78 503 THR A O 1
ATOM 3810 N N . PHE A 1 504 ? 40.100 -3.452 -19.125 1.00 56.81 504 PHE A N 1
ATOM 3811 C CA . PHE A 1 504 ? 39.277 -4.057 -20.170 1.00 56.81 504 PHE A CA 1
ATOM 3812 C C . PHE A 1 504 ? 38.039 -4.668 -19.532 1.00 56.81 504 PHE A C 1
ATOM 3814 O O . PHE A 1 504 ? 38.170 -5.378 -18.539 1.00 56.81 504 PHE A O 1
ATOM 3821 N N . THR A 1 505 ? 36.867 -4.431 -20.113 1.00 55.50 505 THR A N 1
ATOM 3822 C CA . THR A 1 505 ? 35.603 -5.040 -19.692 1.00 55.50 505 THR A CA 1
ATOM 3823 C C . THR A 1 505 ? 34.961 -5.714 -20.892 1.00 55.50 505 THR A C 1
ATOM 3825 O O . THR A 1 505 ? 34.662 -5.058 -21.888 1.00 55.50 505 THR A O 1
ATOM 3828 N N . PHE A 1 506 ? 34.745 -7.022 -20.808 1.00 57.00 506 PHE A N 1
ATOM 3829 C CA . PHE A 1 506 ? 34.166 -7.806 -21.895 1.00 57.00 506 PHE A CA 1
ATOM 3830 C C . PHE A 1 506 ? 32.880 -8.503 -21.462 1.00 57.00 506 PHE A C 1
ATOM 3832 O O . PHE A 1 506 ? 32.840 -9.036 -20.358 1.00 57.00 506 PHE A O 1
ATOM 3839 N N . LYS A 1 507 ? 31.868 -8.534 -22.338 1.00 56.41 507 LYS A N 1
ATOM 3840 C CA . LYS A 1 507 ? 30.590 -9.230 -22.138 1.00 56.41 507 LYS A CA 1
ATOM 3841 C C . LYS A 1 507 ? 30.184 -9.981 -23.404 1.00 56.41 507 LYS A C 1
ATOM 3843 O O . LYS A 1 507 ? 30.119 -9.365 -24.461 1.00 56.41 507 LYS A O 1
ATOM 3848 N N . VAL A 1 508 ? 29.842 -11.265 -23.308 1.00 53.12 508 VAL A N 1
ATOM 3849 C CA . VAL A 1 508 ? 29.128 -11.960 -24.398 1.00 53.12 508 VAL A CA 1
ATOM 3850 C C . VAL A 1 508 ? 27.635 -11.693 -24.247 1.00 53.12 508 VAL A C 1
ATOM 3852 O O . VAL A 1 508 ? 27.057 -11.991 -23.204 1.00 53.12 508 VAL A O 1
ATOM 3855 N N . ASN A 1 509 ? 27.018 -11.119 -25.274 1.00 50.03 509 ASN A N 1
ATOM 3856 C CA . ASN A 1 509 ? 25.591 -10.812 -25.299 1.00 50.03 509 ASN A CA 1
ATOM 3857 C C . ASN A 1 509 ? 24.776 -12.048 -25.719 1.00 50.03 509 ASN A C 1
ATOM 3859 O O . ASN A 1 509 ? 23.768 -12.357 -25.086 1.00 50.03 509 ASN A O 1
ATOM 3863 N N . SER A 1 510 ? 25.242 -12.789 -26.732 1.00 47.22 510 SER A N 1
ATOM 3864 C CA . SER A 1 510 ? 24.649 -14.067 -27.150 1.00 47.22 510 SER A CA 1
ATOM 3865 C C . SER A 1 510 ? 25.626 -14.941 -27.941 1.00 47.22 510 SER A C 1
ATOM 3867 O O . SER A 1 510 ? 26.477 -14.428 -28.668 1.00 47.22 510 SER A O 1
ATOM 3869 N N . LEU A 1 511 ? 25.452 -16.261 -27.840 1.00 47.12 511 LEU A N 1
ATOM 3870 C CA . LEU A 1 511 ? 26.092 -17.266 -28.691 1.00 47.12 511 LEU A CA 1
ATOM 3871 C C . LEU A 1 511 ? 25.018 -18.049 -29.446 1.00 47.12 511 LEU A C 1
ATOM 3873 O O . LEU A 1 511 ? 24.101 -18.592 -28.826 1.00 47.12 511 LEU A O 1
ATOM 3877 N N . THR A 1 512 ? 25.177 -18.141 -30.762 1.00 46.12 512 THR A N 1
ATOM 3878 C CA . THR A 1 512 ? 24.305 -18.921 -31.643 1.00 46.12 512 THR A CA 1
ATOM 3879 C C . THR A 1 512 ? 25.145 -19.954 -32.382 1.00 46.12 512 THR A C 1
ATOM 3881 O O . THR A 1 512 ? 26.218 -19.629 -32.888 1.00 46.12 512 THR A O 1
ATOM 3884 N N . PHE A 1 513 ? 24.661 -21.192 -32.432 1.00 47.19 513 PHE A N 1
ATOM 3885 C CA . PHE A 1 513 ? 25.298 -22.309 -33.126 1.00 47.19 513 PHE A CA 1
ATOM 3886 C C . PHE A 1 513 ? 24.353 -22.776 -34.243 1.00 47.19 513 PHE A C 1
ATOM 3888 O O . PHE A 1 513 ? 23.171 -22.986 -33.967 1.00 47.19 513 PHE A O 1
ATOM 3895 N N . GLU A 1 514 ? 24.859 -22.911 -35.472 1.00 45.88 514 GLU A N 1
ATOM 3896 C CA . GLU A 1 514 ? 24.132 -23.429 -36.648 1.00 45.88 514 GLU A CA 1
ATOM 3897 C C . GLU A 1 514 ? 24.719 -24.749 -37.159 1.00 45.88 514 GLU A C 1
ATOM 3899 O O . GLU A 1 514 ? 25.953 -24.829 -37.408 1.00 45.88 514 GLU A O 1
#

Sequence (514 aa):
MNEPRTRNIPEGTSPNEWSGGTAEERANLNKYYQAFVDTVRTSGGNNDKRILMINTYGAFSGAVAVNAVVLPTDTVANKLIVTIHGYVPYNFAYPESTTTWSSSNPSDTDPVLGVFQPAYDKFVSQGVPVIIGEFGTVDTNHDGTTNVLADRAAYTEYYVSQAKAKGIKCVIFDNGIHIYSAEDNTVEVFGLLNRTDNTWRLPEIIAALMRGADADVSTPTPPTTITGNLGNYRFGTNDGVNYTNYDQAVWELTPTQVTTAQSAGAKLVLQLSGAPSARLDLVWQNPDTESYWNEKGILGENGNILNGSSVTWNANTLTINLDANTVEDYADTFTSAASLNLIIVYYGGSSVNDLGIVSANLVAEGGGANVITNPAPSVYGEENQTITSISDGVVSVNNPAGTNTGAGFSYEFPSDWATYTTVTIDYTLTITAGTAAKVTLKSGKNSYEGDIELNGVQYSQYQDFTGTGGTLVLQTVWFDDTKMDTPGISFQVNNYELAADMTFTFKVNSLTFE

Organism: NCBI:txid1181544

Secondary structure (DSSP, 8-state):
--S--PEETTTEE-TTTTTT--HHHHHHHHHHHHHHHHHHHHT-GGGGT--EEEE-GGG--SHHHHTT--PPP-SSTT-EEEEEE---SHHHHS-SS-----TT-HHHHHHHHHHHHHHHHHTGGGT--EEEEEE------SSS----HHHHHHHHHHHHHHHHHTT-EEEE------S-BTTTTB------EETTTTEES-HHHHHHHHHHTTS---S----S--BSTT---EEE----TTS----EEEEE--HHHHHHHHSTT-EEEEEESS---SEEEEEEEETTTTEEEEEEEEE-TTSPBPTT--EEEETTEEEEE-SGGGS---SS-GGG-SS-EEEEEEESSS-GGGG-EEEEEEE-TT--------PPPEEE--TT-EEEEEETTEEEEEE-TT----EEEEEPPPTT-TT-S-EEEEEEEEEESSS--EEEEEETTEEEE----SSS---SSS-----SS-------EEE--S---SS-EEEEEE-S--SS-EEEEEEEEEEEE-

Radius of gyration: 32.14 Å; chains: 1; bounding box: 86×71×71 Å

InterPro domains:
  IPR001547 Glycoside hydrolase, family 5 [PF00150] (1-177)
  IPR017853 Glycoside hydrolase superfamily [SSF51445] (1-212)

Foldseek 3Di:
DAQAFDADPPHDTQPCQQVQDDLVGLVVLLVVQQVVQVVQVVPDDCSLVAADEGAFHRLHLALNRLVSRDHHDHPHPPRYEYEHAAAPPVCCQQVPDDLAADPPDCVRCVSLLNSLVSNLVRAVVVVHAYENEEYAHADPCQPVPDPSLVRRLNSLLSSLLSCVVSVYHYDYDAPLAQHDDPPVVRSRHPNQANPVVRDGPRVSNVQSNCNSNPPPSVVQPQFDQADEPQTTWGWDFDPDPDDDTFTKTKGWDDQVLLVLLLAPFKKKKWAAPQQDQAWKWKKKAQPVVRDIWDTQTQAHGGSHGDPPQCWDDDGRMIMHTRYQVSTDQDPPGSNPRSIMMIMMTTPPDPHPVVRRTRHIYIHHPVQPDPWDQAAQKDWDDDPPKDWPDDDRQKTKIKDFAPDQTKTKIKGFDDPVQQPFQWKWWFKWKWKDDQFAWWKWKDQAPDTDGWGTGGDDDDTDDDDDDDDDDDTDTDTIDTDRDRGRPGGIIMIIIGGDGGPGMMMMMMHTSTMGTD